Protein 6YWD (pdb70)

CATH classification: 2.60.40.10 (+1 more: 2.60.40.10)

Secondary structure (DSSP, 8-state):
--EEEEE--SEE-TT--EEEEEEEESS-SSSTTEEEEEEEE-TTS--EEEEEEETT--EEE-GGGTTTEEEEEETTTTEEEEEE-S--GGG-EEEEEEEEETTT-SEEEE---EEEEE-SSPPBPPEEEEE---TTTSBSSEEEEEEEEEEEBSS-EEEEEGGGT--TTEEEPPPEE-TTS-EEEEEEEEEEGGGTTTS--EEEEEETTTTEEEEEE------/----EEE-SEEEEETT--EEEEEE-SS--S--EEEEE-TTS--EEEEETTTEEPTT--TTEEEEEETTEEEEEESS--GGG-EEEEEEE-SSSSPEE---EEEEEE---BPPEEEEEPPPHHHHTTTEEEEEEEEEEEBSS-EEEEEEETTEEE-SSEEEEEPPPPTTT--EEEEEEEEEEHHHHHT---EEEEEEETTSSS-EEEEE-SS--/-HHHHHHHHHHHHHHHHTSSS-HHHHHHHHHHHHHHHHTTT---STHHHHHHHHHGGGGTT-HHHHHHHHHHHH-

B-factor: mean 75.88, std 20.74, range [29.74, 166.92]

Radius of gyration: 27.4 Å; Cα contacts (8 Å, |Δi|>4): 1256; chains: 3; bounding box: 74×64×72 Å

Sequence (511 aa):
QVTLRESGPALVKPTQTLTLTCTFSGFSLSTAGMSVGWIRQPPGKALEWLADIWWDDKKHYNPSLKDRLTISKDTSKNQVVLKVTNMDPADTATYYCARDMIFNFYFDVWGQGTTVTVSSASTKGPSVFPLAPSSKSTSGGTAALGCLVKDYFPEPVTVSWNSGALTSGVHTFPAVLQSSGLYSLSSVVTVPSSSLGTQTYICNVNHKPSNTKVDKKVEPKSCDIQMTQSPSTLSASVGDRVTITCSASSRVGYMHWYQQKPGKAPKLLIYDTSKLASGVPSRFSGSGSGTEFTLTISSLQPDDFATYYCFQGSGYPFTFGGGTKVEIKRTVAAPSVFIFPPSDEQLKSGTASVVCLLNNFYPREAKVQWKVDNALQSGNSQESVTEQDSKDSTYSLSSTLTLSKADYEKHKVYACEVTHQGLSSPVTKSFNRGECVERELRNWLSEVLSKINDAPVTNDIKKAISNQVLKVAEQVWNSKEELQERVRKEVCSVCSNVPACWAICGGLLEV

Solvent-accessible surface area: 23070 Å² total; per-residue (Å²): 194,32,62,7,120,10,30,40,50,23,42,6,114,55,105,88,68,0,53,0,27,0,46,4,61,52,24,29,0,69,69,22,0,26,0,0,0,0,0,15,29,13,107,90,135,32,11,41,1,1,0,0,0,1,25,45,68,68,89,48,74,12,74,82,11,148,124,50,9,80,6,54,48,60,39,112,132,47,49,0,33,0,89,1,51,91,1,72,86,74,9,27,1,35,0,11,0,0,21,0,35,0,22,21,4,13,0,39,46,25,1,119,14,24,33,0,12,9,30,85,54,96,54,97,29,13,52,11,18,22,5,14,2,8,49,153,7,0,44,71,67,69,0,0,0,0,0,3,0,13,41,0,19,0,52,32,17,61,24,45,2,37,93,36,83,32,102,82,33,41,29,56,2,70,28,36,104,27,117,78,39,35,45,10,15,3,0,0,0,39,11,67,46,96,20,33,72,112,95,80,12,47,0,15,0,53,0,114,28,33,137,31,128,38,66,40,94,3,90,58,60,109,103,113,26,111,14,99,12,58,53,81,79,29,65,12,42,77,36,56,169,9,57,0,44,0,46,13,70,41,182,2,20,70,0,2,0,0,17,14,31,55,89,117,30,5,95,14,1,0,60,22,21,74,110,63,12,116,74,12,52,105,52,6,53,6,61,33,86,27,59,113,1,28,0,17,0,48,41,0,54,32,74,2,13,3,33,0,14,0,0,0,1,9,13,62,13,1,24,19,2,55,13,0,69,0,36,1,94,73,99,85,22,48,12,53,11,17,0,0,28,5,8,91,67,2,28,181,78,32,56,1,2,1,0,0,0,0,3,55,0,31,24,105,120,22,116,20,48,6,61,6,62,133,57,109,48,104,84,37,49,63,80,13,29,9,83,3,39,49,188,51,4,2,10,0,2,3,2,22,0,43,29,45,75,59,68,8,76,142,75,116,37,0,10,0,33,0,55,14,141,28,36,125,72,72,48,79,50,48,11,56,87,64,68,69,115,93,168,97,38,137,96,91,28,50,126,9,4,37,79,0,5,88,11,117,28,63,14,20,46,20,10,23,2,0,61,23,0,52,96,10,12,94,73,100,202,154,110,172,122,92,91,143,82,181,41,82,106,68,0,0,50,60,9,75,135,73,104,59,10,66,66,52,0,15,36,10,38,150,136

Structure (mmCIF, N/CA/C/O backbone):
data_6YWD
#
_entry.id   6YWD
#
_cell.length_a   143.710
_cell.length_b   143.710
_cell.length_c   90.223
_cell.angle_alpha   90.000
_cell.angle_beta   90.000
_cell.angle_gamma   120.000
#
_symmetry.space_group_name_H-M   'P 31 2 1'
#
loop_
_entity.id
_entity.type
_entity.pdbx_description
1 polymer 'Antibody Mota, Heavy Chain'
2 polymer 'Antibody Mota, Light Chain'
3 polymer 'De novo designed protein 4H_01'
#
loop_
_atom_site.group_PDB
_atom_site.id
_atom_site.type_symbol
_atom_site.label_atom_id
_atom_site.label_alt_id
_atom_site.label_comp_id
_atom_site.label_asym_id
_atom_site.label_entity_id
_atom_site.label_seq_id
_atom_site.pdbx_PDB_ins_code
_atom_site.Cartn_x
_atom_site.Cartn_y
_atom_site.Cartn_z
_atom_site.occupancy
_atom_site.B_iso_or_equiv
_atom_site.auth_seq_id
_atom_site.auth_comp_id
_atom_site.auth_asym_id
_atom_site.auth_atom_id
_atom_site.pdbx_PDB_model_num
ATOM 1 N N . GLN A 1 9 ? 35.17076 -29.18954 -3.14397 1.000 90.19442 9 GLN A N 1
ATOM 2 C CA . GLN A 1 9 ? 36.50448 -29.61396 -2.73085 1.000 109.78521 9 GLN A CA 1
ATOM 3 C C . GLN A 1 9 ? 36.43284 -30.65318 -1.61478 1.000 95.46373 9 GLN A C 1
ATOM 4 O O . GLN A 1 9 ? 35.84408 -30.40735 -0.56336 1.000 102.93223 9 GLN A O 1
ATOM 10 N N . VAL A 1 10 ? 37.03518 -31.81505 -1.85444 1.000 73.83464 10 VAL A N 1
ATOM 11 C CA . VAL A 1 10 ? 37.03730 -32.90214 -0.88232 1.000 79.34088 10 VAL A CA 1
ATOM 12 C C . VAL A 1 10 ? 38.02360 -32.57948 0.23193 1.000 94.67425 10 VAL A C 1
ATOM 13 O O . VAL A 1 10 ? 39.13478 -32.09692 -0.01965 1.000 78.15610 10 VAL A O 1
ATOM 17 N N . THR A 1 11 ? 37.61966 -32.84374 1.47415 1.000 96.85221 11 THR A N 1
ATOM 18 C CA . THR A 1 11 ? 38.45294 -32.50389 2.62303 1.000 79.93128 11 THR A CA 1
ATOM 19 C C . THR A 1 11 ? 38.07098 -33.38168 3.80263 1.000 76.52149 11 THR A C 1
ATOM 20 O O . THR A 1 11 ? 36.90522 -33.40613 4.20411 1.000 73.50047 11 THR A O 1
ATOM 24 N N . LEU A 1 12 ? 39.05097 -34.08045 4.36495 1.000 74.67733 12 LEU A N 1
ATOM 25 C CA . LEU A 1 12 ? 38.84399 -34.91983 5.53399 1.000 69.66630 12 LEU A CA 1
ATOM 26 C C . LEU A 1 12 ? 39.67382 -34.39313 6.69762 1.000 82.44343 12 LEU A C 1
ATOM 27 O O . LEU A 1 12 ? 40.73664 -33.79609 6.50397 1.000 89.44154 12 LEU A O 1
ATOM 32 N N . ARG A 1 13 ? 39.17378 -34.61053 7.91224 1.000 82.54136 13 ARG A N 1
ATOM 33 C CA . ARG A 1 13 ? 39.86199 -34.16342 9.11792 1.000 79.04532 13 ARG A CA 1
ATOM 34 C C . ARG A 1 13 ? 39.65130 -35.20319 10.20646 1.000 76.97765 13 ARG A C 1
ATOM 35 O O . ARG A 1 13 ? 38.50840 -35.55273 10.52031 1.000 74.91638 13 ARG A O 1
ATOM 43 N N . GLU A 1 14 ? 40.74703 -35.70420 10.76818 1.000 77.24194 14 GLU A N 1
ATOM 44 C CA . GLU A 1 14 ? 40.64770 -36.66851 11.84933 1.000 72.24327 14 GLU A CA 1
ATOM 45 C C . GLU A 1 14 ? 40.51170 -35.95107 13.18749 1.000 81.21527 14 GLU A C 1
ATOM 46 O O . GLU A 1 14 ? 40.93369 -34.80447 13.35884 1.000 90.08615 14 GLU A O 1
ATOM 52 N N . SER A 1 15 ? 39.90141 -36.64783 14.14075 1.000 76.55373 15 SER A N 1
ATOM 53 C CA . SER A 1 15 ? 39.76712 -36.15067 15.49834 1.000 75.09453 15 SER A CA 1
ATOM 54 C C . SER A 1 15 ? 39.81108 -37.33829 16.44477 1.000 82.13366 15 SER A C 1
ATOM 55 O O . SER A 1 15 ? 39.37840 -38.44197 16.10212 1.000 73.36259 15 SER A O 1
ATOM 58 N N . GLY A 1 16 ? 40.34808 -37.10257 17.63440 1.000 82.48931 16 GLY A N 1
ATOM 59 C CA . GLY A 1 16 ? 40.49012 -38.14316 18.61958 1.000 79.21724 16 GLY A CA 1
ATOM 60 C C . GLY A 1 16 ? 41.38945 -37.70135 19.75074 1.000 90.97729 16 GLY A C 1
ATOM 61 O O . GLY A 1 16 ? 41.87328 -36.56587 19.78110 1.000 102.39785 16 GLY A O 1
ATOM 62 N N . PRO A 1 17 ? 41.63378 -38.59290 20.70448 1.000 81.89647 17 PRO A N 1
ATOM 63 C CA . PRO A 1 17 ? 42.49198 -38.24590 21.83768 1.000 65.11435 17 PRO A CA 1
ATOM 64 C C . PRO A 1 17 ? 43.96070 -38.22279 21.45176 1.000 73.12301 17 PRO A C 1
ATOM 65 O O . PRO A 1 17 ? 44.40202 -38.90730 20.52710 1.000 78.22757 17 PRO A O 1
ATOM 69 N N . ALA A 1 18 ? 44.72094 -37.40640 22.17722 1.000 59.78177 18 ALA A N 1
ATOM 70 C CA . ALA A 1 18 ? 46.17033 -37.43134 22.04156 1.000 62.94395 18 ALA A CA 1
ATOM 71 C C . ALA A 1 18 ? 46.80621 -38.50913 22.90335 1.000 61.44099 18 ALA A C 1
ATOM 72 O O . ALA A 1 18 ? 47.92369 -38.94704 22.60565 1.000 59.17138 18 ALA A O 1
ATOM 74 N N . LEU A 1 19 ? 46.10553 -38.95787 23.94262 1.000 76.54674 19 LEU A N 1
ATOM 75 C CA . LEU A 1 19 ? 46.62587 -39.90246 24.91878 1.000 60.55087 19 LEU A CA 1
ATOM 76 C C . LEU A 1 19 ? 45.57004 -40.95285 25.22848 1.000 49.83633 19 LEU A C 1
ATOM 77 O O . LEU A 1 19 ? 44.40071 -40.62021 25.44608 1.000 66.50355 19 LEU A O 1
ATOM 82 N N . VAL A 1 20 ? 45.97642 -42.22046 25.23029 1.000 33.19000 20 VAL A N 1
ATOM 83 C CA . VAL A 1 20 ? 45.17404 -43.29518 25.80865 1.000 59.57312 20 VAL A CA 1
ATOM 84 C C . VAL A 1 20 ? 46.09516 -44.17265 26.64862 1.000 82.66369 20 VAL A C 1
ATOM 85 O O . VAL A 1 20 ? 47.20192 -44.51684 26.21718 1.000 72.82638 20 VAL A O 1
ATOM 89 N N . LYS A 1 21 ? 45.66807 -44.48259 27.87142 1.000 84.66126 21 LYS A N 1
ATOM 90 C CA . LYS A 1 21 ? 46.42871 -45.39491 28.70995 1.000 68.66994 21 LYS A CA 1
ATOM 91 C C . LYS A 1 21 ? 46.33094 -46.80782 28.13867 1.000 65.95840 21 LYS A C 1
ATOM 92 O O . LYS A 1 21 ? 45.32838 -47.15799 27.51624 1.000 67.28642 21 LYS A O 1
ATOM 98 N N . PRO A 1 22 ? 47.36593 -47.62976 28.31558 1.000 54.87082 22 PRO A N 1
ATOM 99 C CA . PRO A 1 22 ? 47.33268 -48.97931 27.73816 1.000 50.16787 22 PRO A CA 1
ATOM 100 C C . PRO A 1 22 ? 46.11010 -49.76422 28.19354 1.000 64.68522 22 PRO A C 1
ATOM 101 O O . PRO A 1 22 ? 45.63255 -49.61547 29.32008 1.000 93.99718 22 PRO A O 1
ATOM 105 N N . THR A 1 23 ? 45.59962 -50.59549 27.28406 1.000 76.49113 23 THR A N 1
ATOM 106 C CA . THR A 1 23 ? 44.38216 -51.39761 27.41451 1.000 79.83990 23 THR A CA 1
ATOM 107 C C . THR A 1 23 ? 43.10168 -50.56546 27.41270 1.000 85.02275 23 THR A C 1
ATOM 108 O O . THR A 1 23 ? 42.01493 -51.12323 27.62104 1.000 110.69223 23 THR A O 1
ATOM 112 N N . GLN A 1 24 ? 43.17875 -49.25801 27.17293 1.000 78.36834 24 GLN A N 1
ATOM 113 C CA . GLN A 1 24 ? 41.96813 -48.48573 26.94106 1.000 82.20427 24 GLN A CA 1
ATOM 114 C C . GLN A 1 24 ? 41.52616 -48.64288 25.48488 1.000 85.40342 24 GLN A C 1
ATOM 115 O O . GLN A 1 24 ? 42.14176 -49.36344 24.69427 1.000 61.45952 24 GLN A O 1
ATOM 121 N N . THR A 1 25 ? 40.44453 -47.95869 25.11742 1.000 79.43211 25 THR A N 1
ATOM 122 C CA . THR A 1 25 ? 39.86915 -48.06857 23.78398 1.000 83.35105 25 THR A CA 1
ATOM 123 C C . THR A 1 25 ? 39.92591 -46.71471 23.08901 1.000 95.57358 25 THR A C 1
ATOM 124 O O . THR A 1 25 ? 39.49206 -45.70497 23.65060 1.000 83.73752 25 THR A O 1
ATOM 128 N N . LEU A 1 26 ? 40.47035 -46.70590 21.87291 1.000 100.27261 26 LEU A N 1
ATOM 129 C CA . LEU A 1 26 ? 40.65628 -45.50474 21.06945 1.000 90.97297 26 LEU A CA 1
ATOM 130 C C . LEU A 1 26 ? 39.47828 -45.31065 20.12239 1.000 85.10795 26 LEU A C 1
ATOM 131 O O . LEU A 1 26 ? 39.10215 -46.23692 19.39141 1.000 69.96566 26 LEU A O 1
ATOM 136 N N . THR A 1 27 ? 38.91498 -44.09959 20.13060 1.000 76.35769 27 THR A N 1
ATOM 137 C CA . THR A 1 27 ? 37.77950 -43.71885 19.29143 1.000 71.38193 27 THR A CA 1
ATOM 138 C C . THR A 1 27 ? 38.21229 -42.57679 18.37726 1.000 80.30451 27 THR A C 1
ATOM 139 O O . THR A 1 27 ? 38.37974 -41.44103 18.83407 1.000 71.17435 27 THR A O 1
ATOM 143 N N . LEU A 1 28 ? 38.38230 -42.87223 17.09106 1.000 78.65079 28 LEU A N 1
ATOM 144 C CA . LEU A 1 28 ? 38.77555 -41.88537 16.09564 1.000 60.77158 28 LEU A CA 1
ATOM 145 C C . LEU A 1 28 ? 37.58589 -41.52573 15.21860 1.000 66.74304 28 LEU A C 1
ATOM 146 O O . LEU A 1 28 ? 36.83753 -42.40595 14.78327 1.000 74.18738 28 LEU A O 1
ATOM 151 N N . THR A 1 29 ? 37.43275 -40.23219 14.93934 1.000 61.39769 29 THR A N 1
ATOM 152 C CA . THR A 1 29 ? 36.32399 -39.71900 14.14500 1.000 72.74921 29 THR A CA 1
ATOM 153 C C . THR A 1 29 ? 36.87521 -38.98325 12.93131 1.000 80.02367 29 THR A C 1
ATOM 154 O O . THR A 1 29 ? 37.60343 -37.99651 13.07377 1.000 81.88569 29 THR A O 1
ATOM 158 N N . CYS A 1 30 ? 36.53669 -39.47245 11.74534 1.000 81.63183 30 CYS A N 1
ATOM 159 C CA . CYS A 1 30 ? 36.82616 -38.78257 10.49792 1.000 86.83442 30 CYS A CA 1
ATOM 160 C C . CYS A 1 30 ? 35.62131 -37.93462 10.11510 1.000 82.93491 30 CYS A C 1
ATOM 161 O O . CYS A 1 30 ? 34.50904 -38.45996 9.97147 1.000 75.65087 30 CYS A O 1
ATOM 164 N N . THR A 1 31 ? 35.84503 -36.63119 9.96081 1.000 77.59127 31 THR A N 1
ATOM 165 C CA . THR A 1 31 ? 34.82674 -35.68014 9.53713 1.000 74.99307 31 THR A CA 1
ATOM 166 C C . THR A 1 31 ? 35.19279 -35.18938 8.14369 1.000 78.03227 31 THR A C 1
ATOM 167 O O . THR A 1 31 ? 36.26876 -34.61189 7.95313 1.000 89.99238 31 THR A O 1
ATOM 171 N N . PHE A 1 32 ? 34.31420 -35.42280 7.17180 1.000 76.19550 32 PHE A N 1
ATOM 172 C CA . PHE A 1 32 ? 34.62753 -35.10575 5.78784 1.000 71.23381 32 PHE A CA 1
ATOM 173 C C . PHE A 1 32 ? 33.59245 -34.16573 5.18448 1.000 72.74644 32 PHE A C 1
ATOM 174 O O . PHE A 1 32 ? 32.44597 -34.08839 5.63862 1.000 86.25622 32 PHE A O 1
ATOM 182 N N . SER A 1 33 ? 34.03488 -33.44304 4.15732 1.000 71.41155 33 SER A N 1
ATOM 183 C CA . SER A 1 33 ? 33.20384 -32.56506 3.34907 1.000 83.12221 33 SER A CA 1
ATOM 184 C C . SER A 1 33 ? 33.64953 -32.69258 1.89756 1.000 88.03204 33 SER A C 1
ATOM 185 O O . SER A 1 33 ? 34.71655 -33.23788 1.59807 1.000 97.17837 33 SER A O 1
ATOM 188 N N . GLY A 1 34 ? 32.82276 -32.18028 0.98790 1.000 84.13212 34 GLY A N 1
ATOM 189 C CA . GLY A 1 34 ? 33.09092 -32.27452 -0.42845 1.000 89.84062 34 GLY A CA 1
ATOM 190 C C . GLY A 1 34 ? 32.49823 -33.49031 -1.10693 1.000 86.49499 34 GLY A C 1
ATOM 191 O O . GLY A 1 34 ? 32.38912 -33.50443 -2.33879 1.000 91.23541 34 GLY A O 1
ATOM 192 N N . PHE A 1 35 ? 32.12513 -34.51305 -0.34408 1.000 86.21618 35 PHE A N 1
ATOM 193 C CA . PHE A 1 35 ? 31.40425 -35.66186 -0.86990 1.000 82.37180 35 PHE A CA 1
ATOM 194 C C . PHE A 1 35 ? 30.53330 -36.21255 0.25117 1.000 86.83164 35 PHE A C 1
ATOM 195 O O . PHE A 1 35 ? 30.54871 -35.71029 1.37862 1.000 87.16073 35 PHE A O 1
ATOM 203 N N . SER A 1 36 ? 29.76770 -37.25243 -0.06128 1.000 85.09708 36 SER A N 1
ATOM 204 C CA . SER A 1 36 ? 28.90882 -37.89589 0.91954 1.000 80.51619 36 SER A CA 1
ATOM 205 C C . SER A 1 36 ? 29.09319 -39.40308 0.84840 1.000 80.64644 36 SER A C 1
ATOM 206 O O . SER A 1 36 ? 29.35351 -39.96325 -0.21928 1.000 82.01973 36 SER A O 1
ATOM 209 N N . LEU A 1 37 ? 28.95992 -40.05596 2.00008 1.000 87.15988 37 LEU A N 1
ATOM 210 C CA . LEU A 1 37 ? 29.05188 -41.50723 2.05833 1.000 91.16036 37 LEU A CA 1
ATOM 211 C C . LEU A 1 37 ? 27.74243 -42.19394 1.69468 1.000 95.16052 37 LEU A C 1
ATOM 212 O O . LEU A 1 37 ? 27.67212 -43.42597 1.74671 1.000 95.08081 37 LEU A O 1
ATOM 217 N N . SER A 1 38 ? 26.70793 -41.43444 1.33639 1.000 80.53938 38 SER A N 1
ATOM 218 C CA . SER A 1 38 ? 25.47541 -42.02131 0.82639 1.000 86.19657 38 SER A CA 1
ATOM 219 C C . SER A 1 38 ? 25.53143 -42.24194 -0.67910 1.000 93.02587 38 SER A C 1
ATOM 220 O O . SER A 1 38 ? 24.98031 -43.22892 -1.18016 1.000 99.16837 38 SER A O 1
ATOM 223 N N . THR A 1 39 ? 26.18268 -41.33631 -1.40716 1.000 87.87913 39 THR A N 1
ATOM 224 C CA . THR A 1 39 ? 26.33654 -41.50344 -2.84477 1.000 80.62325 39 THR A CA 1
ATOM 225 C C . THR A 1 39 ? 27.13566 -42.76806 -3.14455 1.000 82.04338 39 THR A C 1
ATOM 226 O O . THR A 1 39 ? 28.04465 -43.14875 -2.40046 1.000 84.34219 39 THR A O 1
ATOM 230 N N . ALA A 1 40 ? 26.77586 -43.42634 -4.24386 1.000 94.25431 40 ALA A N 1
ATOM 231 C CA . ALA A 1 40 ? 27.30473 -44.74679 -4.55236 1.000 89.75879 40 ALA A CA 1
ATOM 232 C C . ALA A 1 40 ? 28.81498 -44.70819 -4.76422 1.000 84.54098 40 ALA A C 1
ATOM 233 O O . ALA A 1 40 ? 29.41694 -43.65818 -5.00526 1.000 81.32228 40 ALA A O 1
ATOM 235 N N . GLY A 1 41 ? 29.42821 -45.88397 -4.65086 1.000 82.78262 41 GLY A N 1
ATOM 236 C CA . GLY A 1 41 ? 30.83000 -46.05706 -4.97653 1.000 77.93371 41 GLY A CA 1
ATOM 237 C C . GLY A 1 41 ? 31.80246 -45.40839 -4.01623 1.000 78.35086 41 GLY A C 1
ATOM 238 O O . GLY A 1 41 ? 33.02119 -45.51094 -4.19943 1.000 74.71079 41 GLY A O 1
ATOM 239 N N . MET A 1 42 ? 31.29118 -44.74346 -2.98813 1.000 79.59378 42 MET A N 1
ATOM 240 C CA . MET A 1 42 ? 32.15118 -44.02510 -2.06349 1.000 72.55646 42 MET A CA 1
ATOM 241 C C . MET A 1 42 ? 32.67348 -44.94954 -0.96719 1.000 81.74465 42 MET A C 1
ATOM 242 O O . MET A 1 42 ? 32.16210 -46.05141 -0.74222 1.000 83.83747 42 MET A O 1
ATOM 247 N N . SER A 1 43 ? 33.71662 -44.47989 -0.28660 1.000 82.31085 43 SER A N 1
ATOM 248 C CA . SER A 1 43 ? 34.33768 -45.22744 0.79381 1.000 68.22864 43 SER A CA 1
ATOM 249 C C . SER A 1 43 ? 35.23545 -44.28219 1.57781 1.000 76.36915 43 SER A C 1
ATOM 250 O O . SER A 1 43 ? 35.69675 -43.26166 1.06081 1.000 77.63178 43 SER A O 1
ATOM 253 N N . VAL A 1 44 ? 35.48708 -44.64778 2.83076 1.000 78.75485 44 VAL A N 1
ATOM 254 C CA . VAL A 1 44 ? 36.45795 -43.95828 3.67644 1.000 62.15538 44 VAL A CA 1
ATOM 255 C C . VAL A 1 44 ? 37.27529 -45.00606 4.41562 1.000 57.08566 44 VAL A C 1
ATOM 256 O O . VAL A 1 44 ? 36.71349 -45.93531 5.00516 1.000 59.29903 44 VAL A O 1
ATOM 260 N N . GLY A 1 45 ? 38.59730 -44.86250 4.37342 1.000 51.17511 45 GLY A N 1
ATOM 261 C CA . GLY A 1 45 ? 39.48328 -45.79362 5.03801 1.000 59.22068 45 GLY A CA 1
ATOM 262 C C . GLY A 1 45 ? 40.35795 -45.14927 6.09306 1.000 68.25280 45 GLY A C 1
ATOM 263 O O . GLY A 1 45 ? 40.57483 -43.93491 6.08732 1.000 74.00145 45 GLY A O 1
ATOM 264 N N . TRP A 1 46 ? 40.85527 -45.97113 7.01043 1.000 63.59645 46 TRP A N 1
ATOM 265 C CA . TRP A 1 46 ? 41.78890 -45.56501 8.04920 1.000 60.85316 46 TRP A CA 1
ATOM 266 C C . TRP A 1 46 ? 43.12405 -46.25502 7.82442 1.000 66.66391 46 TRP A C 1
ATOM 267 O O . TRP A 1 46 ? 43.17992 -47.49161 7.72998 1.000 66.86957 46 TRP A O 1
ATOM 278 N N . ILE A 1 47 ? 44.17847 -45.43705 7.74578 1.000 65.25279 47 ILE A N 1
ATOM 279 C CA . ILE A 1 47 ? 45.56930 -45.85137 7.59665 1.000 70.42644 47 ILE A CA 1
ATOM 280 C C . ILE A 1 47 ? 46.35649 -45.22613 8.73755 1.000 72.01221 47 ILE A C 1
ATOM 281 O O . ILE A 1 47 ? 46.26357 -44.01726 8.96189 1.000 69.01146 47 ILE A O 1
ATOM 286 N N . ARG A 1 48 ? 47.14818 -46.02178 9.44201 1.000 68.58013 48 ARG A N 1
ATOM 287 C CA . ARG A 1 48 ? 47.96132 -45.45573 10.50510 1.000 65.03406 48 ARG A CA 1
ATOM 288 C C . ARG A 1 48 ? 49.43988 -45.59971 10.16709 1.000 67.49302 48 ARG A C 1
ATOM 289 O O . ARG A 1 48 ? 49.83506 -46.37228 9.28941 1.000 66.64130 48 ARG A O 1
ATOM 297 N N . GLN A 1 49 ? 50.25876 -44.83936 10.88104 1.000 50.17460 49 GLN A N 1
ATOM 298 C CA . GLN A 1 49 ? 51.69581 -44.90633 10.67581 1.000 59.60421 49 GLN A CA 1
ATOM 299 C C . GLN A 1 49 ? 52.40686 -44.81036 12.02159 1.000 64.75216 49 GLN A C 1
ATOM 300 O O . GLN A 1 49 ? 52.29405 -43.79053 12.71801 1.000 66.23196 49 GLN A O 1
ATOM 306 N N . PRO A 1 50 ? 53.10515 -45.87554 12.43017 1.000 60.94010 50 PRO A N 1
ATOM 307 C CA . PRO A 1 50 ? 53.91726 -45.78678 13.64412 1.000 53.25697 50 PRO A CA 1
ATOM 308 C C . PRO A 1 50 ? 55.16421 -44.95958 13.37440 1.000 65.29131 50 PRO A C 1
ATOM 309 O O . PRO A 1 50 ? 55.64066 -44.86938 12.23988 1.000 72.36519 50 PRO A O 1
ATOM 313 N N . PRO A 1 51 ? 55.73083 -44.33744 14.41855 1.000 73.29681 51 PRO A N 1
ATOM 314 C CA . PRO A 1 51 ? 56.89550 -43.46658 14.20738 1.000 72.92678 51 PRO A CA 1
ATOM 315 C C . PRO A 1 51 ? 58.06902 -44.23487 13.61856 1.000 69.40225 51 PRO A C 1
ATOM 316 O O . PRO A 1 51 ? 58.45556 -45.29341 14.11869 1.000 64.34214 51 PRO A O 1
ATOM 320 N N . GLY A 1 52 ? 58.63285 -43.69085 12.54352 1.000 70.35496 52 GLY A N 1
ATOM 321 C CA . GLY A 1 52 ? 59.74201 -44.34866 11.88190 1.000 68.86603 52 GLY A CA 1
ATOM 322 C C . GLY A 1 52 ? 59.39284 -45.66942 11.23853 1.000 62.69654 52 GLY A C 1
ATOM 323 O O . GLY A 1 52 ? 60.28951 -46.46337 10.94667 1.000 69.25730 52 GLY A O 1
ATOM 324 N N . LYS A 1 53 ? 58.11083 -45.93351 11.01361 1.000 68.60147 53 LYS A N 1
ATOM 325 C CA . LYS A 1 53 ? 57.65615 -47.14175 10.34534 1.000 72.27548 53 LYS A CA 1
ATOM 326 C C . LYS A 1 53 ? 56.88480 -46.77340 9.08407 1.000 66.64671 53 LYS A C 1
ATOM 327 O O . LYS A 1 53 ? 56.51181 -45.61700 8.86517 1.000 54.94166 53 LYS A O 1
ATOM 333 N N . ALA A 1 54 ? 56.64538 -47.78234 8.25037 1.000 58.91619 54 ALA A N 1
ATOM 334 C CA . ALA A 1 54 ? 55.92023 -47.58026 7.00692 1.000 64.26353 54 ALA A CA 1
ATOM 335 C C . ALA A 1 54 ? 54.44939 -47.28901 7.29541 1.000 63.27378 54 ALA A C 1
ATOM 336 O O . ALA A 1 54 ? 54.00023 -47.25702 8.44489 1.000 66.28107 54 ALA A O 1
ATOM 338 N N . LEU A 1 55 ? 53.68947 -47.06154 6.23037 1.000 56.17011 55 LEU A N 1
ATOM 339 C CA . LEU A 1 55 ? 52.25351 -46.92209 6.38302 1.000 59.19366 55 LEU A CA 1
ATOM 340 C C . LEU A 1 55 ? 51.61892 -48.29070 6.60861 1.000 62.48796 55 LEU A C 1
ATOM 341 O O . LEU A 1 55 ? 52.20651 -49.33652 6.31759 1.000 59.05448 55 LEU A O 1
ATOM 346 N N . GLU A 1 56 ? 50.40315 -48.27362 7.14551 1.000 59.98154 56 GLU A N 1
ATOM 347 C CA . GLU A 1 56 ? 49.68055 -49.50247 7.44733 1.000 51.61011 56 GLU A CA 1
ATOM 348 C C . GLU A 1 56 ? 48.19271 -49.22523 7.33319 1.000 60.00557 56 GLU A C 1
ATOM 349 O O . GLU A 1 56 ? 47.66828 -48.36794 8.05077 1.000 69.94924 56 GLU A O 1
ATOM 355 N N . TRP A 1 57 ? 47.51582 -49.94495 6.44376 1.000 65.36459 57 TRP A N 1
ATOM 356 C CA . TRP A 1 57 ? 46.07905 -49.78248 6.29976 1.000 64.39285 57 TRP A CA 1
ATOM 357 C C . TRP A 1 57 ? 45.36569 -50.52332 7.42207 1.000 72.64318 57 TRP A C 1
ATOM 358 O O . TRP A 1 57 ? 45.70510 -51.66492 7.74505 1.000 77.66067 57 TRP A O 1
ATOM 369 N N . LEU A 1 58 ? 44.37902 -49.86237 8.02491 1.000 72.16632 58 LEU A N 1
ATOM 370 C CA . LEU A 1 58 ? 43.61259 -50.44082 9.12044 1.000 73.60896 58 LEU A CA 1
ATOM 371 C C . LEU A 1 58 ? 42.22878 -50.89236 8.67619 1.000 66.58363 58 LEU A C 1
ATOM 372 O O . LEU A 1 58 ? 41.88694 -52.07115 8.81437 1.000 54.90151 58 LEU A O 1
ATOM 377 N N . ALA A 1 59 ? 41.41761 -49.98327 8.13887 1.000 66.37331 59 ALA A N 1
ATOM 378 C CA . ALA A 1 59 ? 40.02302 -50.32866 7.88123 1.000 67.96115 59 ALA A CA 1
ATOM 379 C C . ALA A 1 59 ? 39.49539 -49.54126 6.69258 1.000 70.51024 59 ALA A C 1
ATOM 380 O O . ALA A 1 59 ? 40.12650 -48.59657 6.22222 1.000 73.99017 59 ALA A O 1
ATOM 382 N N . ASP A 1 60 ? 38.32383 -49.95056 6.20436 1.000 65.26577 60 ASP A N 1
ATOM 383 C CA . ASP A 1 60 ? 37.56405 -49.10811 5.28744 1.000 68.51021 60 ASP A CA 1
ATOM 384 C C . ASP A 1 60 ? 36.08386 -49.47594 5.29795 1.000 72.81540 60 ASP A C 1
ATOM 385 O O . ASP A 1 60 ? 35.69757 -50.63193 5.53047 1.000 69.37172 60 ASP A O 1
ATOM 390 N N . ILE A 1 61 ? 35.27492 -48.44122 5.02735 1.000 60.67242 61 ILE A N 1
ATOM 391 C CA . ILE A 1 61 ? 33.81732 -48.43781 5.02634 1.000 67.90897 61 ILE A CA 1
ATOM 392 C C . ILE A 1 61 ? 33.34191 -47.98798 3.64666 1.000 88.20861 61 ILE A C 1
ATOM 393 O O . ILE A 1 61 ? 33.98247 -47.15714 2.99235 1.000 98.05620 61 ILE A O 1
ATOM 398 N N . TRP A 1 62 ? 32.21224 -48.54057 3.20087 1.000 87.71392 62 TRP A N 1
ATOM 399 C CA . TRP A 1 62 ? 31.64619 -48.20932 1.89936 1.000 84.08158 62 TRP A CA 1
ATOM 400 C C . TRP A 1 62 ? 30.21325 -47.71796 2.05156 1.000 82.73818 62 TRP A C 1
ATOM 401 O O . TRP A 1 62 ? 29.58274 -47.88253 3.09992 1.000 101.50375 62 TRP A O 1
ATOM 412 N N . TRP A 1 63 ? 29.70619 -47.10701 0.97534 1.000 78.28500 63 TRP A N 1
ATOM 413 C CA . TRP A 1 63 ? 28.36875 -46.52254 1.00293 1.000 73.73605 63 TRP A CA 1
ATOM 414 C C . TRP A 1 63 ? 27.29572 -47.56542 1.28463 1.000 81.04942 63 TRP A C 1
ATOM 415 O O . TRP A 1 63 ? 26.26335 -47.24530 1.88540 1.000 84.86377 63 TRP A O 1
ATOM 426 N N . ASP A 1 64 ? 27.51940 -48.81212 0.87190 1.000 80.52142 64 ASP A N 1
ATOM 427 C CA . ASP A 1 64 ? 26.61089 -49.90807 1.17320 1.000 87.65751 64 ASP A CA 1
ATOM 428 C C . ASP A 1 64 ? 26.94087 -50.60099 2.49426 1.000 84.63261 64 ASP A C 1
ATOM 429 O O . ASP A 1 64 ? 26.56412 -51.76355 2.68628 1.000 83.03054 64 ASP A O 1
ATOM 434 N N . ASP A 1 65 ? 27.64320 -49.91157 3.39511 1.000 91.54544 65 ASP A N 1
ATOM 435 C CA . ASP A 1 65 ? 27.95802 -50.38288 4.74418 1.000 90.02574 65 ASP A CA 1
ATOM 436 C C . ASP A 1 65 ? 28.80913 -51.65167 4.74138 1.000 93.60408 65 ASP A C 1
ATOM 437 O O . ASP A 1 65 ? 28.88605 -52.35251 5.75674 1.000 95.74186 65 ASP A O 1
ATOM 442 N N . LYS A 1 66 ? 29.45781 -51.96515 3.62191 1.000 85.28455 66 LYS A N 1
ATOM 443 C CA . LYS A 1 66 ? 30.45028 -53.02852 3.62784 1.000 75.15016 66 LYS A CA 1
ATOM 444 C C . LYS A 1 66 ? 31.70282 -52.56152 4.36386 1.000 85.01554 66 LYS A C 1
ATOM 445 O O . LYS A 1 66 ? 32.05662 -51.37977 4.34014 1.000 94.11874 66 LYS A O 1
ATOM 451 N N . LYS A 1 67 ? 32.37651 -53.50353 5.02695 1.000 76.99605 67 LYS A N 1
ATOM 452 C CA . LYS A 1 67 ? 33.48370 -53.18737 5.92235 1.000 72.88398 67 LYS A CA 1
ATOM 453 C C . LYS A 1 67 ? 34.63848 -54.15938 5.72039 1.000 65.78999 67 LYS A C 1
ATOM 454 O O . LYS A 1 67 ? 34.42466 -55.36787 5.59158 1.000 71.03941 67 LYS A O 1
ATOM 460 N N . HIS A 1 68 ? 35.86259 -53.63111 5.68839 1.000 59.75632 68 HIS A N 1
ATOM 461 C CA . HIS A 1 68 ? 37.05087 -54.47692 5.70805 1.000 61.29330 68 HIS A CA 1
ATOM 462 C C . HIS A 1 68 ? 38.04885 -53.95414 6.72703 1.000 65.05569 68 HIS A C 1
ATOM 463 O O . HIS A 1 68 ? 38.15428 -52.74681 6.95001 1.000 73.71049 68 HIS A O 1
ATOM 470 N N . TYR A 1 69 ? 38.77663 -54.88679 7.34309 1.000 61.63301 69 TYR A N 1
ATOM 471 C CA . TYR A 1 69 ? 39.78499 -54.59069 8.34841 1.000 57.31142 69 TYR A CA 1
ATOM 472 C C . TYR A 1 69 ? 41.07488 -55.31994 8.01570 1.000 68.21106 69 TYR A C 1
ATOM 473 O O . TYR A 1 69 ? 41.05950 -56.38640 7.39521 1.000 71.46531 69 TYR A O 1
ATOM 482 N N . ASN A 1 70 ? 42.18980 -54.73643 8.43755 1.000 67.61754 70 ASN A N 1
ATOM 483 C CA . ASN A 1 70 ? 43.46169 -55.43061 8.34734 1.000 66.62074 70 ASN A CA 1
ATOM 484 C C . ASN A 1 70 ? 43.41953 -56.62419 9.28822 1.000 87.13283 70 ASN A C 1
ATOM 485 O O . ASN A 1 70 ? 43.07054 -56.46517 10.46543 1.000 90.13526 70 ASN A O 1
ATOM 490 N N . PRO A 1 71 ? 43.74245 -57.83084 8.82392 1.000 79.59886 71 PRO A N 1
ATOM 491 C CA . PRO A 1 71 ? 43.74556 -58.98782 9.72896 1.000 96.04471 71 PRO A CA 1
ATOM 492 C C . PRO A 1 71 ? 44.71518 -58.85005 10.89384 1.000 106.32115 71 PRO A C 1
ATOM 493 O O . PRO A 1 71 ? 44.47674 -59.44631 11.95064 1.000 107.45626 71 PRO A O 1
ATOM 497 N N . SER A 1 72 ? 45.78886 -58.06746 10.73670 1.000 108.81414 72 SER A N 1
ATOM 498 C CA . SER A 1 72 ? 46.79663 -57.94240 11.78767 1.000 98.40309 72 SER A CA 1
ATOM 499 C C . SER A 1 72 ? 46.18690 -57.44655 13.09159 1.000 97.03414 72 SER A C 1
ATOM 500 O O . SER A 1 72 ? 46.61024 -57.85875 14.17607 1.000 103.74115 72 SER A O 1
ATOM 503 N N . LEU A 1 73 ? 45.20187 -56.55881 13.01065 1.000 88.58299 73 LEU A N 1
ATOM 504 C CA . LEU A 1 73 ? 44.43731 -56.13597 14.18366 1.000 95.70173 73 LEU A CA 1
ATOM 505 C C . LEU A 1 73 ? 43.11478 -56.89766 14.26039 1.000 115.16659 73 LEU A C 1
ATOM 506 O O . LEU A 1 73 ? 42.03131 -56.31604 14.28793 1.000 117.68416 73 LEU A O 1
ATOM 511 N N . LYS A 1 74 ? 43.22013 -58.22467 14.29117 1.000 116.82965 74 LYS A N 1
ATOM 512 C CA . LYS A 1 74 ? 42.03531 -59.06753 14.39137 1.000 117.32560 74 LYS A CA 1
ATOM 513 C C . LYS A 1 74 ? 41.34206 -58.84485 15.72936 1.000 114.22042 74 LYS A C 1
ATOM 514 O O . LYS A 1 74 ? 41.99220 -58.81510 16.77781 1.000 119.65196 74 LYS A O 1
ATOM 520 N N . ASP A 1 75 ? 40.01883 -58.67502 15.68295 1.000 109.97922 75 ASP A N 1
ATOM 521 C CA . ASP A 1 75 ? 39.09133 -58.55167 16.80162 1.000 112.77566 75 ASP A CA 1
ATOM 522 C C . ASP A 1 75 ? 39.12877 -57.17175 17.45585 1.000 91.64091 75 ASP A C 1
ATOM 523 O O . ASP A 1 75 ? 38.20720 -56.84047 18.20099 1.000 84.87270 75 ASP A O 1
ATOM 528 N N . ARG A 1 76 ? 40.15096 -56.35509 17.21047 1.000 77.15766 76 ARG A N 1
ATOM 529 C CA . ARG A 1 76 ? 40.31087 -55.09086 17.91334 1.000 76.05046 76 ARG A CA 1
ATOM 530 C C . ARG A 1 76 ? 39.73456 -53.90532 17.15503 1.000 82.60468 76 ARG A C 1
ATOM 531 O O . ARG A 1 76 ? 39.61771 -52.82112 17.73372 1.000 74.84358 76 ARG A O 1
ATOM 539 N N . LEU A 1 77 ? 39.36062 -54.08274 15.89220 1.000 86.88266 77 LEU A N 1
ATOM 540 C CA . LEU A 1 77 ? 38.87249 -52.99554 15.05975 1.000 78.28820 77 LEU A CA 1
ATOM 541 C C . LEU A 1 77 ? 37.36314 -53.09099 14.88319 1.000 75.21640 77 LEU A C 1
ATOM 542 O O . LEU A 1 77 ? 36.82264 -54.17234 14.63228 1.000 79.78908 77 LEU A O 1
ATOM 547 N N . THR A 1 78 ? 36.68685 -51.95034 15.01978 1.000 73.26010 78 THR A N 1
ATOM 548 C CA . THR A 1 78 ? 35.27186 -51.83936 14.65213 1.000 67.54463 78 THR A CA 1
ATOM 549 C C . THR A 1 78 ? 35.05236 -50.47719 14.01594 1.000 81.92059 78 THR A C 1
ATOM 550 O O . THR A 1 78 ? 35.17788 -49.45376 14.69535 1.000 76.87617 78 THR A O 1
ATOM 554 N N . ILE A 1 79 ? 34.71961 -50.45750 12.72642 1.000 82.79203 79 ILE A N 1
ATOM 555 C CA . ILE A 1 79 ? 34.46711 -49.21840 12.00151 1.000 73.46523 79 ILE A CA 1
ATOM 556 C C . ILE A 1 79 ? 32.96477 -49.03882 11.82448 1.000 72.79270 79 ILE A C 1
ATOM 557 O O . ILE A 1 79 ? 32.21482 -50.01300 11.67204 1.000 59.53056 79 ILE A O 1
ATOM 562 N N . SER A 1 80 ? 32.51792 -47.78626 11.87863 1.000 58.70962 80 SER A N 1
ATOM 563 C CA . SER A 1 80 ? 31.10842 -47.45525 11.75152 1.000 56.18000 80 SER A CA 1
ATOM 564 C C . SER A 1 80 ? 30.97094 -46.16363 10.96232 1.000 75.32335 80 SER A C 1
ATOM 565 O O . SER A 1 80 ? 31.86111 -45.31255 10.98347 1.000 74.75245 80 SER A O 1
ATOM 568 N N . LYS A 1 81 ? 29.84495 -46.01918 10.26771 1.000 80.86108 81 LYS A N 1
ATOM 569 C CA . LYS A 1 81 ? 29.60883 -44.86172 9.41666 1.000 82.63159 81 LYS A CA 1
ATOM 570 C C . LYS A 1 81 ? 28.29693 -44.19238 9.79776 1.000 81.86787 81 LYS A C 1
ATOM 571 O O . LYS A 1 81 ? 27.29611 -44.86821 10.05400 1.000 88.09794 81 LYS A O 1
ATOM 577 N N . ASP A 1 82 ? 28.31003 -42.86088 9.85316 1.000 74.11850 82 ASP A N 1
ATOM 578 C CA . ASP A 1 82 ? 27.11033 -42.05951 10.07811 1.000 83.00885 82 ASP A CA 1
ATOM 579 C C . ASP A 1 82 ? 27.05483 -41.05280 8.93261 1.000 93.89866 82 ASP A C 1
ATOM 580 O O . ASP A 1 82 ? 27.74603 -40.02450 8.95823 1.000 87.15588 82 ASP A O 1
ATOM 585 N N . THR A 1 83 ? 26.24413 -41.37394 7.92024 1.000 102.02338 83 THR A N 1
ATOM 586 C CA . THR A 1 83 ? 26.11400 -40.50210 6.76003 1.000 95.31425 83 THR A CA 1
ATOM 587 C C . THR A 1 83 ? 25.42639 -39.19183 7.12232 1.000 95.95812 83 THR A C 1
ATOM 588 O O . THR A 1 83 ? 25.69584 -38.15797 6.49860 1.000 93.21689 83 THR A O 1
ATOM 592 N N . SER A 1 84 ? 24.55654 -39.20963 8.13326 1.000 99.72652 84 SER A N 1
ATOM 593 C CA . SER A 1 84 ? 23.84739 -37.99887 8.53245 1.000 97.20979 84 SER A CA 1
ATOM 594 C C . SER A 1 84 ? 24.82293 -36.90916 8.96203 1.000 93.82656 84 SER A C 1
ATOM 595 O O . SER A 1 84 ? 24.70830 -35.75255 8.53965 1.000 89.42335 84 SER A O 1
ATOM 598 N N . LYS A 1 85 ? 25.80317 -37.26773 9.78803 1.000 92.45035 85 LYS A N 1
ATOM 599 C CA . LYS A 1 85 ? 26.77509 -36.32235 10.32092 1.000 101.03423 85 LYS A CA 1
ATOM 600 C C . LYS A 1 85 ? 28.04246 -36.23074 9.48071 1.000 96.73727 85 LYS A C 1
ATOM 601 O O . LYS A 1 85 ? 28.94524 -35.46338 9.83469 1.000 94.67692 85 LYS A O 1
ATOM 607 N N . ASN A 1 86 ? 28.11991 -36.98112 8.37886 1.000 90.05208 86 ASN A N 1
ATOM 608 C CA . ASN A 1 86 ? 29.30364 -37.02638 7.51858 1.000 85.63227 86 ASN A CA 1
ATOM 609 C C . ASN A 1 86 ? 30.53045 -37.49771 8.29714 1.000 80.83940 86 ASN A C 1
ATOM 610 O O . ASN A 1 86 ? 31.61839 -36.92590 8.18461 1.000 74.28147 86 ASN A O 1
ATOM 615 N N . GLN A 1 87 ? 30.35986 -38.55132 9.09895 1.000 79.45734 87 GLN A N 1
ATOM 616 C CA . GLN A 1 87 ? 31.45911 -38.99919 9.94344 1.000 68.09297 87 GLN A CA 1
ATOM 617 C C . GLN A 1 87 ? 31.63783 -40.50662 9.86431 1.000 66.83151 87 GLN A C 1
ATOM 618 O O . GLN A 1 87 ? 30.68918 -41.26166 9.64275 1.000 69.33119 87 GLN A O 1
ATOM 624 N N . VAL A 1 88 ? 32.88512 -40.92463 10.02617 1.000 62.18353 88 VAL A N 1
ATOM 625 C CA . VAL A 1 88 ? 33.23891 -42.32381 10.21578 1.000 62.07818 88 VAL A CA 1
ATOM 626 C C . VAL A 1 88 ? 33.93072 -42.42618 11.56529 1.000 76.57999 88 VAL A C 1
ATOM 627 O O . VAL A 1 88 ? 34.59208 -41.48490 12.00411 1.000 81.72421 88 VAL A O 1
ATOM 631 N N . VAL A 1 89 ? 33.75329 -43.55282 12.24581 1.000 72.70614 89 VAL A N 1
ATOM 632 C CA . VAL A 1 89 ? 34.38621 -43.76594 13.54073 1.000 67.32978 89 VAL A CA 1
ATOM 633 C C . VAL A 1 89 ? 35.08582 -45.11386 13.52169 1.000 71.72867 89 VAL A C 1
ATOM 634 O O . VAL A 1 89 ? 34.44062 -46.15189 13.33590 1.000 78.29024 89 VAL A O 1
ATOM 638 N N . LEU A 1 90 ? 36.39911 -45.09400 13.70887 1.000 69.49085 90 LEU A N 1
ATOM 639 C CA . LEU A 1 90 ? 37.14584 -46.30397 14.00377 1.000 66.60062 90 LEU A CA 1
ATOM 640 C C . LEU A 1 90 ? 37.27228 -46.44441 15.51119 1.000 79.12801 90 LEU A C 1
ATOM 641 O O . LEU A 1 90 ? 37.55797 -45.47368 16.21358 1.000 78.38077 90 LEU A O 1
ATOM 646 N N . LYS A 1 91 ? 37.04354 -47.64882 16.01689 1.000 75.35494 91 LYS A N 1
ATOM 647 C CA . LYS A 1 91 ? 37.29345 -47.92680 17.42398 1.000 74.85901 91 LYS A CA 1
ATOM 648 C C . LYS A 1 91 ? 38.25558 -49.09906 17.50322 1.000 76.40412 91 LYS A C 1
ATOM 649 O O . LYS A 1 91 ? 37.92628 -50.21503 17.08003 1.000 73.32632 91 LYS A O 1
ATOM 655 N N . VAL A 1 92 ? 39.45078 -48.82452 18.01848 1.000 82.92922 92 VAL A N 1
ATOM 656 C CA . VAL A 1 92 ? 40.46911 -49.84183 18.23612 1.000 78.93724 92 VAL A CA 1
ATOM 657 C C . VAL A 1 92 ? 40.51016 -50.13038 19.72631 1.000 99.53824 92 VAL A C 1
ATOM 658 O O . VAL A 1 92 ? 40.52072 -49.20439 20.54326 1.000 98.16122 92 VAL A O 1
ATOM 662 N N . THR A 1 93 ? 40.51663 -51.40536 20.08846 1.000 100.46095 93 THR A N 1
ATOM 663 C CA . THR A 1 93 ? 40.46215 -51.78899 21.48899 1.000 94.13314 93 THR A CA 1
ATOM 664 C C . THR A 1 93 ? 41.79501 -52.37175 21.93127 1.000 106.01161 93 THR A C 1
ATOM 665 O O . THR A 1 93 ? 42.64233 -52.74479 21.11480 1.000 89.58623 93 THR A O 1
ATOM 669 N N . ASN A 1 94 ? 41.95425 -52.44706 23.25073 1.000 104.18738 94 ASN A N 1
ATOM 670 C CA . ASN A 1 94 ? 43.14703 -52.99646 23.88751 1.000 85.66265 94 ASN A CA 1
ATOM 671 C C . ASN A 1 94 ? 44.40737 -52.31486 23.36152 1.000 77.95851 94 ASN A C 1
ATOM 672 O O . ASN A 1 94 ? 45.29250 -52.94385 22.77977 1.000 80.51923 94 ASN A O 1
ATOM 677 N N . MET A 1 95 ? 44.47268 -51.00284 23.58346 1.000 66.07198 95 MET A N 1
ATOM 678 C CA . MET A 1 95 ? 45.57280 -50.20050 23.06589 1.000 79.36809 95 MET A CA 1
ATOM 679 C C . MET A 1 95 ? 46.88307 -50.57267 23.74587 1.000 72.36260 95 MET A C 1
ATOM 680 O O . MET A 1 95 ? 47.02203 -50.45870 24.96973 1.000 81.29890 95 MET A O 1
ATOM 685 N N . ASP A 1 96 ? 47.84198 -51.01083 22.93111 1.000 77.07485 96 ASP A N 1
ATOM 686 C CA . ASP A 1 96 ? 49.21242 -51.37374 23.26191 1.000 77.77140 96 ASP A CA 1
ATOM 687 C C . ASP A 1 96 ? 50.09722 -50.14235 23.12343 1.000 84.90124 96 ASP A C 1
ATOM 688 O O . ASP A 1 96 ? 49.70687 -49.16880 22.47376 1.000 89.66009 96 ASP A O 1
ATOM 693 N N . PRO A 1 97 ? 51.30675 -50.13727 23.69434 1.000 80.19900 97 PRO A N 1
ATOM 694 C CA . PRO A 1 97 ? 52.21243 -49.01151 23.44591 1.000 80.25902 97 PRO A CA 1
ATOM 695 C C . PRO A 1 97 ? 52.85292 -49.02610 22.06175 1.000 80.53564 97 PRO A C 1
ATOM 696 O O . PRO A 1 97 ? 53.39244 -47.99338 21.64412 1.000 75.39514 97 PRO A O 1
ATOM 700 N N . ALA A 1 98 ? 52.82018 -50.15262 21.34013 1.000 75.33923 98 ALA A N 1
ATOM 701 C CA . ALA A 1 98 ? 53.31545 -50.22316 19.96749 1.000 72.93524 98 ALA A CA 1
ATOM 702 C C . ALA A 1 98 ? 52.31786 -49.68293 18.94752 1.000 66.59238 98 ALA A C 1
ATOM 703 O O . ALA A 1 98 ? 52.69061 -49.49936 17.78581 1.000 71.45847 98 ALA A O 1
ATOM 705 N N . ASP A 1 99 ? 51.07024 -49.42266 19.35037 1.000 55.32734 99 ASP A N 1
ATOM 706 C CA . ASP A 1 99 ? 50.05736 -48.83535 18.48219 1.000 63.93388 99 ASP A CA 1
ATOM 707 C C . ASP A 1 99 ? 50.04384 -47.31398 18.57005 1.000 62.26873 99 ASP A C 1
ATOM 708 O O . ASP A 1 99 ? 49.09401 -46.67493 18.10175 1.000 58.14273 99 ASP A O 1
ATOM 713 N N . THR A 1 100 ? 51.07634 -46.74036 19.18257 1.000 62.89035 100 THR A N 1
ATOM 714 C CA . THR A 1 100 ? 51.31787 -45.30530 19.15989 1.000 50.57480 100 THR A CA 1
ATOM 715 C C . THR A 1 100 ? 51.66275 -44.86194 17.75059 1.000 63.99391 100 THR A C 1
ATOM 716 O O . THR A 1 100 ? 52.63664 -45.35462 17.16616 1.000 71.10117 100 THR A O 1
ATOM 720 N N . ALA A 1 101 ? 50.88418 -43.92063 17.21125 1.000 62.60811 101 ALA A N 1
ATOM 721 C CA . ALA A 1 101 ? 51.02383 -43.63721 15.78937 1.000 53.95358 101 ALA A CA 1
ATOM 722 C C . ALA A 1 101 ? 50.24910 -42.37982 15.40407 1.000 53.96526 101 ALA A C 1
ATOM 723 O O . ALA A 1 101 ? 49.46942 -41.83348 16.19105 1.000 55.43695 101 ALA A O 1
ATOM 725 N N . THR A 1 102 ? 50.47181 -41.93895 14.16895 1.000 57.60397 102 THR A N 1
ATOM 726 C CA . THR A 1 102 ? 49.62186 -40.93243 13.54050 1.000 60.82611 102 THR A CA 1
ATOM 727 C C . THR A 1 102 ? 48.58862 -41.63841 12.66957 1.000 64.82001 102 THR A C 1
ATOM 728 O O . THR A 1 102 ? 48.94525 -42.45440 11.81368 1.000 60.37475 102 THR A O 1
ATOM 732 N N . TYR A 1 103 ? 47.31650 -41.30981 12.88083 1.000 60.02944 103 TYR A N 1
ATOM 733 C CA . TYR A 1 103 ? 46.19311 -41.98844 12.24910 1.000 58.60594 103 TYR A CA 1
ATOM 734 C C . TYR A 1 103 ? 45.55509 -41.05443 11.22796 1.000 63.48498 103 TYR A C 1
ATOM 735 O O . TYR A 1 103 ? 45.16992 -39.92671 11.56425 1.000 68.66859 103 TYR A O 1
ATOM 744 N N . TYR A 1 104 ? 45.45628 -41.52561 9.98568 1.000 69.09332 104 TYR A N 1
ATOM 745 C CA . TYR A 1 104 ? 44.88781 -40.79847 8.86289 1.000 63.93265 104 TYR A CA 1
ATOM 746 C C . TYR A 1 104 ? 43.58834 -41.46829 8.44062 1.000 67.30802 104 TYR A C 1
ATOM 747 O O . TYR A 1 104 ? 43.48387 -42.70056 8.44992 1.000 59.44213 104 TYR A O 1
ATOM 756 N N . CYS A 1 105 ? 42.60246 -40.65867 8.07313 1.000 58.49847 105 CYS A N 1
ATOM 757 C CA . CYS A 1 105 ? 41.44636 -41.13217 7.33100 1.000 56.82320 105 CYS A CA 1
ATOM 758 C C . CYS A 1 105 ? 41.50778 -40.54205 5.92924 1.000 75.08644 105 CYS A C 1
ATOM 759 O O . CYS A 1 105 ? 41.85149 -39.36885 5.75135 1.000 73.06652 105 CYS A O 1
ATOM 762 N N . ALA A 1 106 ? 41.20452 -41.36574 4.93420 1.000 68.99546 106 ALA A N 1
ATOM 763 C CA . ALA A 1 106 ? 41.31352 -40.94956 3.54854 1.000 56.02625 106 ALA A CA 1
ATOM 764 C C . ALA A 1 106 ? 40.08805 -41.42605 2.78800 1.000 61.34399 106 ALA A C 1
ATOM 765 O O . ALA A 1 106 ? 39.39599 -42.35671 3.20468 1.000 63.42866 106 ALA A O 1
ATOM 767 N N . ARG A 1 107 ? 39.82302 -40.77097 1.66388 1.000 72.33064 107 ARG A N 1
ATOM 768 C CA . ARG A 1 107 ? 38.68073 -41.11918 0.83417 1.000 68.63259 107 ARG A CA 1
ATOM 769 C C . ARG A 1 107 ? 39.07435 -42.19336 -0.17178 1.000 70.65093 107 ARG A C 1
ATOM 770 O O . ARG A 1 107 ? 40.22255 -42.26851 -0.61454 1.000 76.24840 107 ARG A O 1
ATOM 778 N N . ASP A 1 108 ? 38.10144 -43.02623 -0.53169 1.000 70.15538 108 ASP A N 1
ATOM 779 C CA . ASP A 1 108 ? 38.29597 -44.11460 -1.47408 1.000 64.59954 108 ASP A CA 1
ATOM 780 C C . ASP A 1 108 ? 37.06115 -44.20921 -2.35629 1.000 75.04302 108 ASP A C 1
ATOM 781 O O . ASP A 1 108 ? 35.97116 -43.77249 -1.97800 1.000 81.30400 108 ASP A O 1
ATOM 786 N N . MET A 1 109 ? 37.23758 -44.78505 -3.54335 1.000 76.27379 109 MET A N 1
ATOM 787 C CA . MET A 1 109 ? 36.12375 -45.00740 -4.45288 1.000 63.47504 109 MET A CA 1
ATOM 788 C C . MET A 1 109 ? 36.22896 -46.40556 -5.04160 1.000 65.87225 109 MET A C 1
ATOM 789 O O . MET A 1 109 ? 37.31674 -46.98263 -5.11367 1.000 76.56318 109 MET A O 1
ATOM 794 N N . ILE A 1 110 ? 35.08141 -46.95235 -5.45406 1.000 71.07054 110 ILE A N 1
ATOM 795 C CA . ILE A 1 110 ? 35.08821 -48.25154 -6.11817 1.000 75.17080 110 ILE A CA 1
ATOM 796 C C . ILE A 1 110 ? 35.70519 -48.14798 -7.50660 1.000 77.40653 110 ILE A C 1
ATOM 797 O O . ILE A 1 110 ? 36.20959 -49.14592 -8.03650 1.000 74.58381 110 ILE A O 1
ATOM 802 N N . PHE A 1 111 ? 35.69129 -46.95512 -8.10923 1.000 74.93986 111 PHE A N 1
ATOM 803 C CA . PHE A 1 111 ? 36.37936 -46.76850 -9.38108 1.000 71.20308 111 PHE A CA 1
ATOM 804 C C . PHE A 1 111 ? 37.88880 -46.73580 -9.19920 1.000 76.62066 111 PHE A C 1
ATOM 805 O O . PHE A 1 111 ? 38.62843 -47.15020 -10.09792 1.000 76.91316 111 PHE A O 1
ATOM 813 N N . ASN A 1 112 ? 38.36175 -46.23155 -8.06086 1.000 74.50340 112 ASN A N 1
ATOM 814 C CA . ASN A 1 112 ? 39.79043 -46.05992 -7.83095 1.000 60.89426 112 ASN A CA 1
ATOM 815 C C . ASN A 1 112 ? 40.41204 -47.26024 -7.12896 1.000 65.87622 112 ASN A C 1
ATOM 816 O O . ASN A 1 112 ? 41.39609 -47.82590 -7.61436 1.000 70.04465 112 ASN A O 1
ATOM 821 N N . PHE A 1 113 ? 39.83708 -47.65536 -5.99472 1.000 72.22530 113 PHE A N 1
ATOM 822 C CA . PHE A 1 113 ? 40.44551 -48.61378 -5.06848 1.000 78.01268 113 PHE A CA 1
ATOM 823 C C . PHE A 1 113 ? 41.83663 -48.14920 -4.64589 1.000 76.00793 113 PHE A C 1
ATOM 824 O O . PHE A 1 113 ? 42.78505 -48.93283 -4.56842 1.000 66.54306 113 PHE A O 1
ATOM 832 N N . TYR A 1 114 ? 41.94755 -46.84904 -4.38897 1.000 64.95559 114 TYR A N 1
ATOM 833 C CA . TYR A 1 114 ? 43.11244 -46.23740 -3.77174 1.000 53.49083 114 TYR A CA 1
ATOM 834 C C . TYR A 1 114 ? 42.62904 -44.97811 -3.07359 1.000 57.52111 114 TYR A C 1
ATOM 835 O O . TYR A 1 114 ? 41.55052 -44.46095 -3.37501 1.000 57.86028 114 TYR A O 1
ATOM 844 N N . PHE A 1 115 ? 43.43179 -44.48655 -2.13745 1.000 63.06317 115 PHE A N 1
ATOM 845 C CA . PHE A 1 115 ? 43.07655 -43.29647 -1.37484 1.000 65.58228 115 PHE A CA 1
ATOM 846 C C . PHE A 1 115 ? 43.66877 -42.06594 -2.05248 1.000 63.25200 115 PHE A C 1
ATOM 847 O O . PHE A 1 115 ? 44.89236 -41.95109 -2.18361 1.000 56.98821 115 PHE A O 1
ATOM 855 N N . ASP A 1 116 ? 42.80017 -41.15147 -2.48770 1.000 56.15868 116 ASP A N 1
ATOM 856 C CA . ASP A 1 116 ? 43.25380 -39.96120 -3.19668 1.000 57.57827 116 ASP A CA 1
ATOM 857 C C . ASP A 1 116 ? 43.41906 -38.76288 -2.26750 1.000 50.01707 116 ASP A C 1
ATOM 858 O O . ASP A 1 116 ? 44.49035 -38.15057 -2.22978 1.000 46.03227 116 ASP A O 1
ATOM 863 N N . VAL A 1 117 ? 42.37742 -38.41525 -1.51827 1.000 44.22020 117 VAL A N 1
ATOM 864 C CA . VAL A 1 117 ? 42.39226 -37.25836 -0.63042 1.000 62.04599 117 VAL A CA 1
ATOM 865 C C . VAL A 1 117 ? 42.48316 -37.76022 0.80407 1.000 66.56058 117 VAL A C 1
ATOM 866 O O . VAL A 1 117 ? 41.60665 -38.50020 1.26943 1.000 69.02495 117 VAL A O 1
ATOM 870 N N . TRP A 1 118 ? 43.53839 -37.35710 1.50291 1.000 53.49764 118 TRP A N 1
ATOM 871 C CA . TRP A 1 118 ? 43.77277 -37.76065 2.87918 1.000 63.73548 118 TRP A CA 1
ATOM 872 C C . TRP A 1 118 ? 43.43853 -36.62073 3.82931 1.000 67.91174 118 TRP A C 1
ATOM 873 O O . TRP A 1 118 ? 43.49359 -35.44485 3.46279 1.000 73.03413 118 TRP A O 1
ATOM 884 N N . GLY A 1 119 ? 43.09521 -36.97956 5.06003 1.000 64.69999 119 GLY A N 1
ATOM 885 C CA . GLY A 1 119 ? 43.04221 -35.99751 6.11858 1.000 81.43091 119 GLY A CA 1
ATOM 886 C C . GLY A 1 119 ? 44.43667 -35.54014 6.49544 1.000 79.83841 119 GLY A C 1
ATOM 887 O O . GLY A 1 119 ? 45.44677 -36.02748 5.98597 1.000 78.35994 119 GLY A O 1
ATOM 888 N N . GLN A 1 120 ? 44.49964 -34.57435 7.41109 1.000 74.60520 120 GLN A N 1
ATOM 889 C CA . GLN A 1 120 ? 45.80621 -34.10680 7.85198 1.000 71.13861 120 GLN A CA 1
ATOM 890 C C . GLN A 1 120 ? 46.46687 -35.07137 8.82771 1.000 62.56911 120 GLN A C 1
ATOM 891 O O . GLN A 1 120 ? 47.69592 -35.06083 8.95013 1.000 61.08446 120 GLN A O 1
ATOM 897 N N . GLY A 1 121 ? 45.69302 -35.90568 9.50209 1.000 77.06573 121 GLY A N 1
ATOM 898 C CA . GLY A 1 121 ? 46.23589 -36.88185 10.42413 1.000 63.96134 121 GLY A CA 1
ATOM 899 C C . GLY A 1 121 ? 46.17234 -36.40975 11.86323 1.000 59.11208 121 GLY A C 1
ATOM 900 O O . GLY A 1 121 ? 46.29648 -35.21684 12.16580 1.000 61.45782 121 GLY A O 1
ATOM 901 N N . THR A 1 122 ? 45.97292 -37.36120 12.77298 1.000 73.31413 122 THR A N 1
ATOM 902 C CA . THR A 1 122 ? 45.95059 -37.07088 14.20129 1.000 61.79414 122 THR A CA 1
ATOM 903 C C . THR A 1 122 ? 46.86837 -38.03820 14.93617 1.000 62.37725 122 THR A C 1
ATOM 904 O O . THR A 1 122 ? 46.79353 -39.25104 14.73101 1.000 47.96317 122 THR A O 1
ATOM 908 N N . THR A 1 123 ? 47.75548 -37.50213 15.76631 1.000 66.59466 123 THR A N 1
ATOM 909 C CA . THR A 1 123 ? 48.73083 -38.32115 16.47292 1.000 63.03168 123 THR A CA 1
ATOM 910 C C . THR A 1 123 ? 48.17900 -38.74014 17.82801 1.000 72.33387 123 THR A C 1
ATOM 911 O O . THR A 1 123 ? 47.73558 -37.89359 18.61306 1.000 71.13247 123 THR A O 1
ATOM 915 N N . VAL A 1 124 ? 48.19130 -40.04482 18.09448 1.000 63.87981 124 VAL A N 1
ATOM 916 C CA . VAL A 1 124 ? 47.77008 -40.58615 19.37870 1.000 70.06530 124 VAL A CA 1
ATOM 917 C C . VAL A 1 124 ? 48.94931 -41.32524 19.99423 1.000 70.10726 124 VAL A C 1
ATOM 918 O O . VAL A 1 124 ? 49.67799 -42.05731 19.30054 1.000 67.01724 124 VAL A O 1
ATOM 922 N N . THR A 1 125 ? 49.15292 -41.09683 21.28619 1.000 71.91284 125 THR A N 1
ATOM 923 C CA . THR A 1 125 ? 50.24910 -41.66173 22.05346 1.000 61.48249 125 THR A CA 1
ATOM 924 C C . THR A 1 125 ? 49.68026 -42.50633 23.17970 1.000 56.43294 125 THR A C 1
ATOM 925 O O . THR A 1 125 ? 48.83385 -42.03402 23.94306 1.000 65.31342 125 THR A O 1
ATOM 929 N N . VAL A 1 126 ? 50.14318 -43.74514 23.28491 1.000 57.12170 126 VAL A N 1
ATOM 930 C CA . VAL A 1 126 ? 49.67594 -44.67539 24.30476 1.000 67.55001 126 VAL A CA 1
ATOM 931 C C . VAL A 1 126 ? 50.69873 -44.65817 25.43599 1.000 64.51762 126 VAL A C 1
ATOM 932 O O . VAL A 1 126 ? 51.83488 -45.11173 25.25956 1.000 53.30760 126 VAL A O 1
ATOM 936 N N . SER A 1 127 ? 50.30943 -44.12955 26.59725 1.000 57.40477 127 SER A N 1
ATOM 937 C CA . SER A 1 127 ? 51.23158 -44.00123 27.71930 1.000 51.17409 127 SER A CA 1
ATOM 938 C C . SER A 1 127 ? 50.44983 -43.84899 29.01494 1.000 57.36948 127 SER A C 1
ATOM 939 O O . SER A 1 127 ? 49.27207 -43.47998 29.01664 1.000 47.30201 127 SER A O 1
ATOM 942 N N . SER A 1 128 ? 51.13753 -44.14169 30.12346 1.000 89.04653 128 SER A N 1
ATOM 943 C CA . SER A 1 128 ? 50.56198 -43.94028 31.45007 1.000 64.67301 128 SER A CA 1
ATOM 944 C C . SER A 1 128 ? 50.55908 -42.46771 31.83889 1.000 53.33453 128 SER A C 1
ATOM 945 O O . SER A 1 128 ? 49.66775 -42.01872 32.56936 1.000 69.71654 128 SER A O 1
ATOM 948 N N . ALA A 1 129 ? 51.53100 -41.70467 31.34439 1.000 62.52865 129 ALA A N 1
ATOM 949 C CA . ALA A 1 129 ? 51.83138 -40.39217 31.88960 1.000 54.87404 129 ALA A CA 1
ATOM 950 C C . ALA A 1 129 ? 50.73852 -39.37952 31.56198 1.000 46.18362 129 ALA A C 1
ATOM 951 O O . ALA A 1 129 ? 49.95432 -39.54059 30.62276 1.000 55.17812 129 ALA A O 1
ATOM 953 N N . SER A 1 130 ? 50.70434 -38.31729 32.36100 1.000 58.07965 130 SER A N 1
ATOM 954 C CA . SER A 1 130 ? 49.78461 -37.21570 32.13880 1.000 67.49204 130 SER A CA 1
ATOM 955 C C . SER A 1 130 ? 50.31821 -36.28857 31.05821 1.000 66.29513 130 SER A C 1
ATOM 956 O O . SER A 1 130 ? 51.52349 -36.22399 30.80016 1.000 60.22645 130 SER A O 1
ATOM 959 N N . THR A 1 131 ? 49.39985 -35.56427 30.42742 1.000 69.21668 131 THR A N 1
ATOM 960 C CA . THR A 1 131 ? 49.78856 -34.53563 29.47785 1.000 49.51594 131 THR A CA 1
ATOM 961 C C . THR A 1 131 ? 50.60839 -33.46616 30.19142 1.000 52.08107 131 THR A C 1
ATOM 962 O O . THR A 1 131 ? 50.45928 -33.24011 31.39551 1.000 83.65555 131 THR A O 1
ATOM 966 N N . LYS A 1 132 ? 51.50400 -32.82195 29.44825 1.000 50.77688 132 LYS A N 1
ATOM 967 C CA . LYS A 1 132 ? 52.24628 -31.68307 29.97060 1.000 56.87666 132 LYS A CA 1
ATOM 968 C C . LYS A 1 132 ? 52.40950 -30.63801 28.88096 1.000 58.46370 132 LYS A C 1
ATOM 969 O O . LYS A 1 132 ? 52.92946 -30.93533 27.80132 1.000 59.31076 132 LYS A O 1
ATOM 975 N N . GLY A 1 133 ? 51.96139 -29.42019 29.17077 1.000 64.59498 133 GLY A N 1
ATOM 976 C CA . GLY A 1 133 ? 52.17642 -28.29897 28.29222 1.000 45.58079 133 GLY A CA 1
ATOM 977 C C . GLY A 1 133 ? 53.62815 -27.87528 28.29003 1.000 56.05694 133 GLY A C 1
ATOM 978 O O . GLY A 1 133 ? 54.36216 -28.07643 29.26321 1.000 62.27344 133 GLY A O 1
ATOM 979 N N . PRO A 1 134 ? 54.07402 -27.28023 27.19100 1.000 66.33511 134 PRO A N 1
ATOM 980 C CA . PRO A 1 134 ? 55.48040 -26.90061 27.07069 1.000 59.01539 134 PRO A CA 1
ATOM 981 C C . PRO A 1 134 ? 55.74613 -25.49622 27.59051 1.000 52.83406 134 PRO A C 1
ATOM 982 O O . PRO A 1 134 ? 54.85314 -24.65206 27.68580 1.000 57.09286 134 PRO A O 1
ATOM 986 N N . SER A 1 135 ? 57.00896 -25.26203 27.92788 1.000 62.28618 135 SER A N 1
ATOM 987 C CA . SER A 1 135 ? 57.48385 -23.90984 28.17816 1.000 66.42182 135 SER A CA 1
ATOM 988 C C . SER A 1 135 ? 58.09968 -23.38027 26.89259 1.000 65.87957 135 SER A C 1
ATOM 989 O O . SER A 1 135 ? 58.89262 -24.07384 26.25293 1.000 73.62820 135 SER A O 1
ATOM 992 N N . VAL A 1 136 ? 57.72633 -22.16810 26.49880 1.000 64.22312 136 VAL A N 1
ATOM 993 C CA . VAL A 1 136 ? 58.28600 -21.54403 25.30657 1.000 64.00166 136 VAL A CA 1
ATOM 994 C C . VAL A 1 136 ? 59.16275 -20.37830 25.74200 1.000 60.61295 136 VAL A C 1
ATOM 995 O O . VAL A 1 136 ? 58.77783 -19.58020 26.60648 1.000 65.27599 136 VAL A O 1
ATOM 999 N N . PHE A 1 137 ? 60.36193 -20.31473 25.17473 1.000 59.94138 137 PHE A N 1
ATOM 1000 C CA . PHE A 1 137 ? 61.37150 -19.35985 25.58439 1.000 67.29817 137 PHE A CA 1
ATOM 1001 C C . PHE A 1 137 ? 61.94993 -18.67251 24.35682 1.000 72.79833 137 PHE A C 1
ATOM 1002 O O . PHE A 1 137 ? 62.14381 -19.31446 23.31991 1.000 67.86996 137 PHE A O 1
ATOM 1010 N N . PRO A 1 138 ? 62.23427 -17.37619 24.43838 1.000 73.25107 138 PRO A N 1
ATOM 1011 C CA . PRO A 1 138 ? 62.80439 -16.68233 23.27914 1.000 69.65765 138 PRO A CA 1
ATOM 1012 C C . PRO A 1 138 ? 64.26247 -17.06294 23.07131 1.000 70.56426 138 PRO A C 1
ATOM 1013 O O . PRO A 1 138 ? 65.05670 -17.08605 24.01510 1.000 61.98188 138 PRO A O 1
ATOM 1017 N N . LEU A 1 139 ? 64.60664 -17.38074 21.82272 1.000 77.06463 139 LEU A N 1
ATOM 1018 C CA . LEU A 1 139 ? 65.99278 -17.49760 21.38500 1.000 74.73836 139 LEU A CA 1
ATOM 1019 C C . LEU A 1 139 ? 66.31611 -16.16345 20.71933 1.000 72.80369 139 LEU A C 1
ATOM 1020 O O . LEU A 1 139 ? 66.18634 -15.99373 19.50319 1.000 63.43583 139 LEU A O 1
ATOM 1025 N N . ALA A 1 140 ? 66.68413 -15.19750 21.55383 1.000 74.28204 140 ALA A N 1
ATOM 1026 C CA . ALA A 1 140 ? 66.80284 -13.81603 21.11847 1.000 68.43709 140 ALA A CA 1
ATOM 1027 C C . ALA A 1 140 ? 67.91342 -13.67039 20.08684 1.000 69.15810 140 ALA A C 1
ATOM 1028 O O . ALA A 1 140 ? 68.95894 -14.31924 20.20301 1.000 59.99189 140 ALA A O 1
ATOM 1030 N N . PRO A 1 141 ? 67.72035 -12.83142 19.05786 1.000 73.22319 141 PRO A N 1
ATOM 1031 C CA . PRO A 1 141 ? 68.82467 -12.53037 18.14178 1.000 61.96600 141 PRO A CA 1
ATOM 1032 C C . PRO A 1 141 ? 69.99598 -11.95823 18.91059 1.000 57.64450 141 PRO A C 1
ATOM 1033 O O . PRO A 1 141 ? 70.06187 -10.74781 19.14456 1.000 51.28000 141 PRO A O 1
ATOM 1037 N N . SER A 1 142 ? 70.90054 -12.83936 19.32793 1.000 82.00313 142 SER A N 1
ATOM 1038 C CA . SER A 1 142 ? 72.02746 -12.43681 20.15345 1.000 89.79339 142 SER A CA 1
ATOM 1039 C C . SER A 1 142 ? 72.80647 -11.32741 19.46585 1.000 74.64762 142 SER A C 1
ATOM 1040 O O . SER A 1 142 ? 73.06198 -11.39316 18.26105 1.000 55.50000 142 SER A O 1
ATOM 1043 N N . SER A 1 143 ? 73.14815 -10.29243 20.23918 1.000 88.29287 143 SER A N 1
ATOM 1044 C CA . SER A 1 143 ? 73.82938 -9.12961 19.68649 1.000 101.65402 143 SER A CA 1
ATOM 1045 C C . SER A 1 143 ? 74.95739 -9.55524 18.75860 1.000 97.74074 143 SER A C 1
ATOM 1046 O O . SER A 1 143 ? 74.86731 -9.39328 17.54034 1.000 97.50412 143 SER A O 1
ATOM 1049 N N . LYS A 1 144 ? 75.99636 -10.17592 19.30025 1.000 92.93780 144 LYS A N 1
ATOM 1050 C CA . LYS A 1 144 ? 77.11279 -10.54398 18.44648 1.000 87.59468 144 LYS A CA 1
ATOM 1051 C C . LYS A 1 144 ? 77.09106 -12.00315 18.02322 1.000 88.05069 144 LYS A C 1
ATOM 1052 O O . LYS A 1 144 ? 77.92177 -12.40531 17.20605 1.000 110.65612 144 LYS A O 1
ATOM 1058 N N . SER A 1 145 ? 76.16228 -12.80229 18.53344 1.000 76.58098 145 SER A N 1
ATOM 1059 C CA . SER A 1 145 ? 76.31340 -14.24716 18.46989 1.000 84.32922 145 SER A CA 1
ATOM 1060 C C . SER A 1 145 ? 75.44077 -14.93005 17.42705 1.000 73.87096 145 SER A C 1
ATOM 1061 O O . SER A 1 145 ? 75.57107 -16.14547 17.24955 1.000 73.19214 145 SER A O 1
ATOM 1064 N N . THR A 1 146 ? 74.55766 -14.20763 16.74395 1.000 70.25323 146 THR A N 1
ATOM 1065 C CA . THR A 1 146 ? 73.80399 -14.79040 15.63475 1.000 81.63851 146 THR A CA 1
ATOM 1066 C C . THR A 1 146 ? 73.69768 -13.79408 14.48664 1.000 84.44801 146 THR A C 1
ATOM 1067 O O . THR A 1 146 ? 72.60767 -13.51389 13.98774 1.000 67.12742 146 THR A O 1
ATOM 1071 N N . SER A 1 147 ? 74.82881 -13.24969 14.03768 1.000 69.98329 147 SER A N 1
ATOM 1072 C CA . SER A 1 147 ? 74.81144 -12.25102 12.97692 1.000 64.65968 147 SER A CA 1
ATOM 1073 C C . SER A 1 147 ? 76.02848 -12.39175 12.07611 1.000 96.98195 147 SER A C 1
ATOM 1074 O O . SER A 1 147 ? 77.15072 -12.56657 12.55843 1.000 97.15690 147 SER A O 1
ATOM 1077 N N . GLY A 1 148 ? 75.78658 -12.31247 10.76461 1.000 89.73937 148 GLY A N 1
ATOM 1078 C CA . GLY A 1 148 ? 76.82172 -12.19317 9.75303 1.000 64.55416 148 GLY A CA 1
ATOM 1079 C C . GLY A 1 148 ? 76.50539 -11.04709 8.80964 1.000 75.36386 148 GLY A C 1
ATOM 1080 O O . GLY A 1 148 ? 76.93733 -9.91227 9.03297 1.000 89.54481 148 GLY A O 1
ATOM 1081 N N . GLY A 1 149 ? 75.75683 -11.33659 7.74690 1.000 61.51893 149 GLY A N 1
ATOM 1082 C CA . GLY A 1 149 ? 75.10125 -10.31662 6.94895 1.000 40.13000 149 GLY A CA 1
ATOM 1083 C C . GLY A 1 149 ? 73.60644 -10.45658 7.14774 1.000 72.38656 149 GLY A C 1
ATOM 1084 O O . GLY A 1 149 ? 72.80978 -9.60359 6.74317 1.000 51.45037 149 GLY A O 1
ATOM 1085 N N . THR A 1 150 ? 73.23244 -11.56777 7.77898 1.000 95.66431 150 THR A N 1
ATOM 1086 C CA . THR A 1 150 ? 71.88052 -11.86063 8.22834 1.000 78.73277 150 THR A CA 1
ATOM 1087 C C . THR A 1 150 ? 71.94723 -12.30458 9.68575 1.000 72.98764 150 THR A C 1
ATOM 1088 O O . THR A 1 150 ? 73.02834 -12.54045 10.23360 1.000 59.31928 150 THR A O 1
ATOM 1092 N N . ALA A 1 151 ? 70.78113 -12.41219 10.32455 1.000 76.33206 151 ALA A N 1
ATOM 1093 C CA . ALA A 1 151 ? 70.71144 -12.74752 11.74110 1.000 60.51058 151 ALA A CA 1
ATOM 1094 C C . ALA A 1 151 ? 69.63085 -13.79198 11.98436 1.000 64.16069 151 ALA A C 1
ATOM 1095 O O . ALA A 1 151 ? 68.57705 -13.76472 11.34131 1.000 65.35892 151 ALA A O 1
ATOM 1097 N N . ALA A 1 152 ? 69.88731 -14.69950 12.92627 1.000 54.08008 152 ALA A N 1
ATOM 1098 C CA . ALA A 1 152 ? 68.95547 -15.76680 13.26372 1.000 58.44740 152 ALA A CA 1
ATOM 1099 C C . ALA A 1 152 ? 68.30013 -15.51336 14.61759 1.000 66.24833 152 ALA A C 1
ATOM 1100 O O . ALA A 1 152 ? 68.88509 -14.88916 15.50788 1.000 62.49780 152 ALA A O 1
ATOM 1102 N N . LEU A 1 153 ? 67.07112 -16.00796 14.75825 1.000 58.39053 153 LEU A N 1
ATOM 1103 C CA . LEU A 1 153 ? 66.31928 -15.88884 16.00186 1.000 58.93530 153 LEU A CA 1
ATOM 1104 C C . LEU A 1 153 ? 65.46898 -17.14126 16.14009 1.000 61.33201 153 LEU A C 1
ATOM 1105 O O . LEU A 1 153 ? 65.43799 -17.97714 15.23864 1.000 62.49192 153 LEU A O 1
ATOM 1110 N N . GLY A 1 154 ? 64.78527 -17.29022 17.26979 1.000 64.63236 154 GLY A N 1
ATOM 1111 C CA . GLY A 1 154 ? 63.94354 -18.46700 17.37571 1.000 59.48567 154 GLY A CA 1
ATOM 1112 C C . GLY A 1 154 ? 63.16038 -18.57031 18.66708 1.000 62.86593 154 GLY A C 1
ATOM 1113 O O . GLY A 1 154 ? 63.05792 -17.62191 19.44502 1.000 59.52334 154 GLY A O 1
ATOM 1114 N N . CYS A 1 155 ? 62.60480 -19.76440 18.87007 1.000 68.41071 155 CYS A N 1
ATOM 1115 C CA . CYS A 1 155 ? 61.81539 -20.11344 20.04167 1.000 54.49102 155 CYS A CA 1
ATOM 1116 C C . CYS A 1 155 ? 62.19456 -21.51883 20.48235 1.000 58.81556 155 CYS A C 1
ATOM 1117 O O . CYS A 1 155 ? 62.38600 -22.40294 19.64624 1.000 56.33970 155 CYS A O 1
ATOM 1120 N N . LEU A 1 156 ? 62.29320 -21.73280 21.79000 1.000 62.54175 156 LEU A N 1
ATOM 1121 C CA . LEU A 1 156 ? 62.58187 -23.05010 22.34401 1.000 55.85772 156 LEU A CA 1
ATOM 1122 C C . LEU A 1 156 ? 61.35409 -23.55373 23.08843 1.000 52.91569 156 LEU A C 1
ATOM 1123 O O . LEU A 1 156 ? 60.90540 -22.92095 24.04947 1.000 60.49141 156 LEU A O 1
ATOM 1128 N N . VAL A 1 157 ? 60.81573 -24.68259 22.64071 1.000 46.35496 157 VAL A N 1
ATOM 1129 C CA . VAL A 1 157 ? 59.63667 -25.30914 23.21637 1.000 48.10154 157 VAL A CA 1
ATOM 1130 C C . VAL A 1 157 ? 60.12431 -26.54124 23.96721 1.000 63.65482 157 VAL A C 1
ATOM 1131 O O . VAL A 1 157 ? 60.56167 -27.52229 23.35361 1.000 65.96365 157 VAL A O 1
ATOM 1135 N N . LYS A 1 158 ? 60.04615 -26.49578 25.29341 1.000 73.06656 158 LYS A N 1
ATOM 1136 C CA . LYS A 1 158 ? 60.70921 -27.45069 26.16775 1.000 59.66826 158 LYS A CA 1
ATOM 1137 C C . LYS A 1 158 ? 59.70704 -28.22052 27.01518 1.000 57.92372 158 LYS A C 1
ATOM 1138 O O . LYS A 1 158 ? 58.69379 -27.66172 27.45801 1.000 54.42276 158 LYS A O 1
ATOM 1144 N N . ASP A 1 159 ? 60.01333 -29.50638 27.23866 1.000 66.47704 159 ASP A N 1
ATOM 1145 C CA . ASP A 1 159 ? 59.42679 -30.30077 28.31451 1.000 59.75713 159 ASP A CA 1
ATOM 1146 C C . ASP A 1 159 ? 57.90831 -30.41331 28.16996 1.000 60.20206 159 ASP A C 1
ATOM 1147 O O . ASP A 1 159 ? 57.13570 -29.94851 29.01039 1.000 69.53847 159 ASP A O 1
ATOM 1152 N N . TYR A 1 160 ? 57.49189 -31.05866 27.08221 1.000 50.95106 160 TYR A N 1
ATOM 1153 C CA . TYR A 1 160 ? 56.08557 -31.33522 26.84269 1.000 49.06548 160 TYR A CA 1
ATOM 1154 C C . TYR A 1 160 ? 55.89340 -32.81444 26.54492 1.000 42.96249 160 TYR A C 1
ATOM 1155 O O . TYR A 1 160 ? 56.84267 -33.54470 26.25013 1.000 46.78767 160 TYR A O 1
ATOM 1164 N N . PHE A 1 161 ? 54.64267 -33.24167 26.62982 1.000 37.77145 161 PHE A N 1
ATOM 1165 C CA . PHE A 1 161 ? 54.22585 -34.60900 26.35900 1.000 41.61169 161 PHE A CA 1
ATOM 1166 C C . PHE A 1 161 ? 52.70891 -34.63794 26.28266 1.000 53.66891 161 PHE A C 1
ATOM 1167 O O . PHE A 1 161 ? 52.03907 -34.02500 27.12216 1.000 64.78777 161 PHE A O 1
ATOM 1175 N N . PRO A 1 162 ? 52.12408 -35.33139 25.29429 1.000 54.46824 162 PRO A N 1
ATOM 1176 C CA . PRO A 1 162 ? 52.82849 -36.05521 24.23502 1.000 52.81125 162 PRO A CA 1
ATOM 1177 C C . PRO A 1 162 ? 53.04785 -35.20814 22.97898 1.000 59.29095 162 PRO A C 1
ATOM 1178 O O . PRO A 1 162 ? 52.69334 -34.03196 22.95904 1.000 63.31558 162 PRO A O 1
ATOM 1182 N N . GLU A 1 163 ? 53.65500 -35.81158 21.95968 1.000 70.03402 163 GLU A N 1
ATOM 1183 C CA . GLU A 1 163 ? 53.68359 -35.21363 20.63755 1.000 62.01604 163 GLU A CA 1
ATOM 1184 C C . GLU A 1 163 ? 52.24086 -34.98848 20.18053 1.000 65.61263 163 GLU A C 1
ATOM 1185 O O . GLU A 1 163 ? 51.34145 -35.74173 20.57126 1.000 58.37570 163 GLU A O 1
ATOM 1191 N N . PRO A 1 164 ? 51.97239 -33.96619 19.35123 1.000 67.83465 164 PRO A N 1
ATOM 1192 C CA . PRO A 1 164 ? 52.79684 -32.96320 18.66898 1.000 60.38635 164 PRO A CA 1
ATOM 1193 C C . PRO A 1 164 ? 52.58705 -31.50046 19.10064 1.000 61.35545 164 PRO A C 1
ATOM 1194 O O . PRO A 1 164 ? 51.53295 -31.20114 19.65870 1.000 73.04968 164 PRO A O 1
ATOM 1198 N N . VAL A 1 165 ? 53.55649 -30.62567 18.81413 1.000 61.59177 165 VAL A N 1
ATOM 1199 C CA . VAL A 1 165 ? 53.34761 -29.18384 18.82155 1.000 79.76660 165 VAL A CA 1
ATOM 1200 C C . VAL A 1 165 ? 53.49179 -28.69269 17.38782 1.000 76.13006 165 VAL A C 1
ATOM 1201 O O . VAL A 1 165 ? 54.24465 -29.26244 16.58792 1.000 62.74876 165 VAL A O 1
ATOM 1205 N N . THR A 1 166 ? 52.75567 -27.63079 17.07603 1.000 77.32229 166 THR A N 1
ATOM 1206 C CA . THR A 1 166 ? 52.81946 -26.91527 15.81269 1.000 61.31614 166 THR A CA 1
ATOM 1207 C C . THR A 1 166 ? 53.32650 -25.50844 16.07593 1.000 64.98051 166 THR A C 1
ATOM 1208 O O . THR A 1 166 ? 52.81973 -24.81873 16.96819 1.000 64.09992 166 THR A O 1
ATOM 1212 N N . VAL A 1 167 ? 54.32071 -25.08829 15.30573 1.000 73.13206 167 VAL A N 1
ATOM 1213 C CA . VAL A 1 167 ? 54.95303 -23.79221 15.47923 1.000 68.76201 167 VAL A CA 1
ATOM 1214 C C . VAL A 1 167 ? 54.86151 -23.02795 14.16945 1.000 72.17337 167 VAL A C 1
ATOM 1215 O O . VAL A 1 167 ? 55.34728 -23.50071 13.13465 1.000 73.49095 167 VAL A O 1
ATOM 1219 N N . SER A 1 168 ? 54.22206 -21.86217 14.21387 1.000 73.22589 168 SER A N 1
ATOM 1220 C CA . SER A 1 168 ? 54.17532 -20.92937 13.09594 1.000 64.89003 168 SER A CA 1
ATOM 1221 C C . SER A 1 168 ? 54.85616 -19.62446 13.49625 1.000 74.43051 168 SER A C 1
ATOM 1222 O O . SER A 1 168 ? 55.21046 -19.41086 14.65812 1.000 86.37018 168 SER A O 1
ATOM 1225 N N . TRP A 1 169 ? 55.04185 -18.73941 12.52067 1.000 81.65295 169 TRP A N 1
ATOM 1226 C CA . TRP A 1 169 ? 55.69939 -17.46223 12.76399 1.000 84.98349 169 TRP A CA 1
ATOM 1227 C C . TRP A 1 169 ? 54.84917 -16.32733 12.21557 1.000 89.08829 169 TRP A C 1
ATOM 1228 O O . TRP A 1 169 ? 54.46760 -16.34310 11.04011 1.000 80.23811 169 TRP A O 1
ATOM 1239 N N . ASN A 1 170 ? 54.55860 -15.34856 13.07658 1.000 95.53601 170 ASN A N 1
ATOM 1240 C CA . ASN A 1 170 ? 53.68569 -14.22304 12.74152 1.000 83.85437 170 ASN A CA 1
ATOM 1241 C C . ASN A 1 170 ? 52.35153 -14.71406 12.18575 1.000 82.79155 170 ASN A C 1
ATOM 1242 O O . ASN A 1 170 ? 51.82649 -14.17831 11.20741 1.000 84.49112 170 ASN A O 1
ATOM 1247 N N . SER A 1 171 ? 51.80277 -15.75035 12.82459 1.000 80.41780 171 SER A N 1
ATOM 1248 C CA . SER A 1 171 ? 50.55969 -16.39285 12.39303 1.000 82.02493 171 SER A CA 1
ATOM 1249 C C . SER A 1 171 ? 50.63504 -16.85499 10.93955 1.000 79.36055 171 SER A C 1
ATOM 1250 O O . SER A 1 171 ? 49.63965 -16.82725 10.21350 1.000 73.89073 171 SER A O 1
ATOM 1253 N N . GLY A 1 172 ? 51.81597 -17.28439 10.50099 1.000 74.98688 172 GLY A N 1
ATOM 1254 C CA . GLY A 1 172 ? 51.99091 -17.75558 9.14614 1.000 82.86206 172 GLY A CA 1
ATOM 1255 C C . GLY A 1 172 ? 52.48131 -16.72160 8.15598 1.000 94.39156 172 GLY A C 1
ATOM 1256 O O . GLY A 1 172 ? 52.74342 -17.07663 6.99963 1.000 80.63289 172 GLY A O 1
ATOM 1257 N N . ALA A 1 173 ? 52.61145 -15.45602 8.56403 1.000 96.88887 173 ALA A N 1
ATOM 1258 C CA . ALA A 1 173 ? 53.11083 -14.42940 7.65252 1.000 81.22516 173 ALA A CA 1
ATOM 1259 C C . ALA A 1 173 ? 54.53726 -14.73697 7.21326 1.000 92.81760 173 ALA A C 1
ATOM 1260 O O . ALA A 1 173 ? 54.84869 -14.73294 6.01662 1.000 95.50779 173 ALA A O 1
ATOM 1262 N N . LEU A 1 174 ? 55.41623 -15.01306 8.17170 1.000 86.59695 174 LEU A N 1
ATOM 1263 C CA . LEU A 1 174 ? 56.80133 -15.37411 7.88936 1.000 73.00604 174 LEU A CA 1
ATOM 1264 C C . LEU A 1 174 ? 56.88260 -16.88845 7.72414 1.000 75.81693 174 LEU A C 1
ATOM 1265 O O . LEU A 1 174 ? 56.65439 -17.63933 8.67892 1.000 90.18991 174 LEU A O 1
ATOM 1270 N N . THR A 1 175 ? 57.19794 -17.33777 6.50758 1.000 72.01106 175 THR A N 1
ATOM 1271 C CA . THR A 1 175 ? 57.33257 -18.75534 6.20665 1.000 65.78037 175 THR A CA 1
ATOM 1272 C C . THR A 1 175 ? 58.71819 -19.15263 5.72979 1.000 69.22640 175 THR A C 1
ATOM 1273 O O . THR A 1 175 ? 59.06958 -20.33273 5.83251 1.000 69.97695 175 THR A O 1
ATOM 1277 N N . SER A 1 176 ? 59.50615 -18.21530 5.21563 1.000 63.83490 176 SER A N 1
ATOM 1278 C CA . SER A 1 176 ? 60.77393 -18.51551 4.56867 1.000 79.97348 176 SER A CA 1
ATOM 1279 C C . SER A 1 176 ? 61.92744 -18.36633 5.55011 1.000 78.34192 176 SER A C 1
ATOM 1280 O O . SER A 1 176 ? 61.91900 -17.47932 6.40903 1.000 74.23480 176 SER A O 1
ATOM 1283 N N . GLY A 1 177 ? 62.92894 -19.23072 5.40483 1.000 79.21228 177 GLY A N 1
ATOM 1284 C CA . GLY A 1 177 ? 64.00753 -19.27300 6.36832 1.000 68.83447 177 GLY A CA 1
ATOM 1285 C C . GLY A 1 177 ? 63.63801 -19.90437 7.68832 1.000 72.96712 177 GLY A C 1
ATOM 1286 O O . GLY A 1 177 ? 64.45695 -19.90418 8.61209 1.000 67.23648 177 GLY A O 1
ATOM 1287 N N . VAL A 1 178 ? 62.42752 -20.44154 7.80384 1.000 80.43975 178 VAL A N 1
ATOM 1288 C CA . VAL A 1 178 ? 61.98006 -21.08827 9.03058 1.000 54.09415 178 VAL A CA 1
ATOM 1289 C C . VAL A 1 178 ? 62.49131 -22.52138 9.05002 1.000 51.65474 178 VAL A C 1
ATOM 1290 O O . VAL A 1 178 ? 62.28093 -23.28350 8.09913 1.000 67.76076 178 VAL A O 1
ATOM 1294 N N . HIS A 1 179 ? 63.17611 -22.88664 10.12962 1.000 69.43775 179 HIS A N 1
ATOM 1295 C CA . HIS A 1 179 ? 63.58312 -24.26051 10.39697 1.000 74.91135 179 HIS A CA 1
ATOM 1296 C C . HIS A 1 179 ? 63.00111 -24.65500 11.74723 1.000 65.53816 179 HIS A C 1
ATOM 1297 O O . HIS A 1 179 ? 63.48650 -24.20686 12.79197 1.000 67.59008 179 HIS A O 1
ATOM 1304 N N . THR A 1 180 ? 61.95042 -25.46910 11.72655 1.000 50.74632 180 THR A N 1
ATOM 1305 C CA . THR A 1 180 ? 61.36126 -26.01821 12.94160 1.000 62.57035 180 THR A CA 1
ATOM 1306 C C . THR A 1 180 ? 61.91596 -27.42597 13.12267 1.000 60.69511 180 THR A C 1
ATOM 1307 O O . THR A 1 180 ? 61.53045 -28.35108 12.40038 1.000 54.26384 180 THR A O 1
ATOM 1311 N N . PHE A 1 181 ? 62.82710 -27.57971 14.07906 1.000 54.10369 181 PHE A N 1
ATOM 1312 C CA . PHE A 1 181 ? 63.53009 -28.83828 14.24758 1.000 50.34116 181 PHE A CA 1
ATOM 1313 C C . PHE A 1 181 ? 62.58361 -29.92856 14.74481 1.000 58.80152 181 PHE A C 1
ATOM 1314 O O . PHE A 1 181 ? 61.59517 -29.64393 15.42677 1.000 59.72827 181 PHE A O 1
ATOM 1322 N N . PRO A 1 182 ? 62.86116 -31.18599 14.40554 1.000 51.26141 182 PRO A N 1
ATOM 1323 C CA . PRO A 1 182 ? 62.08081 -32.28789 14.97344 1.000 56.73513 182 PRO A CA 1
ATOM 1324 C C . PRO A 1 182 ? 62.28456 -32.37664 16.47619 1.000 61.40748 182 PRO A C 1
ATOM 1325 O O . PRO A 1 182 ? 63.34742 -32.04226 17.00468 1.000 60.02494 182 PRO A O 1
ATOM 1329 N N . ALA A 1 183 ? 61.24473 -32.83246 17.16513 1.000 68.52444 183 ALA A N 1
ATOM 1330 C CA . ALA A 1 183 ? 61.32037 -32.97720 18.61026 1.000 63.65006 183 ALA A CA 1
ATOM 1331 C C . ALA A 1 183 ? 62.24231 -34.13222 18.97396 1.000 56.02187 183 ALA A C 1
ATOM 1332 O O . ALA A 1 183 ? 62.14239 -35.22367 18.40559 1.000 62.14964 183 ALA A O 1
ATOM 1334 N N . VAL A 1 184 ? 63.14704 -33.88840 19.91404 1.000 57.57359 184 VAL A N 1
ATOM 1335 C CA . VAL A 1 184 ? 63.99081 -34.93436 20.46007 1.000 62.68410 184 VAL A CA 1
ATOM 1336 C C . VAL A 1 184 ? 63.41071 -35.38092 21.79341 1.000 57.29126 184 VAL A C 1
ATOM 1337 O O . VAL A 1 184 ? 62.65379 -34.66137 22.45156 1.000 49.70473 184 VAL A O 1
ATOM 1341 N N . LEU A 1 185 ? 63.76401 -36.59631 22.19304 1.000 56.69671 185 LEU A N 1
ATOM 1342 C CA . LEU A 1 185 ? 63.32632 -37.16459 23.45877 1.000 55.35623 185 LEU A CA 1
ATOM 1343 C C . LEU A 1 185 ? 64.46943 -37.05578 24.46039 1.000 60.54058 185 LEU A C 1
ATOM 1344 O O . LEU A 1 185 ? 65.52934 -37.65939 24.26330 1.000 58.41200 185 LEU A O 1
ATOM 1349 N N . GLN A 1 186 ? 64.26049 -36.27891 25.52211 1.000 54.52681 186 GLN A N 1
ATOM 1350 C CA . GLN A 1 186 ? 65.30281 -36.04395 26.50936 1.000 61.79589 186 GLN A CA 1
ATOM 1351 C C . GLN A 1 186 ? 65.32992 -37.16862 27.54288 1.000 70.39459 186 GLN A C 1
ATOM 1352 O O . GLN A 1 186 ? 64.53896 -38.11251 27.49725 1.000 67.16928 186 GLN A O 1
ATOM 1358 N N . SER A 1 187 ? 66.25703 -37.05239 28.50026 1.000 71.75317 187 SER A N 1
ATOM 1359 C CA . SER A 1 187 ? 66.31230 -37.99115 29.61531 1.000 58.85189 187 SER A CA 1
ATOM 1360 C C . SER A 1 187 ? 65.08882 -37.85694 30.50586 1.000 57.01338 187 SER A C 1
ATOM 1361 O O . SER A 1 187 ? 64.69457 -38.82595 31.16274 1.000 51.96225 187 SER A O 1
ATOM 1364 N N . SER A 1 188 ? 64.47240 -36.67139 30.52141 1.000 58.34338 188 SER A N 1
ATOM 1365 C CA . SER A 1 188 ? 63.28108 -36.42463 31.32466 1.000 50.15646 188 SER A CA 1
ATOM 1366 C C . SER A 1 188 ? 62.12986 -37.34756 30.96069 1.000 52.22787 188 SER A C 1
ATOM 1367 O O . SER A 1 188 ? 61.23830 -37.56161 31.78838 1.000 65.87240 188 SER A O 1
ATOM 1370 N N . GLY A 1 189 ? 62.12710 -37.89739 29.75294 1.000 56.25785 189 GLY A N 1
ATOM 1371 C CA . GLY A 1 189 ? 60.95264 -38.55693 29.23680 1.000 45.54241 189 GLY A CA 1
ATOM 1372 C C . GLY A 1 189 ? 59.99668 -37.62716 28.52889 1.000 48.71478 189 GLY A C 1
ATOM 1373 O O . GLY A 1 189 ? 58.90756 -38.06112 28.13628 1.000 50.68907 189 GLY A O 1
ATOM 1374 N N . LEU A 1 190 ? 60.37384 -36.36464 28.34894 1.000 56.08180 190 LEU A N 1
ATOM 1375 C CA . LEU A 1 190 ? 59.54695 -35.36663 27.69301 1.000 66.10951 190 LEU A CA 1
ATOM 1376 C C . LEU A 1 190 ? 60.24782 -34.86851 26.43704 1.000 66.54004 190 LEU A C 1
ATOM 1377 O O . LEU A 1 190 ? 61.47789 -34.91782 26.33199 1.000 59.10953 190 LEU A O 1
ATOM 1382 N N . TYR A 1 191 ? 59.45377 -34.37650 25.49212 1.000 60.73544 191 TYR A N 1
ATOM 1383 C CA . TYR A 1 191 ? 59.97593 -33.89437 24.22608 1.000 53.15553 191 TYR A CA 1
ATOM 1384 C C . TYR A 1 191 ? 60.36285 -32.41849 24.31161 1.000 58.86247 191 TYR A C 1
ATOM 1385 O O . TYR A 1 191 ? 59.99403 -31.68996 25.23981 1.000 65.76287 191 TYR A O 1
ATOM 1394 N N . SER A 1 192 ? 61.11866 -31.98052 23.30968 1.000 66.95618 192 SER A N 1
ATOM 1395 C CA . SER A 1 192 ? 61.61282 -30.61501 23.26033 1.000 61.00428 192 SER A CA 1
ATOM 1396 C C . SER A 1 192 ? 62.13409 -30.34595 21.85914 1.000 63.73285 192 SER A C 1
ATOM 1397 O O . SER A 1 192 ? 62.81853 -31.18867 21.27500 1.000 64.04500 192 SER A O 1
ATOM 1400 N N . LEU A 1 193 ? 61.78904 -29.18018 21.32282 1.000 59.74505 193 LEU A N 1
ATOM 1401 C CA . LEU A 1 193 ? 62.25565 -28.77967 20.00628 1.000 62.50426 193 LEU A CA 1
ATOM 1402 C C . LEU A 1 193 ? 62.45621 -27.27560 19.99192 1.000 60.81827 193 LEU A C 1
ATOM 1403 O O . LEU A 1 193 ? 61.81259 -26.54371 20.74251 1.000 61.32016 193 LEU A O 1
ATOM 1408 N N . SER A 1 194 ? 63.34173 -26.82043 19.12092 1.000 65.70442 194 SER A N 1
ATOM 1409 C CA . SER A 1 194 ? 63.45418 -25.40259 18.83576 1.000 58.12119 194 SER A CA 1
ATOM 1410 C C . SER A 1 194 ? 62.93553 -25.12967 17.43144 1.000 60.32767 194 SER A C 1
ATOM 1411 O O . SER A 1 194 ? 62.83601 -26.02872 16.59237 1.000 65.55571 194 SER A O 1
ATOM 1414 N N . SER A 1 195 ? 62.57296 -23.87373 17.19871 1.000 65.24189 195 SER A N 1
ATOM 1415 C CA . SER A 1 195 ? 62.14325 -23.40762 15.88578 1.000 64.69202 195 SER A CA 1
ATOM 1416 C C . SER A 1 195 ? 62.84551 -22.08165 15.64367 1.000 56.85522 195 SER A C 1
ATOM 1417 O O . SER A 1 195 ? 62.52037 -21.08043 16.28916 1.000 53.50203 195 SER A O 1
ATOM 1420 N N . VAL A 1 196 ? 63.82439 -22.08098 14.74756 1.000 59.24111 196 VAL A N 1
ATOM 1421 C CA . VAL A 1 196 ? 64.57244 -20.87821 14.43095 1.000 67.98830 196 VAL A CA 1
ATOM 1422 C C . VAL A 1 196 ? 64.11863 -20.35072 13.07829 1.000 64.16874 196 VAL A C 1
ATOM 1423 O O . VAL A 1 196 ? 63.44196 -21.03099 12.30120 1.000 71.22871 196 VAL A O 1
ATOM 1427 N N . VAL A 1 197 ? 64.48966 -19.10471 12.80713 1.000 60.43490 197 VAL A N 1
ATOM 1428 C CA . VAL A 1 197 ? 64.25099 -18.48262 11.51332 1.000 67.44838 197 VAL A CA 1
ATOM 1429 C C . VAL A 1 197 ? 65.36803 -17.48490 11.24876 1.000 62.35027 197 VAL A C 1
ATOM 1430 O O . VAL A 1 197 ? 65.79915 -16.75191 12.14767 1.000 65.41795 197 VAL A O 1
ATOM 1434 N N . THR A 1 198 ? 65.85532 -17.49440 10.01214 1.000 55.10084 198 THR A N 1
ATOM 1435 C CA . THR A 1 198 ? 66.88394 -16.57451 9.55050 1.000 55.19591 198 THR A CA 1
ATOM 1436 C C . THR A 1 198 ? 66.24119 -15.40772 8.81583 1.000 58.01049 198 THR A C 1
ATOM 1437 O O . THR A 1 198 ? 65.42326 -15.60478 7.91035 1.000 59.60402 198 THR A O 1
ATOM 1441 N N . VAL A 1 199 ? 66.61170 -14.19777 9.21759 1.000 63.95272 199 VAL A N 1
ATOM 1442 C CA . VAL A 1 199 ? 66.06094 -12.96154 8.67754 1.000 68.58521 199 VAL A CA 1
ATOM 1443 C C . VAL A 1 199 ? 67.26513 -12.08436 8.35544 1.000 76.56022 199 VAL A C 1
ATOM 1444 O O . VAL A 1 199 ? 68.39200 -12.46324 8.70150 1.000 76.23998 199 VAL A O 1
ATOM 1448 N N . PRO A 1 200 ? 67.11119 -10.93934 7.69428 1.000 71.79867 200 PRO A N 1
ATOM 1449 C CA . PRO A 1 200 ? 68.26010 -10.04175 7.54734 1.000 83.42637 200 PRO A CA 1
ATOM 1450 C C . PRO A 1 200 ? 68.46099 -9.20328 8.79760 1.000 83.61424 200 PRO A C 1
ATOM 1451 O O . PRO A 1 200 ? 67.50507 -8.81208 9.47291 1.000 76.09261 200 PRO A O 1
ATOM 1455 N N . SER A 1 201 ? 69.73339 -8.94594 9.11351 1.000 73.30201 201 SER A N 1
ATOM 1456 C CA . SER A 1 201 ? 70.05091 -8.14315 10.29023 1.000 79.05444 201 SER A CA 1
ATOM 1457 C C . SER A 1 201 ? 69.50745 -6.73052 10.15822 1.000 80.68074 201 SER A C 1
ATOM 1458 O O . SER A 1 201 ? 69.22241 -6.07541 11.16765 1.000 79.34261 201 SER A O 1
ATOM 1461 N N . SER A 1 202 ? 69.35412 -6.24896 8.92566 1.000 97.02524 202 SER A N 1
ATOM 1462 C CA . SER A 1 202 ? 68.81772 -4.91672 8.68356 1.000 95.27021 202 SER A CA 1
ATOM 1463 C C . SER A 1 202 ? 67.38564 -4.74318 9.17877 1.000 97.98495 202 SER A C 1
ATOM 1464 O O . SER A 1 202 ? 66.89497 -3.61059 9.19657 1.000 104.59572 202 SER A O 1
ATOM 1467 N N . SER A 1 203 ? 66.70614 -5.81794 9.57572 1.000 90.98169 203 SER A N 1
ATOM 1468 C CA . SER A 1 203 ? 65.29994 -5.75369 9.94859 1.000 96.69418 203 SER A CA 1
ATOM 1469 C C . SER A 1 203 ? 65.05676 -6.10335 11.40643 1.000 95.73273 203 SER A C 1
ATOM 1470 O O . SER A 1 203 ? 63.89101 -6.21417 11.81452 1.000 98.13870 203 SER A O 1
ATOM 1473 N N . LEU A 1 204 ? 66.12160 -6.28098 12.19305 1.000 90.95276 204 LEU A N 1
ATOM 1474 C CA . LEU A 1 204 ? 65.96806 -6.75857 13.56054 1.000 89.41440 204 LEU A CA 1
ATOM 1475 C C . LEU A 1 204 ? 65.11329 -5.80847 14.38989 1.000 102.77873 204 LEU A C 1
ATOM 1476 O O . LEU A 1 204 ? 64.07173 -6.20272 14.91768 1.000 103.20947 204 LEU A O 1
ATOM 1481 N N . GLY A 1 205 ? 65.53168 -4.54868 14.52061 1.000 102.51854 205 GLY A N 1
ATOM 1482 C CA . GLY A 1 205 ? 64.75685 -3.61574 15.32840 1.000 104.03060 205 GLY A CA 1
ATOM 1483 C C . GLY A 1 205 ? 63.50497 -3.11580 14.63064 1.000 109.22845 205 GLY A C 1
ATOM 1484 O O . GLY A 1 205 ? 62.48427 -2.85606 15.27644 1.000 108.45340 205 GLY A O 1
ATOM 1485 N N . THR A 1 206 ? 63.56485 -2.96854 13.30538 1.000 103.30821 206 THR A N 1
ATOM 1486 C CA . THR A 1 206 ? 62.43522 -2.41725 12.56334 1.000 98.82596 206 THR A CA 1
ATOM 1487 C C . THR A 1 206 ? 61.21517 -3.32381 12.64310 1.000 100.63857 206 THR A C 1
ATOM 1488 O O . THR A 1 206 ? 60.08772 -2.84437 12.81180 1.000 99.34040 206 THR A O 1
ATOM 1492 N N . GLN A 1 207 ? 61.41963 -4.63297 12.53571 1.000 100.24240 207 GLN A N 1
ATOM 1493 C CA . GLN A 1 207 ? 60.33197 -5.59406 12.42086 1.000 93.14764 207 GLN A CA 1
ATOM 1494 C C . GLN A 1 207 ? 60.17558 -6.37939 13.71447 1.000 103.09910 207 GLN A C 1
ATOM 1495 O O . GLN A 1 207 ? 61.16423 -6.86013 14.27941 1.000 99.38617 207 GLN A O 1
ATOM 1501 N N . THR A 1 208 ? 58.93308 -6.50780 14.17404 1.000 110.32301 208 THR A N 1
ATOM 1502 C CA . THR A 1 208 ? 58.62550 -7.34931 15.32108 1.000 113.71857 208 THR A CA 1
ATOM 1503 C C . THR A 1 208 ? 58.43092 -8.79269 14.87334 1.000 109.15592 208 THR A C 1
ATOM 1504 O O . THR A 1 208 ? 57.87434 -9.05762 13.80344 1.000 94.04649 208 THR A O 1
ATOM 1508 N N . TYR A 1 209 ? 58.90088 -9.72618 15.69841 1.000 115.55780 209 TYR A N 1
ATOM 1509 C CA . TYR A 1 209 ? 58.77379 -11.15399 15.43648 1.000 97.06560 209 TYR A CA 1
ATOM 1510 C C . TYR A 1 209 ? 58.10606 -11.82746 16.62483 1.000 95.83963 209 TYR A C 1
ATOM 1511 O O . TYR A 1 209 ? 58.55987 -11.66995 17.76316 1.000 90.34340 209 TYR A O 1
ATOM 1520 N N . ILE A 1 210 ? 57.03930 -12.58087 16.36332 1.000 85.27139 210 ILE A N 1
ATOM 1521 C CA . ILE A 1 210 ? 56.41365 -13.42966 17.36973 1.000 89.29493 210 ILE A CA 1
ATOM 1522 C C . ILE A 1 210 ? 56.30542 -14.83822 16.80747 1.000 85.03756 210 ILE A C 1
ATOM 1523 O O . ILE A 1 210 ? 56.10161 -15.02774 15.60159 1.000 73.60019 210 ILE A O 1
ATOM 1528 N N . CYS A 1 211 ? 56.46648 -15.83090 17.67529 1.000 92.95736 211 CYS A N 1
ATOM 1529 C CA . CYS A 1 211 ? 56.26942 -17.22471 17.30140 1.000 87.89894 211 CYS A CA 1
ATOM 1530 C C . CYS A 1 211 ? 55.02890 -17.76631 17.99617 1.000 77.60579 211 CYS A C 1
ATOM 1531 O O . CYS A 1 211 ? 54.79747 -17.49223 19.18263 1.000 74.79969 211 CYS A O 1
ATOM 1534 N N . ASN A 1 212 ? 54.22219 -18.50372 17.22965 1.000 81.19446 212 ASN A N 1
ATOM 1535 C CA . ASN A 1 212 ? 52.98612 -19.11487 17.70111 1.000 84.92394 212 ASN A CA 1
ATOM 1536 C C . ASN A 1 212 ? 53.25618 -20.59456 17.94620 1.000 77.91876 212 ASN A C 1
ATOM 1537 O O . ASN A 1 212 ? 53.45235 -21.36090 16.99547 1.000 70.42411 212 ASN A O 1
ATOM 1542 N N . VAL A 1 213 ? 53.27185 -20.98823 19.21553 1.000 87.63389 213 VAL A N 1
ATOM 1543 C CA . VAL A 1 213 ? 53.38630 -22.38258 19.62274 1.000 77.01911 213 VAL A CA 1
ATOM 1544 C C . VAL A 1 213 ? 51.99991 -22.87962 19.99772 1.000 67.72117 213 VAL A C 1
ATOM 1545 O O . VAL A 1 213 ? 51.24856 -22.18457 20.69365 1.000 74.98620 213 VAL A O 1
ATOM 1549 N N . ASN A 1 214 ? 51.64778 -24.07708 19.53260 1.000 71.75798 214 ASN A N 1
ATOM 1550 C CA . ASN A 1 214 ? 50.36279 -24.67653 19.87393 1.000 76.96363 214 ASN A CA 1
ATOM 1551 C C . ASN A 1 214 ? 50.57285 -26.14900 20.18950 1.000 72.11297 214 ASN A C 1
ATOM 1552 O O . ASN A 1 214 ? 51.08692 -26.89940 19.35462 1.000 80.75487 214 ASN A O 1
ATOM 1557 N N . HIS A 1 215 ? 50.17608 -26.54773 21.39568 1.000 71.88707 215 HIS A N 1
ATOM 1558 C CA . HIS A 1 215 ? 50.21741 -27.92423 21.87695 1.000 75.05772 215 HIS A CA 1
ATOM 1559 C C . HIS A 1 215 ? 48.77083 -28.36563 22.08313 1.000 74.11324 215 HIS A C 1
ATOM 1560 O O . HIS A 1 215 ? 48.16445 -28.07462 23.11683 1.000 76.50737 215 HIS A O 1
ATOM 1567 N N . LYS A 1 216 ? 48.21165 -29.05324 21.08738 1.000 73.67165 216 LYS A N 1
ATOM 1568 C CA . LYS A 1 216 ? 46.83364 -29.53069 21.18748 1.000 77.26565 216 LYS A CA 1
ATOM 1569 C C . LYS A 1 216 ? 46.60041 -30.45470 22.37953 1.000 73.30900 216 LYS A C 1
ATOM 1570 O O . LYS A 1 216 ? 45.58774 -30.28107 23.07542 1.000 80.87140 216 LYS A O 1
ATOM 1576 N N . PRO A 1 217 ? 47.46312 -31.44271 22.66478 1.000 62.85487 217 PRO A N 1
ATOM 1577 C CA . PRO A 1 217 ? 47.20656 -32.32754 23.81698 1.000 76.64784 217 PRO A CA 1
ATOM 1578 C C . PRO A 1 217 ? 46.98003 -31.60867 25.13675 1.000 76.94930 217 PRO A C 1
ATOM 1579 O O . PRO A 1 217 ? 46.05937 -31.96929 25.88000 1.000 74.13893 217 PRO A O 1
ATOM 1583 N N . SER A 1 218 ? 47.80083 -30.61737 25.46411 1.000 71.91884 218 SER A N 1
ATOM 1584 C CA . SER A 1 218 ? 47.64576 -29.88225 26.71177 1.000 56.89460 218 SER A CA 1
ATOM 1585 C C . SER A 1 218 ? 46.80428 -28.63127 26.54859 1.000 65.15062 218 SER A C 1
ATOM 1586 O O . SER A 1 218 ? 46.63065 -27.88744 27.51769 1.000 72.80130 218 SER A O 1
ATOM 1589 N N . ASN A 1 219 ? 46.28233 -28.39397 25.35009 1.000 74.80120 219 ASN A N 1
ATOM 1590 C CA . ASN A 1 219 ? 45.52253 -27.18845 25.03405 1.000 85.84186 219 ASN A CA 1
ATOM 1591 C C . ASN A 1 219 ? 46.31410 -25.94422 25.42557 1.000 80.61378 219 ASN A C 1
ATOM 1592 O O . ASN A 1 219 ? 45.80149 -25.02302 26.06400 1.000 77.67885 219 ASN A O 1
ATOM 1597 N N . THR A 1 220 ? 47.59157 -25.93744 25.05950 1.000 78.94002 220 THR A N 1
ATOM 1598 C CA . THR A 1 220 ? 48.46286 -24.79475 25.29113 1.000 63.26124 220 THR A CA 1
ATOM 1599 C C . THR A 1 220 ? 48.60025 -23.99938 24.00181 1.000 79.27667 220 THR A C 1
ATOM 1600 O O . THR A 1 220 ? 48.85224 -24.56989 22.93862 1.000 86.82215 220 THR A O 1
ATOM 1604 N N . LYS A 1 221 ? 48.42222 -22.68775 24.09354 1.000 75.97389 221 LYS A N 1
ATOM 1605 C CA . LYS A 1 221 ? 48.62947 -21.79926 22.95879 1.000 79.55915 221 LYS A CA 1
ATOM 1606 C C . LYS A 1 221 ? 49.41628 -20.60062 23.45455 1.000 88.26733 221 LYS A C 1
ATOM 1607 O O . LYS A 1 221 ? 48.95708 -19.88589 24.35130 1.000 104.83592 221 LYS A O 1
ATOM 1613 N N . VAL A 1 222 ? 50.60928 -20.39664 22.90253 1.000 86.23606 222 VAL A N 1
ATOM 1614 C CA . VAL A 1 222 ? 51.44696 -19.28079 23.31446 1.000 84.80093 222 VAL A CA 1
ATOM 1615 C C . VAL A 1 222 ? 51.89869 -18.52069 22.07807 1.000 89.80867 222 VAL A C 1
ATOM 1616 O O . VAL A 1 222 ? 52.03689 -19.08616 20.98835 1.000 88.46390 222 VAL A O 1
ATOM 1620 N N . ASP A 1 223 ? 52.11388 -17.22119 22.25079 1.000 88.00075 223 ASP A N 1
ATOM 1621 C CA . ASP A 1 223 ? 52.71714 -16.36635 21.23554 1.000 82.36315 223 ASP A CA 1
ATOM 1622 C C . ASP A 1 223 ? 53.78217 -15.54109 21.93693 1.000 82.20996 223 ASP A C 1
ATOM 1623 O O . ASP A 1 223 ? 53.45885 -14.68752 22.76962 1.000 102.98157 223 ASP A O 1
ATOM 1628 N N . LYS A 1 224 ? 55.04547 -15.79731 21.62505 1.000 74.17110 224 LYS A N 1
ATOM 1629 C CA . LYS A 1 224 ? 56.14293 -15.11235 22.29748 1.000 73.65793 224 LYS A CA 1
ATOM 1630 C C . LYS A 1 224 ? 56.86317 -14.18780 21.33007 1.000 68.37000 224 LYS A C 1
ATOM 1631 O O . LYS A 1 224 ? 57.23711 -14.60209 20.22765 1.000 85.88310 224 LYS A O 1
ATOM 1637 N N . LYS A 1 225 ? 57.04190 -12.93670 21.74830 1.000 72.17000 225 LYS A N 1
ATOM 1638 C CA . LYS A 1 225 ? 57.80961 -11.96479 20.98196 1.000 87.07375 225 LYS A CA 1
ATOM 1639 C C . LYS A 1 225 ? 59.29818 -12.19540 21.20308 1.000 89.04871 225 LYS A C 1
ATOM 1640 O O . LYS A 1 225 ? 59.79553 -12.06627 22.32740 1.000 90.63802 225 LYS A O 1
ATOM 1646 N N . VAL A 1 226 ? 60.00820 -12.52345 20.13002 1.000 87.08392 226 VAL A N 1
ATOM 1647 C CA . VAL A 1 226 ? 61.45884 -12.65760 20.16955 1.000 82.39177 226 VAL A CA 1
ATOM 1648 C C . VAL A 1 226 ? 62.05765 -11.30033 19.81696 1.000 91.54822 226 VAL A C 1
ATOM 1649 O O . VAL A 1 226 ? 61.93542 -10.83274 18.68139 1.000 82.37946 226 VAL A O 1
ATOM 1653 N N . GLU A 1 227 ? 62.69598 -10.66573 20.79222 1.000 84.65934 227 GLU A N 1
ATOM 1654 C CA . GLU A 1 227 ? 63.32691 -9.36495 20.65027 1.000 67.25000 227 GLU A CA 1
ATOM 1655 C C . GLU A 1 227 ? 64.83008 -9.49180 20.85687 1.000 66.27000 227 GLU A C 1
ATOM 1656 O O . GLU A 1 227 ? 65.29480 -10.41686 21.53223 1.000 77.22006 227 GLU A O 1
ATOM 1662 N N . PRO A 1 228 ? 65.62071 -8.58760 20.28715 1.000 68.69797 228 PRO A N 1
ATOM 1663 C CA . PRO A 1 228 ? 67.07753 -8.69737 20.40767 1.000 80.40924 228 PRO A CA 1
ATOM 1664 C C . PRO A 1 228 ? 67.57685 -8.30007 21.79004 1.000 80.37847 228 PRO A C 1
ATOM 1665 O O . PRO A 1 228 ? 66.92193 -7.57858 22.54378 1.000 98.28795 228 PRO A O 1
ATOM 1669 N N . LYS A 1 229 ? 68.76996 -8.79399 22.10925 1.000 78.47159 229 LYS A N 1
ATOM 1670 C CA . LYS A 1 229 ? 69.48532 -8.39654 23.31387 1.000 108.55490 229 LYS A CA 1
ATOM 1671 C C . LYS A 1 229 ? 70.35081 -7.17710 23.01681 1.000 116.44059 229 LYS A C 1
ATOM 1672 O O . LYS A 1 229 ? 71.12072 -7.17828 22.05174 1.000 97.68423 229 LYS A O 1
ATOM 1678 N N . SER A 1 230 ? 70.22380 -6.14145 23.84520 1.000 143.29365 230 SER A N 1
ATOM 1679 C CA . SER A 1 230 ? 71.04161 -4.93645 23.74421 1.000 137.47697 230 SER A CA 1
ATOM 1680 C C . SER A 1 230 ? 71.99783 -4.90721 24.92867 1.000 141.22226 230 SER A C 1
ATOM 1681 O O . SER A 1 230 ? 71.55944 -4.83746 26.08268 1.000 133.71190 230 SER A O 1
ATOM 1684 N N . CYS A 1 231 ? 73.29432 -4.95397 24.64397 1.000 136.54897 231 CYS A N 1
ATOM 1685 C CA . CYS A 1 231 ? 74.29418 -5.13180 25.68971 1.000 137.62062 231 CYS A CA 1
ATOM 1686 C C . CYS A 1 231 ? 74.91298 -3.80006 26.10228 1.000 103.03742 231 CYS A C 1
AT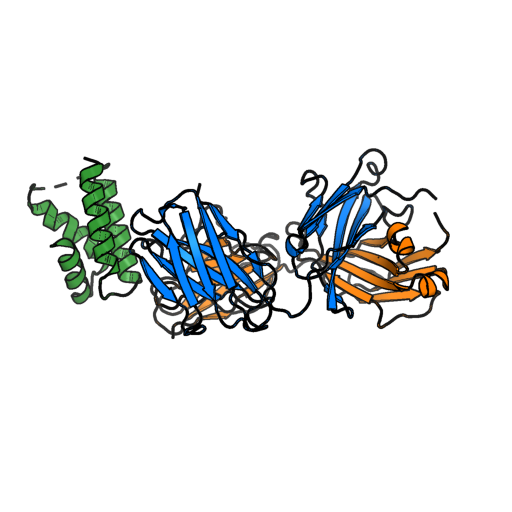OM 1687 O O . CYS A 1 231 ? 75.31834 -3.62438 27.25073 1.000 90.73708 231 CYS A O 1
ATOM 1690 N N . ASP B 2 9 ? 50.30561 -63.35522 1.70892 1.000 90.91952 9 ASP B N 1
ATOM 1691 C CA . ASP B 2 9 ? 49.15884 -62.52750 1.35892 1.000 95.86249 9 ASP B CA 1
ATOM 1692 C C . ASP B 2 9 ? 49.43905 -61.82213 0.03529 1.000 102.03889 9 ASP B C 1
ATOM 1693 O O . ASP B 2 9 ? 49.79754 -62.46429 -0.95254 1.000 110.00068 9 ASP B O 1
ATOM 1698 N N . ILE B 2 10 ? 49.26195 -60.50408 0.01496 1.000 98.22993 10 ILE B N 1
ATOM 1699 C CA . ILE B 2 10 ? 49.77385 -59.64869 -1.05115 1.000 102.52812 10 ILE B CA 1
ATOM 1700 C C . ILE B 2 10 ? 50.69523 -58.64102 -0.38296 1.000 97.54857 10 ILE B C 1
ATOM 1701 O O . ILE B 2 10 ? 50.22951 -57.72141 0.30279 1.000 101.12236 10 ILE B O 1
ATOM 1706 N N . GLN B 2 11 ? 52.00026 -58.82437 -0.55576 1.000 93.31405 11 GLN B N 1
ATOM 1707 C CA . GLN B 2 11 ? 52.98495 -57.98193 0.10200 1.000 96.70301 11 GLN B CA 1
ATOM 1708 C C . GLN B 2 11 ? 54.10562 -57.67477 -0.87761 1.000 98.38625 11 GLN B C 1
ATOM 1709 O O . GLN B 2 11 ? 54.44261 -58.49298 -1.73788 1.000 91.25749 11 GLN B O 1
ATOM 1715 N N . MET B 2 12 ? 54.67322 -56.47885 -0.74202 1.000 98.89942 12 MET B N 1
ATOM 1716 C CA . MET B 2 12 ? 55.57968 -55.92744 -1.73650 1.000 83.93683 12 MET B CA 1
ATOM 1717 C C . MET B 2 12 ? 56.85917 -55.43299 -1.07938 1.000 83.87571 12 MET B C 1
ATOM 1718 O O . MET B 2 12 ? 56.82597 -54.82505 -0.00450 1.000 69.24130 12 MET B O 1
ATOM 1723 N N . THR B 2 13 ? 57.98291 -55.69661 -1.73997 1.000 80.67218 13 THR B N 1
ATOM 1724 C CA . THR B 2 13 ? 59.28875 -55.19026 -1.33570 1.000 76.85816 13 THR B CA 1
ATOM 1725 C C . THR B 2 13 ? 59.70001 -54.08207 -2.29507 1.000 79.38171 13 THR B C 1
ATOM 1726 O O . THR B 2 13 ? 59.70009 -54.28231 -3.51678 1.000 87.51467 13 THR B O 1
ATOM 1730 N N . GLN B 2 14 ? 60.02449 -52.91481 -1.74760 1.000 68.65784 14 GLN B N 1
ATOM 1731 C CA . GLN B 2 14 ? 60.62195 -51.85140 -2.53774 1.000 58.30400 14 GLN B CA 1
ATOM 1732 C C . GLN B 2 14 ? 62.13666 -51.89463 -2.40749 1.000 73.23281 14 GLN B C 1
ATOM 1733 O O . GLN B 2 14 ? 62.68174 -52.27790 -1.36848 1.000 73.68664 14 GLN B O 1
ATOM 1739 N N . SER B 2 15 ? 62.81438 -51.50425 -3.48196 1.000 68.56706 15 SER B N 1
ATOM 1740 C CA . SER B 2 15 ? 64.25959 -51.33773 -3.43263 1.000 69.64883 15 SER B CA 1
ATOM 1741 C C . SER B 2 15 ? 64.65863 -50.22532 -4.39005 1.000 75.96885 15 SER B C 1
ATOM 1742 O O . SER B 2 15 ? 64.04656 -50.07645 -5.45674 1.000 83.46191 15 SER B O 1
ATOM 1745 N N . PRO B 2 16 ? 65.67086 -49.41468 -4.03436 1.000 63.93563 16 PRO B N 1
ATOM 1746 C CA . PRO B 2 16 ? 66.43111 -49.51472 -2.78283 1.000 72.45366 16 PRO B CA 1
ATOM 1747 C C . PRO B 2 16 ? 65.66242 -48.95389 -1.58935 1.000 75.92332 16 PRO B C 1
ATOM 1748 O O . PRO B 2 16 ? 64.71761 -48.19077 -1.78819 1.000 74.92867 16 PRO B O 1
ATOM 1752 N N . SER B 2 17 ? 66.04651 -49.34313 -0.37077 1.000 69.69687 17 SER B N 1
ATOM 1753 C CA . SER B 2 17 ? 65.39664 -48.78401 0.81028 1.000 68.02286 17 SER B CA 1
ATOM 1754 C C . SER B 2 17 ? 65.67813 -47.29174 0.92962 1.000 70.55678 17 SER B C 1
ATOM 1755 O O . SER B 2 17 ? 64.79996 -46.51351 1.31976 1.000 70.16437 17 SER B O 1
ATOM 1758 N N . THR B 2 18 ? 66.89764 -46.87696 0.59170 1.000 71.99233 18 THR B N 1
ATOM 1759 C CA . THR B 2 18 ? 67.29105 -45.47627 0.57018 1.000 66.56352 18 THR B CA 1
ATOM 1760 C C . THR B 2 18 ? 68.21850 -45.25288 -0.61726 1.000 72.14527 18 THR B C 1
ATOM 1761 O O . THR B 2 18 ? 68.79250 -46.19687 -1.16610 1.000 84.19155 18 THR B O 1
ATOM 1765 N N . LEU B 2 19 ? 68.36805 -43.99008 -1.01203 1.000 68.40450 19 LEU B N 1
ATOM 1766 C CA . LEU B 2 19 ? 69.18261 -43.67589 -2.17788 1.000 60.74455 19 LEU B CA 1
ATOM 1767 C C . LEU B 2 19 ? 69.56530 -42.20259 -2.17291 1.000 64.83535 19 LEU B C 1
ATOM 1768 O O . LEU B 2 19 ? 68.77937 -41.34938 -1.75210 1.000 64.75503 19 LEU B O 1
ATOM 1773 N N . SER B 2 20 ? 70.77546 -41.92123 -2.65222 1.000 58.23447 20 SER B N 1
ATOM 1774 C CA . SER B 2 20 ? 71.28293 -40.56660 -2.82343 1.000 57.72989 20 SER B CA 1
ATOM 1775 C C . SER B 2 20 ? 71.58250 -40.33822 -4.29772 1.000 58.30977 20 SER B C 1
ATOM 1776 O O . SER B 2 20 ? 72.20213 -41.18793 -4.94508 1.000 79.17353 20 SER B O 1
ATOM 1779 N N . ALA B 2 21 ? 71.14758 -39.19500 -4.82406 1.000 56.33518 21 ALA B N 1
ATOM 1780 C CA . ALA B 2 21 ? 71.37549 -38.86288 -6.22324 1.000 62.18516 21 ALA B CA 1
ATOM 1781 C C . ALA B 2 21 ? 71.41308 -37.35149 -6.38383 1.000 66.18400 21 ALA B C 1
ATOM 1782 O O . ALA B 2 21 ? 70.67823 -36.62950 -5.70477 1.000 68.53197 21 ALA B O 1
ATOM 1784 N N . SER B 2 22 ? 72.27498 -36.88332 -7.28416 1.000 72.52876 22 SER B N 1
ATOM 1785 C CA . SER B 2 22 ? 72.39077 -35.45781 -7.54435 1.000 64.74379 22 SER B CA 1
ATOM 1786 C C . SER B 2 22 ? 71.13351 -34.93481 -8.23118 1.000 57.87625 22 SER B C 1
ATOM 1787 O O . SER B 2 22 ? 70.31815 -35.69344 -8.76390 1.000 53.82979 22 SER B O 1
ATOM 1790 N N . VAL B 2 23 ? 70.98590 -33.60899 -8.21400 1.000 51.11641 23 VAL B N 1
ATOM 1791 C CA . VAL B 2 23 ? 69.86193 -32.98031 -8.89361 1.000 51.68400 23 VAL B CA 1
ATOM 1792 C C . VAL B 2 23 ? 69.99004 -33.20501 -10.39200 1.000 59.48567 23 VAL B C 1
ATOM 1793 O O . VAL B 2 23 ? 71.02679 -32.90482 -10.99732 1.000 62.99842 23 VAL B O 1
ATOM 1797 N N . GLY B 2 24 ? 68.93449 -33.75097 -10.99650 1.000 72.18039 24 GLY B N 1
ATOM 1798 C CA . GLY B 2 24 ? 68.87282 -33.98918 -12.42248 1.000 62.53648 24 GLY B CA 1
ATOM 1799 C C . GLY B 2 24 ? 68.97896 -35.44454 -12.82510 1.000 60.37657 24 GLY B C 1
ATOM 1800 O O . GLY B 2 24 ? 68.61307 -35.78584 -13.95797 1.000 87.29576 24 GLY B O 1
ATOM 1801 N N . ASP B 2 25 ? 69.45839 -36.31053 -11.93689 1.000 49.41000 25 ASP B N 1
ATOM 1802 C CA . ASP B 2 25 ? 69.66438 -37.70941 -12.28155 1.000 65.42468 25 ASP B CA 1
ATOM 1803 C C . ASP B 2 25 ? 68.33677 -38.43310 -12.47426 1.000 73.69031 25 ASP B C 1
ATOM 1804 O O . ASP B 2 25 ? 67.30352 -38.04164 -11.92573 1.000 63.89981 25 ASP B O 1
ATOM 1809 N N . ARG B 2 26 ? 68.37415 -39.50349 -13.26758 1.000 83.03815 26 ARG B N 1
ATOM 1810 C CA . ARG B 2 26 ? 67.24940 -40.42470 -13.34615 1.000 68.72798 26 ARG B CA 1
ATOM 1811 C C . ARG B 2 26 ? 67.31191 -41.38122 -12.16595 1.000 70.65365 26 ARG B C 1
ATOM 1812 O O . ARG B 2 26 ? 68.33880 -42.02764 -11.93683 1.000 65.66405 26 ARG B O 1
ATOM 1820 N N . VAL B 2 27 ? 66.22016 -41.47053 -11.41310 1.000 77.00831 27 VAL B N 1
ATOM 1821 C CA . VAL B 2 27 ? 66.14770 -42.35925 -10.25911 1.000 72.29717 27 VAL B CA 1
ATOM 1822 C C . VAL B 2 27 ? 64.92917 -43.25667 -10.40863 1.000 73.17950 27 VAL B C 1
ATOM 1823 O O . VAL B 2 27 ? 63.85588 -42.79707 -10.81084 1.000 76.86537 27 VAL B O 1
ATOM 1827 N N . THR B 2 28 ? 65.10121 -44.54557 -10.11297 1.000 62.47128 28 THR B N 1
ATOM 1828 C CA . THR B 2 28 ? 64.03358 -45.52903 -10.25437 1.000 70.17351 28 THR B CA 1
ATOM 1829 C C . THR B 2 28 ? 63.92930 -46.37568 -8.99368 1.000 73.03761 28 THR B C 1
ATOM 1830 O O . THR B 2 28 ? 64.92449 -46.94511 -8.53205 1.000 74.96094 28 THR B O 1
ATOM 1834 N N . ILE B 2 29 ? 62.71955 -46.45118 -8.44699 1.000 78.69491 29 ILE B N 1
ATOM 1835 C CA . ILE B 2 29 ? 62.38551 -47.26367 -7.28350 1.000 77.46256 29 ILE B CA 1
ATOM 1836 C C . ILE B 2 29 ? 61.51098 -48.41522 -7.75219 1.000 81.50250 29 ILE B C 1
ATOM 1837 O O . ILE B 2 29 ? 60.51379 -48.19458 -8.45109 1.000 74.22180 29 ILE B O 1
ATOM 1842 N N . THR B 2 30 ? 61.86354 -49.63696 -7.36369 1.000 85.51799 30 THR B N 1
ATOM 1843 C CA . THR B 2 30 ? 61.16649 -50.82447 -7.83600 1.000 81.69253 30 THR B CA 1
ATOM 1844 C C . THR B 2 30 ? 60.33590 -51.42018 -6.70900 1.000 88.63252 30 THR B C 1
ATOM 1845 O O . THR B 2 30 ? 60.87380 -51.76074 -5.64879 1.000 75.14733 30 THR B O 1
ATOM 1849 N N . CYS B 2 31 ? 59.03190 -51.54011 -6.94639 1.000 80.14287 31 CYS B N 1
ATOM 1850 C CA . CYS B 2 31 ? 58.10764 -52.21653 -6.04691 1.000 69.61860 31 CYS B CA 1
ATOM 1851 C C . CYS B 2 31 ? 57.74991 -53.56370 -6.66087 1.000 77.80600 31 CYS B C 1
ATOM 1852 O O . CYS B 2 31 ? 57.16731 -53.61513 -7.74965 1.000 93.80280 31 CYS B O 1
ATOM 1855 N N . SER B 2 32 ? 58.09273 -54.64854 -5.96952 1.000 75.76923 32 SER B N 1
ATOM 1856 C CA . SER B 2 32 ? 57.86825 -55.99871 -6.47074 1.000 85.93815 32 SER B CA 1
ATOM 1857 C C . SER B 2 32 ? 56.95826 -56.74669 -5.50959 1.000 82.19221 32 SER B C 1
ATOM 1858 O O . SER B 2 32 ? 57.25168 -56.82259 -4.31265 1.000 90.66889 32 SER B O 1
ATOM 1861 N N . ALA B 2 33 ? 55.86838 -57.30457 -6.03611 1.000 74.42496 33 ALA B N 1
ATOM 1862 C CA . ALA B 2 33 ? 54.83116 -57.90068 -5.21062 1.000 75.97859 33 ALA B CA 1
ATOM 1863 C C . ALA B 2 33 ? 55.10284 -59.38533 -4.98128 1.000 87.57230 33 ALA B C 1
ATOM 1864 O O . ALA B 2 33 ? 56.12348 -59.93373 -5.40373 1.000 86.38048 33 ALA B O 1
ATOM 1866 N N . SER B 2 34 ? 54.16617 -60.04062 -4.28984 1.000 102.35636 34 SER B N 1
ATOM 1867 C CA . SER B 2 34 ? 54.20310 -61.48060 -4.06102 1.000 101.58811 34 SER B CA 1
ATOM 1868 C C . SER B 2 34 ? 52.99463 -62.17252 -4.67960 1.000 91.44488 34 SER B C 1
ATOM 1869 O O . SER B 2 34 ? 52.70013 -63.32141 -4.34230 1.000 91.96999 34 SER B O 1
ATOM 1872 N N . SER B 2 35 ? 52.28517 -61.48505 -5.57046 1.000 95.98142 35 SER B N 1
ATOM 1873 C CA . SER B 2 35 ? 51.14665 -62.03922 -6.28948 1.000 92.21845 35 SER B CA 1
ATOM 1874 C C . SER B 2 35 ? 50.90682 -61.17102 -7.51164 1.000 87.81198 35 SER B C 1
ATOM 1875 O O . SER B 2 35 ? 51.24801 -59.98529 -7.51371 1.000 93.24811 35 SER B O 1
ATOM 1878 N N . ARG B 2 36 ? 50.33812 -61.77289 -8.55592 1.000 93.79830 36 ARG B N 1
ATOM 1879 C CA . ARG B 2 36 ? 49.91084 -60.98479 -9.70303 1.000 105.08272 36 ARG B CA 1
ATOM 1880 C C . ARG B 2 36 ? 48.84569 -59.99782 -9.25265 1.000 99.45816 36 ARG B C 1
ATOM 1881 O O . ARG B 2 36 ? 47.83670 -60.38431 -8.65724 1.000 112.96521 36 ARG B O 1
ATOM 1889 N N . VAL B 2 37 ? 49.08168 -58.72095 -9.52261 1.000 93.08912 37 VAL B N 1
ATOM 1890 C CA . VAL B 2 37 ? 48.23556 -57.64371 -9.03271 1.000 82.08639 37 VAL B CA 1
ATOM 1891 C C . VAL B 2 37 ? 47.88734 -56.73519 -10.20141 1.000 76.29000 37 VAL B C 1
ATOM 1892 O O . VAL B 2 37 ? 48.72787 -56.47475 -11.06932 1.000 72.29808 37 VAL B O 1
ATOM 1896 N N . GLY B 2 38 ? 46.63568 -56.28718 -10.24519 1.000 74.40883 38 GLY B N 1
ATOM 1897 C CA . GLY B 2 38 ? 46.15192 -55.51853 -11.37414 1.000 78.56825 38 GLY B CA 1
ATOM 1898 C C . GLY B 2 38 ? 46.87751 -54.20728 -11.57617 1.000 86.81872 38 GLY B C 1
ATOM 1899 O O . GLY B 2 38 ? 47.41302 -53.94499 -12.65809 1.000 86.00409 38 GLY B O 1
ATOM 1900 N N . TYR B 2 39 ? 46.91432 -53.38295 -10.53492 1.000 85.59310 39 TYR B N 1
ATOM 1901 C CA . TYR B 2 39 ? 47.50693 -52.05823 -10.60287 1.000 82.04158 39 TYR B CA 1
ATOM 1902 C C . TYR B 2 39 ? 48.45203 -51.86628 -9.42443 1.000 81.30610 39 TYR B C 1
ATOM 1903 O O . TYR B 2 39 ? 48.47918 -52.66234 -8.48202 1.000 86.56549 39 TYR B O 1
ATOM 1912 N N . MET B 2 40 ? 49.24247 -50.79712 -9.49252 1.000 70.57995 40 MET B N 1
ATOM 1913 C CA . MET B 2 40 ? 50.16821 -50.43826 -8.42343 1.000 71.69620 40 MET B CA 1
ATOM 1914 C C . MET B 2 40 ? 50.26260 -48.92641 -8.34101 1.000 73.47772 40 MET B C 1
ATOM 1915 O O . MET B 2 40 ? 50.75665 -48.28184 -9.27026 1.000 82.58578 40 MET B O 1
ATOM 1920 N N . HIS B 2 41 ? 49.80892 -48.37114 -7.22717 1.000 78.49686 41 HIS B N 1
ATOM 1921 C CA . HIS B 2 41 ? 49.78256 -46.93482 -7.01976 1.000 71.08858 41 HIS B CA 1
ATOM 1922 C C . HIS B 2 41 ? 51.00108 -46.51137 -6.20392 1.000 60.96114 41 HIS B C 1
ATOM 1923 O O . HIS B 2 41 ? 51.67580 -47.33153 -5.58431 1.000 61.57638 41 HIS B O 1
ATOM 1930 N N . TRP B 2 42 ? 51.28997 -45.21330 -6.22650 1.000 63.12482 42 TRP B N 1
ATOM 1931 C CA . TRP B 2 42 ? 52.46918 -44.66178 -5.57029 1.000 66.15572 42 TRP B CA 1
ATOM 1932 C C . TRP B 2 42 ? 52.12522 -43.38249 -4.82937 1.000 58.32851 42 TRP B C 1
ATOM 1933 O O . TRP B 2 42 ? 51.50887 -42.47944 -5.40600 1.000 58.76185 42 TRP B O 1
ATOM 1944 N N . TYR B 2 43 ? 52.56766 -43.30943 -3.57033 1.000 55.66633 43 TYR B N 1
ATOM 1945 C CA . TYR B 2 43 ? 52.39776 -42.16635 -2.68779 1.000 48.09677 43 TYR B CA 1
ATOM 1946 C C . TYR B 2 43 ? 53.75450 -41.55857 -2.36636 1.000 49.16384 43 TYR B C 1
ATOM 1947 O O . TYR B 2 43 ? 54.73950 -42.27711 -2.16015 1.000 41.45619 43 TYR B O 1
ATOM 1956 N N . GLN B 2 44 ? 53.79626 -40.23308 -2.33492 1.000 40.93402 44 GLN B N 1
ATOM 1957 C CA . GLN B 2 44 ? 54.95729 -39.48055 -1.88944 1.000 50.11884 44 GLN B CA 1
ATOM 1958 C C . GLN B 2 44 ? 54.60730 -38.81802 -0.56857 1.000 56.92502 44 GLN B C 1
ATOM 1959 O O . GLN B 2 44 ? 53.55685 -38.17776 -0.45690 1.000 57.63434 44 GLN B O 1
ATOM 1965 N N . GLN B 2 45 ? 55.46624 -38.98363 0.43478 1.000 52.33844 45 GLN B N 1
ATOM 1966 C CA . GLN B 2 45 ? 55.22406 -38.39897 1.74552 1.000 46.24716 45 GLN B CA 1
ATOM 1967 C C . GLN B 2 45 ? 56.43686 -37.57637 2.14897 1.000 53.31331 45 GLN B C 1
ATOM 1968 O O . GLN B 2 45 ? 57.55456 -38.10209 2.22582 1.000 49.04614 45 GLN B O 1
ATOM 1974 N N . LYS B 2 46 ? 56.21370 -36.28251 2.36152 1.000 50.63187 46 LYS B N 1
ATOM 1975 C CA . LYS B 2 46 ? 57.19940 -35.38186 2.92681 1.000 47.73973 46 LYS B CA 1
ATOM 1976 C C . LYS B 2 46 ? 57.26152 -35.59079 4.43731 1.000 60.52433 46 LYS B C 1
ATOM 1977 O O . LYS B 2 46 ? 56.34631 -36.17269 5.02409 1.000 71.99134 46 LYS B O 1
ATOM 1983 N N . PRO B 2 47 ? 58.33314 -35.14407 5.09490 1.000 78.98722 47 PRO B N 1
ATOM 1984 C CA . PRO B 2 47 ? 58.44986 -35.39179 6.53981 1.000 69.13732 47 PRO B CA 1
ATOM 1985 C C . PRO B 2 47 ? 57.34491 -34.69791 7.32266 1.000 68.54588 47 PRO B C 1
ATOM 1986 O O . PRO B 2 47 ? 57.05924 -33.51535 7.11866 1.000 61.88943 47 PRO B O 1
ATOM 1990 N N . GLY B 2 48 ? 56.71530 -35.45587 8.21655 1.000 67.33044 48 GLY B N 1
ATOM 1991 C CA . GLY B 2 48 ? 55.66710 -34.91351 9.06772 1.000 73.21816 48 GLY B CA 1
ATOM 1992 C C . GLY B 2 48 ? 54.49274 -34.33037 8.31019 1.000 63.69207 48 GLY B C 1
ATOM 1993 O O . GLY B 2 48 ? 53.90989 -33.33033 8.74475 1.000 60.08888 48 GLY B O 1
ATOM 1994 N N . LYS B 2 49 ? 54.14827 -34.92312 7.17163 1.000 60.30137 49 LYS B N 1
ATOM 1995 C CA . LYS B 2 49 ? 52.98603 -34.50496 6.40286 1.000 53.79184 49 LYS B CA 1
ATOM 1996 C C . LYS B 2 49 ? 52.25232 -35.74624 5.91621 1.000 52.80552 49 LYS B C 1
ATOM 1997 O O . LYS B 2 49 ? 52.80669 -36.84725 5.88208 1.000 45.75892 49 LYS B O 1
ATOM 2003 N N . ALA B 2 50 ? 50.98850 -35.55913 5.55079 1.000 50.80671 50 ALA B N 1
ATOM 2004 C CA . ALA B 2 50 ? 50.19013 -36.67332 5.07344 1.000 55.85706 50 ALA B CA 1
ATOM 2005 C C . ALA B 2 50 ? 50.70984 -37.16246 3.72150 1.000 58.76095 50 ALA B C 1
ATOM 2006 O O . ALA B 2 50 ? 51.26323 -36.38389 2.93952 1.000 62.39303 50 ALA B O 1
ATOM 2008 N N . PRO B 2 51 ? 50.56199 -38.45452 3.43227 1.000 48.02052 51 PRO B N 1
ATOM 2009 C CA . PRO B 2 51 ? 50.93806 -38.95389 2.10753 1.000 37.58526 51 PRO B CA 1
ATOM 2010 C C . PRO B 2 51 ? 50.11153 -38.28969 1.01868 1.000 52.24189 51 PRO B C 1
ATOM 2011 O O . PRO B 2 51 ? 48.95177 -37.92412 1.22013 1.000 51.49834 51 PRO B O 1
ATOM 2015 N N . LYS B 2 52 ? 50.73544 -38.11837 -0.14077 1.000 62.35883 52 LYS B N 1
ATOM 2016 C CA . LYS B 2 52 ? 50.09692 -37.53193 -1.30690 1.000 52.99742 52 LYS B CA 1
ATOM 2017 C C . LYS B 2 52 ? 50.11203 -38.55040 -2.43423 1.000 53.99616 52 LYS B C 1
ATOM 2018 O O . LYS B 2 52 ? 51.12208 -39.22671 -2.65540 1.000 45.12884 52 LYS B O 1
ATOM 2024 N N . LEU B 2 53 ? 48.98503 -38.67680 -3.12979 1.000 59.76920 53 LEU B N 1
ATOM 2025 C CA . LEU B 2 53 ? 48.92450 -39.58325 -4.26620 1.000 58.53182 53 LEU B CA 1
ATOM 2026 C C . LEU B 2 53 ? 49.79310 -39.04388 -5.39298 1.000 57.57158 53 LEU B C 1
ATOM 2027 O O . LEU B 2 53 ? 49.60966 -37.90870 -5.84525 1.000 53.69853 53 LEU B O 1
ATOM 2032 N N . LEU B 2 54 ? 50.75403 -39.85605 -5.82726 1.000 53.36906 54 LEU B N 1
ATOM 2033 C CA . LEU B 2 54 ? 51.69117 -39.48695 -6.87704 1.000 46.28014 54 LEU B CA 1
ATOM 2034 C C . LEU B 2 54 ? 51.34121 -40.15848 -8.19892 1.000 60.38299 54 LEU B C 1
ATOM 2035 O O . LEU B 2 54 ? 51.16665 -39.47941 -9.21480 1.000 55.40071 54 LEU B O 1
ATOM 2040 N N . ILE B 2 55 ? 51.22039 -41.48326 -8.20710 1.000 63.46826 55 ILE B N 1
ATOM 2041 C CA . ILE B 2 55 ? 50.90671 -42.23866 -9.41787 1.000 54.78034 55 ILE B CA 1
ATOM 2042 C C . ILE B 2 55 ? 49.68115 -43.08717 -9.12260 1.000 62.63746 55 ILE B C 1
ATOM 2043 O O . ILE B 2 55 ? 49.72497 -43.94588 -8.23610 1.000 60.48117 55 ILE B O 1
ATOM 2048 N N . TYR B 2 56 ? 48.59474 -42.86637 -9.85394 1.000 67.82285 56 TYR B N 1
ATOM 2049 C CA . TYR B 2 56 ? 47.41753 -43.69889 -9.65364 1.000 68.54060 56 TYR B CA 1
ATOM 2050 C C . TYR B 2 56 ? 47.24629 -44.65383 -10.82522 1.000 70.39891 56 TYR B C 1
ATOM 2051 O O . TYR B 2 56 ? 47.80902 -44.45725 -11.90428 1.000 76.01544 56 TYR B O 1
ATOM 2060 N N . ASP B 2 57 ? 46.45852 -45.69894 -10.58691 1.000 87.30782 57 ASP B N 1
ATOM 2061 C CA . ASP B 2 57 ? 46.45333 -46.89501 -11.42722 1.000 85.74005 57 ASP B CA 1
ATOM 2062 C C . ASP B 2 57 ? 47.88787 -47.39073 -11.54464 1.000 83.06052 57 ASP B C 1
ATOM 2063 O O . ASP B 2 57 ? 48.46131 -47.78887 -10.52597 1.000 86.00027 57 ASP B O 1
ATOM 2068 N N . THR B 2 58 ? 48.50022 -47.36690 -12.72957 1.000 44.83654 58 THR B N 1
ATOM 2069 C CA . THR B 2 58 ? 49.90720 -47.73320 -12.82205 1.000 46.78000 58 THR B CA 1
ATOM 2070 C C . THR B 2 58 ? 50.78734 -46.66136 -13.44591 1.000 64.76035 58 THR B C 1
ATOM 2071 O O . THR B 2 58 ? 51.97275 -46.59297 -13.10404 1.000 65.13192 58 THR B O 1
ATOM 2075 N N . SER B 2 59 ? 50.25084 -45.81723 -14.33292 1.000 67.55345 59 SER B N 1
ATOM 2076 C CA . SER B 2 59 ? 51.09758 -44.86297 -15.03760 1.000 54.81181 59 SER B CA 1
ATOM 2077 C C . SER B 2 59 ? 50.47992 -43.47238 -15.13474 1.000 62.52337 59 SER B C 1
ATOM 2078 O O . SER B 2 59 ? 50.95043 -42.65704 -15.93617 1.000 82.20246 59 SER B O 1
ATOM 2081 N N . LYS B 2 60 ? 49.45238 -43.17287 -14.34665 1.000 50.82373 60 LYS B N 1
ATOM 2082 C CA . LYS B 2 60 ? 48.70731 -41.92865 -14.48582 1.000 65.94158 60 LYS B CA 1
ATOM 2083 C C . LYS B 2 60 ? 49.12392 -40.94419 -13.40073 1.000 61.26812 60 LYS B C 1
ATOM 2084 O O . LYS B 2 60 ? 49.12911 -41.28716 -12.21380 1.000 64.77337 60 LYS B O 1
ATOM 2090 N N . LEU B 2 61 ? 49.46666 -39.72316 -13.81187 1.000 64.34793 61 LEU B N 1
ATOM 2091 C CA . LEU B 2 61 ? 49.89805 -38.69557 -12.87356 1.000 59.46618 61 LEU B CA 1
ATOM 2092 C C . LEU B 2 61 ? 48.70268 -38.13049 -12.12163 1.000 62.32233 61 LEU B C 1
ATOM 2093 O O . LEU B 2 61 ? 47.70209 -37.73957 -12.73211 1.000 57.89779 61 LEU B O 1
ATOM 2098 N N . ALA B 2 62 ? 48.81132 -38.08059 -10.79712 1.000 60.97404 62 ALA B N 1
ATOM 2099 C CA . ALA B 2 62 ? 47.80144 -37.39858 -10.00764 1.000 53.22264 62 ALA B CA 1
ATOM 2100 C C . ALA B 2 62 ? 47.95794 -35.88883 -10.16252 1.000 59.23509 62 ALA B C 1
ATOM 2101 O O . ALA B 2 62 ? 49.01330 -35.38729 -10.56010 1.000 70.18725 62 ALA B O 1
ATOM 2103 N N . SER B 2 63 ? 46.88466 -35.16466 -9.84567 1.000 61.05353 63 SER B N 1
ATOM 2104 C CA . SER B 2 63 ? 46.82499 -33.73222 -10.11687 1.000 71.42960 63 SER B CA 1
ATOM 2105 C C . SER B 2 63 ? 47.98577 -32.99290 -9.46434 1.000 76.51519 63 SER B C 1
ATOM 2106 O O . SER B 2 63 ? 48.24415 -33.14518 -8.26725 1.000 85.21308 63 SER B O 1
ATOM 2109 N N . GLY B 2 64 ? 48.69398 -32.19642 -10.26770 1.000 72.99822 64 GLY B N 1
ATOM 2110 C CA . GLY B 2 64 ? 49.78134 -31.36809 -9.80752 1.000 77.93112 64 GLY B CA 1
ATOM 2111 C C . GLY B 2 64 ? 51.15347 -32.00428 -9.92312 1.000 74.05616 64 GLY B C 1
ATOM 2112 O O . GLY B 2 64 ? 52.15309 -31.27878 -10.00758 1.000 73.66324 64 GLY B O 1
ATOM 2113 N N . VAL B 2 65 ? 51.22469 -33.33269 -9.92095 1.000 65.76325 65 VAL B N 1
ATOM 2114 C CA . VAL B 2 65 ? 52.51495 -34.02508 -10.00165 1.000 63.85408 65 VAL B CA 1
ATOM 2115 C C . VAL B 2 65 ? 53.22311 -33.62570 -11.29135 1.000 68.50630 65 VAL B C 1
ATOM 2116 O O . VAL B 2 65 ? 52.62361 -33.72508 -12.38278 1.000 67.85677 65 VAL B O 1
ATOM 2120 N N . PRO B 2 66 ? 54.46875 -33.15877 -11.24134 1.000 58.12175 66 PRO B N 1
ATOM 2121 C CA . PRO B 2 66 ? 55.14264 -32.70993 -12.46153 1.000 67.74098 66 PRO B CA 1
ATOM 2122 C C . PRO B 2 66 ? 55.48478 -33.87188 -13.38098 1.000 76.02480 66 PRO B C 1
ATOM 2123 O O . PRO B 2 66 ? 55.55818 -35.03257 -12.97043 1.000 71.29615 66 PRO B O 1
ATOM 2127 N N . SER B 2 67 ? 55.71393 -33.52820 -14.65187 1.000 74.17545 67 SER B N 1
ATOM 2128 C CA . SER B 2 67 ? 55.93032 -34.53527 -15.68545 1.000 65.35609 67 SER B CA 1
ATOM 2129 C C . SER B 2 67 ? 57.17461 -35.37867 -15.43793 1.000 68.89107 67 SER B C 1
ATOM 2130 O O . SER B 2 67 ? 57.34012 -36.41840 -16.08594 1.000 68.86520 67 SER B O 1
ATOM 2133 N N . ARG B 2 68 ? 58.05004 -34.96228 -14.51833 1.000 68.09773 68 ARG B N 1
ATOM 2134 C CA . ARG B 2 68 ? 59.25003 -35.73771 -14.22420 1.000 70.50745 68 ARG B CA 1
ATOM 2135 C C . ARG B 2 68 ? 58.92958 -37.11775 -13.66979 1.000 70.77744 68 ARG B C 1
ATOM 2136 O O . ARG B 2 68 ? 59.79432 -38.00115 -13.69983 1.000 67.73344 68 ARG B O 1
ATOM 2144 N N . PHE B 2 69 ? 57.71270 -37.32620 -13.17859 1.000 68.78056 69 PHE B N 1
ATOM 2145 C CA . PHE B 2 69 ? 57.32752 -38.57066 -12.52856 1.000 66.28571 69 PHE B CA 1
ATOM 2146 C C . PHE B 2 69 ? 56.63782 -39.47920 -13.53776 1.000 67.67706 69 PHE B C 1
ATOM 2147 O O . PHE B 2 69 ? 55.67970 -39.06765 -14.20098 1.000 65.97414 69 PHE B O 1
ATOM 2155 N N . SER B 2 70 ? 57.13643 -40.70380 -13.66064 1.000 56.31089 70 SER B N 1
ATOM 2156 C CA . SER B 2 70 ? 56.52421 -41.71705 -14.49934 1.000 60.11685 70 SER B CA 1
ATOM 2157 C C . SER B 2 70 ? 56.40863 -43.00570 -13.70217 1.000 76.08955 70 SER B C 1
ATOM 2158 O O . SER B 2 70 ? 57.19398 -43.25843 -12.78634 1.000 70.75136 70 SER B O 1
ATOM 2161 N N . GLY B 2 71 ? 55.40152 -43.79619 -14.03080 1.000 85.81434 71 GLY B N 1
ATOM 2162 C CA . GLY B 2 71 ? 55.19866 -45.07707 -13.37552 1.000 78.22088 71 GLY B CA 1
ATOM 2163 C C . GLY B 2 71 ? 54.88997 -46.13012 -14.39703 1.000 72.13106 71 GLY B C 1
ATOM 2164 O O . GLY B 2 71 ? 54.24482 -45.87811 -15.41925 1.000 69.86990 71 GLY B O 1
ATOM 2165 N N . SER B 2 72 ? 55.35494 -47.35561 -14.13192 1.000 81.20430 72 SER B N 1
ATOM 2166 C CA . SER B 2 72 ? 55.22756 -48.42749 -15.10558 1.000 65.03492 72 SER B CA 1
ATOM 2167 C C . SER B 2 72 ? 55.27260 -49.76698 -14.38321 1.000 82.76973 72 SER B C 1
ATOM 2168 O O . SER B 2 72 ? 55.44676 -49.82524 -13.16246 1.000 98.39231 72 SER B O 1
ATOM 2171 N N . GLY B 2 73 ? 55.12253 -50.84308 -15.14892 1.000 59.79250 73 GLY B N 1
ATOM 2172 C CA . GLY B 2 73 ? 55.19934 -52.19541 -14.63978 1.000 66.79174 73 GLY B CA 1
ATOM 2173 C C . GLY B 2 73 ? 53.95479 -52.99462 -14.95260 1.000 74.04990 73 GLY B C 1
ATOM 2174 O O . GLY B 2 73 ? 52.98076 -52.49101 -15.52499 1.000 75.60902 73 GLY B O 1
ATOM 2175 N N . SER B 2 74 ? 53.98910 -54.25994 -14.56471 1.000 77.46523 74 SER B N 1
ATOM 2176 C CA . SER B 2 74 ? 52.86772 -55.17201 -14.75395 1.000 72.26166 74 SER B CA 1
ATOM 2177 C C . SER B 2 74 ? 53.10952 -56.41600 -13.91091 1.000 81.47932 74 SER B C 1
ATOM 2178 O O . SER B 2 74 ? 54.20085 -56.61860 -13.36279 1.000 86.33190 74 SER B O 1
ATOM 2181 N N . GLY B 2 75 ? 52.07033 -57.24094 -13.81348 1.000 75.56017 75 GLY B N 1
ATOM 2182 C CA . GLY B 2 75 ? 52.11991 -58.46997 -13.04827 1.000 77.26642 75 GLY B CA 1
ATOM 2183 C C . GLY B 2 75 ? 52.61593 -58.31924 -11.62487 1.000 88.40492 75 GLY B C 1
ATOM 2184 O O . GLY B 2 75 ? 51.86198 -57.94061 -10.72199 1.000 90.59037 75 GLY B O 1
ATOM 2185 N N . THR B 2 76 ? 53.89731 -58.62676 -11.41252 1.000 95.63801 76 THR B N 1
ATOM 2186 C CA . THR B 2 76 ? 54.47429 -58.68862 -10.07580 1.000 88.77955 76 THR B CA 1
ATOM 2187 C C . THR B 2 76 ? 55.71245 -57.79331 -9.98878 1.000 88.93223 76 THR B C 1
ATOM 2188 O O . THR B 2 76 ? 56.48521 -57.87771 -9.03349 1.000 91.75239 76 THR B O 1
ATOM 2192 N N . GLU B 2 77 ? 55.90142 -56.89920 -10.95999 1.000 86.81112 77 GLU B N 1
ATOM 2193 C CA . GLU B 2 77 ? 57.03483 -55.98097 -10.93034 1.000 75.36000 77 GLU B CA 1
ATOM 2194 C C . GLU B 2 77 ? 56.59880 -54.61375 -11.43684 1.000 91.21829 77 GLU B C 1
ATOM 2195 O O . GLU B 2 77 ? 56.07323 -54.50688 -12.54997 1.000 88.77320 77 GLU B O 1
ATOM 2201 N N . PHE B 2 78 ? 56.83033 -53.57160 -10.63183 1.000 82.64869 78 PHE B N 1
ATOM 2202 C CA . PHE B 2 78 ? 56.44255 -52.21226 -10.98018 1.000 79.73985 78 PHE B CA 1
ATOM 2203 C C . PHE B 2 78 ? 57.58388 -51.27618 -10.61476 1.000 80.48693 78 PHE B C 1
ATOM 2204 O O . PHE B 2 78 ? 58.40478 -51.58632 -9.75055 1.000 84.11660 78 PHE B O 1
ATOM 2212 N N . THR B 2 79 ? 57.63342 -50.12195 -11.27773 1.000 65.52884 79 THR B N 1
ATOM 2213 C CA . THR B 2 79 ? 58.65665 -49.12503 -10.99593 1.000 70.85248 79 THR B CA 1
ATOM 2214 C C . THR B 2 79 ? 58.06283 -47.72460 -11.02762 1.000 74.27060 79 THR B C 1
ATOM 2215 O O . THR B 2 79 ? 57.16993 -47.42821 -11.82815 1.000 70.18959 79 THR B O 1
ATOM 2219 N N . LEU B 2 80 ? 58.56594 -46.87907 -10.13060 1.000 84.84870 80 LEU B N 1
ATOM 2220 C CA . LEU B 2 80 ? 58.37947 -45.43528 -10.15756 1.000 77.79039 80 LEU B CA 1
ATOM 2221 C C . LEU B 2 80 ? 59.70569 -44.80124 -10.55081 1.000 65.10162 80 LEU B C 1
ATOM 2222 O O . LEU B 2 80 ? 60.75389 -45.18767 -10.03227 1.000 56.04152 80 LEU B O 1
ATOM 2227 N N . THR B 2 81 ? 59.68003 -43.85666 -11.48648 1.000 51.09890 81 THR B N 1
ATOM 2228 C CA . THR B 2 81 ? 60.90863 -43.20610 -11.91888 1.000 67.10756 81 THR B CA 1
ATOM 2229 C C . THR B 2 81 ? 60.72516 -41.69677 -11.95770 1.000 71.02222 81 THR B C 1
ATOM 2230 O O . THR B 2 81 ? 59.65242 -41.19194 -12.30519 1.000 60.34264 81 THR B O 1
ATOM 2234 N N . ILE B 2 82 ? 61.78296 -40.98817 -11.57810 1.000 75.05918 82 ILE B N 1
ATOM 2235 C CA . ILE B 2 82 ? 61.90483 -39.55044 -11.77294 1.000 69.38924 82 ILE B CA 1
ATOM 2236 C C . ILE B 2 82 ? 62.96942 -39.33295 -12.83680 1.000 76.03773 82 ILE B C 1
ATOM 2237 O O . ILE B 2 82 ? 64.10549 -39.81277 -12.69672 1.000 77.08989 82 ILE B O 1
ATOM 2242 N N . SER B 2 83 ? 62.59337 -38.62933 -13.90682 1.000 73.78321 83 SER B N 1
ATOM 2243 C CA . SER B 2 83 ? 63.50298 -38.31622 -15.00151 1.000 66.79728 83 SER B CA 1
ATOM 2244 C C . SER B 2 83 ? 64.65354 -37.45367 -14.50231 1.000 71.93647 83 SER B C 1
ATOM 2245 O O . SER B 2 83 ? 65.79652 -37.91257 -14.43766 1.000 73.68545 83 SER B O 1
ATOM 2248 N N . SER B 2 84 ? 64.37051 -36.20648 -14.14324 1.000 69.41915 84 SER B N 1
ATOM 2249 C CA . SER B 2 84 ? 65.37508 -35.31493 -13.57728 1.000 70.68156 84 SER B CA 1
ATOM 2250 C C . SER B 2 84 ? 64.99180 -35.00665 -12.13695 1.000 75.86578 84 SER B C 1
ATOM 2251 O O . SER B 2 84 ? 63.93051 -34.42539 -11.88235 1.000 78.28213 84 SER B O 1
ATOM 2254 N N . LEU B 2 85 ? 65.85433 -35.40151 -11.20475 1.000 65.07230 85 LEU B N 1
ATOM 2255 C CA . LEU B 2 85 ? 65.58857 -35.20229 -9.78764 1.000 54.71155 85 LEU B CA 1
ATOM 2256 C C . LEU B 2 85 ? 65.66834 -33.72169 -9.43713 1.000 61.50382 85 LEU B C 1
ATOM 2257 O O . LEU B 2 85 ? 66.62949 -33.03721 -9.79932 1.000 68.70115 85 LEU B O 1
ATOM 2262 N N . GLN B 2 86 ? 64.66075 -33.22989 -8.73770 1.000 59.93843 86 GLN B N 1
ATOM 2263 C CA . GLN B 2 86 ? 64.64531 -31.85381 -8.27296 1.000 67.05030 86 GLN B CA 1
ATOM 2264 C C . GLN B 2 86 ? 64.94337 -31.80171 -6.78196 1.000 69.31087 86 GLN B C 1
ATOM 2265 O O . GLN B 2 86 ? 64.77564 -32.79723 -6.07251 1.000 71.55811 86 GLN B O 1
ATOM 2271 N N . PRO B 2 87 ? 65.40782 -30.65891 -6.26358 1.000 62.19468 87 PRO B N 1
ATOM 2272 C CA . PRO B 2 87 ? 65.68184 -30.59223 -4.81991 1.000 68.11947 87 PRO B CA 1
ATOM 2273 C C . PRO B 2 87 ? 64.44574 -30.81528 -3.96903 1.000 67.89102 87 PRO B C 1
ATOM 2274 O O . PRO B 2 87 ? 64.56491 -31.26302 -2.82121 1.000 73.69821 87 PRO B O 1
ATOM 2278 N N . ASP B 2 88 ? 63.26096 -30.53532 -4.51026 1.000 52.15673 88 ASP B N 1
ATOM 2279 C CA . ASP B 2 88 ? 61.98945 -30.70567 -3.82193 1.000 47.40971 88 ASP B CA 1
ATOM 2280 C C . ASP B 2 88 ? 61.48228 -32.14908 -3.86879 1.000 47.83945 88 ASP B C 1
ATOM 2281 O O . ASP B 2 88 ? 60.35800 -32.42220 -3.43804 1.000 60.21698 88 ASP B O 1
ATOM 228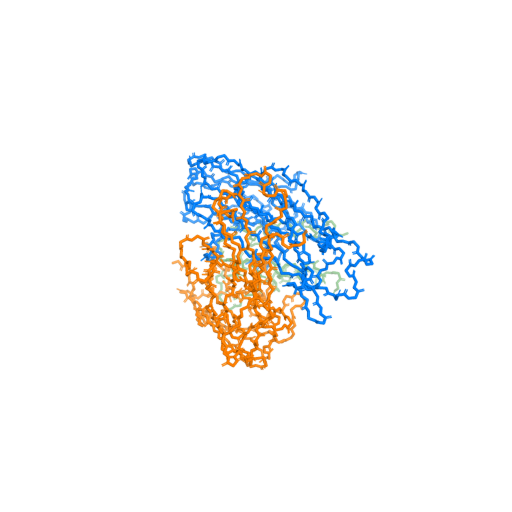6 N N . ASP B 2 89 ? 62.28462 -33.08767 -4.36271 1.000 51.54509 89 ASP B N 1
ATOM 2287 C CA . ASP B 2 89 ? 61.88182 -34.48558 -4.41614 1.000 58.86347 89 ASP B CA 1
ATOM 2288 C C . ASP B 2 89 ? 62.43045 -35.29843 -3.24952 1.000 61.82710 89 ASP B C 1
ATOM 2289 O O . ASP B 2 89 ? 62.27440 -36.52470 -3.23051 1.000 49.80053 89 ASP B O 1
ATOM 2294 N N . PHE B 2 90 ? 63.08206 -34.64524 -2.28819 1.000 66.37684 90 PHE B N 1
ATOM 2295 C CA . PHE B 2 90 ? 63.29398 -35.23525 -0.97376 1.000 57.69856 90 PHE B CA 1
ATOM 2296 C C . PHE B 2 90 ? 61.96289 -35.68368 -0.39047 1.000 54.89479 90 PHE B C 1
ATOM 2297 O O . PHE B 2 90 ? 61.10568 -34.84499 -0.09511 1.000 50.50389 90 PHE B O 1
ATOM 2305 N N . ALA B 2 91 ? 61.77910 -36.99111 -0.23051 1.000 44.04311 91 ALA B N 1
ATOM 2306 C CA . ALA B 2 91 ? 60.55805 -37.55278 0.33944 1.000 46.06196 91 ALA B CA 1
ATOM 2307 C C . ALA B 2 91 ? 60.76330 -39.05110 0.51797 1.000 47.36571 91 ALA B C 1
ATOM 2308 O O . ALA B 2 91 ? 61.78161 -39.61707 0.10474 1.000 39.46418 91 ALA B O 1
ATOM 2310 N N . THR B 2 92 ? 59.77647 -39.69484 1.13036 1.000 53.99172 92 THR B N 1
ATOM 2311 C CA . THR B 2 92 ? 59.70692 -41.14698 1.17090 1.000 54.52699 92 THR B CA 1
ATOM 2312 C C . THR B 2 92 ? 58.55493 -41.59654 0.28580 1.000 62.79304 92 THR B C 1
ATOM 2313 O O . THR B 2 92 ? 57.41910 -41.13902 0.45279 1.000 60.34629 92 THR B O 1
ATOM 2317 N N . TYR B 2 93 ? 58.86065 -42.46918 -0.66498 1.000 57.41128 93 TYR B N 1
ATOM 2318 C CA . TYR B 2 93 ? 57.89810 -42.95305 -1.64118 1.000 48.98390 93 TYR B CA 1
ATOM 2319 C C . TYR B 2 93 ? 57.48053 -44.36936 -1.26453 1.000 53.37017 93 TYR B C 1
ATOM 2320 O O . TYR B 2 93 ? 58.33262 -45.25097 -1.08966 1.000 52.73540 93 TYR B O 1
ATOM 2329 N N . TYR B 2 94 ? 56.17386 -44.56837 -1.11665 1.000 45.81403 94 TYR B N 1
ATOM 2330 C CA . TYR B 2 94 ? 55.58143 -45.85539 -0.78142 1.000 46.26785 94 TYR B CA 1
ATOM 2331 C C . TYR B 2 94 ? 54.73630 -46.33235 -1.95376 1.000 60.35012 94 TYR B C 1
ATOM 2332 O O . TYR B 2 94 ? 53.88768 -45.58581 -2.45242 1.000 59.47826 94 TYR B O 1
ATOM 2341 N N . CYS B 2 95 ? 54.95303 -47.56917 -2.39068 1.000 60.96086 95 CYS B N 1
ATOM 2342 C CA . CYS B 2 95 ? 53.99656 -48.16255 -3.31093 1.000 59.38984 95 CYS B CA 1
ATOM 2343 C C . CYS B 2 95 ? 52.82706 -48.73349 -2.51899 1.000 62.97284 95 CYS B C 1
ATOM 2344 O O . CYS B 2 95 ? 52.95980 -49.10085 -1.34930 1.000 67.72320 95 CYS B O 1
ATOM 2347 N N . PHE B 2 96 ? 51.67003 -48.78746 -3.16701 1.000 68.44826 96 PHE B N 1
ATOM 2348 C CA . PHE B 2 96 ? 50.42833 -49.19480 -2.53452 1.000 66.61188 96 PHE B CA 1
ATOM 2349 C C . PHE B 2 96 ? 49.64654 -50.05657 -3.51197 1.000 65.55014 96 PHE B C 1
ATOM 2350 O O . PHE B 2 96 ? 49.69454 -49.84444 -4.72640 1.000 71.17913 96 PHE B O 1
ATOM 2358 N N . GLN B 2 97 ? 48.93624 -51.04067 -2.97042 1.000 62.61391 97 GLN B N 1
ATOM 2359 C CA . GLN B 2 97 ? 48.14494 -51.96353 -3.76770 1.000 66.39045 97 GLN B CA 1
ATOM 2360 C C . GLN B 2 97 ? 46.72189 -51.99206 -3.23005 1.000 61.12771 97 GLN B C 1
ATOM 2361 O O . GLN B 2 97 ? 46.50313 -51.91322 -2.01737 1.000 72.15032 97 GLN B O 1
ATOM 2367 N N . GLY B 2 98 ? 45.75704 -52.08446 -4.14069 1.000 68.47124 98 GLY B N 1
ATOM 2368 C CA . GLY B 2 98 ? 44.35825 -52.09162 -3.76053 1.000 75.27483 98 GLY B CA 1
ATOM 2369 C C . GLY B 2 98 ? 43.55745 -53.17239 -4.45440 1.000 82.26728 98 GLY B C 1
ATOM 2370 O O . GLY B 2 98 ? 42.32366 -53.18253 -4.39365 1.000 74.97042 98 GLY B O 1
ATOM 2371 N N . SER B 2 99 ? 44.25953 -54.09203 -5.11438 1.000 78.84381 99 SER B N 1
ATOM 2372 C CA . SER B 2 99 ? 43.62832 -55.15069 -5.88897 1.000 96.64997 99 SER B CA 1
ATOM 2373 C C . SER B 2 99 ? 43.21254 -56.34772 -5.04721 1.000 94.95270 99 SER B C 1
ATOM 2374 O O . SER B 2 99 ? 42.42723 -57.17805 -5.51880 1.000 93.96134 99 SER B O 1
ATOM 2377 N N . GLY B 2 100 ? 43.72517 -56.46623 -3.82928 1.000 83.40356 100 GLY B N 1
ATOM 2378 C CA . GLY B 2 100 ? 43.35132 -57.56700 -2.96946 1.000 93.81557 100 GLY B CA 1
ATOM 2379 C C . GLY B 2 100 ? 43.42013 -57.20204 -1.50429 1.000 95.67712 100 GLY B C 1
ATOM 2380 O O . GLY B 2 100 ? 44.43289 -56.67238 -1.03668 1.000 98.49229 100 GLY B O 1
ATOM 2381 N N . TYR B 2 101 ? 42.34791 -57.47034 -0.76795 1.000 93.78963 101 TYR B N 1
ATOM 2382 C CA . TYR B 2 101 ? 42.36354 -57.20079 0.65888 1.000 81.84661 101 TYR B CA 1
ATOM 2383 C C . TYR B 2 101 ? 43.27778 -58.19391 1.36882 1.000 86.16916 101 TYR B C 1
ATOM 2384 O O . TYR B 2 101 ? 43.33448 -59.36973 0.99149 1.000 90.74040 101 TYR B O 1
ATOM 2393 N N . PRO B 2 102 ? 44.02928 -57.74972 2.38855 1.000 87.67274 102 PRO B N 1
ATOM 2394 C CA . PRO B 2 102 ? 44.02379 -56.36658 2.87430 1.000 82.06284 102 PRO B CA 1
ATOM 2395 C C . PRO B 2 102 ? 44.92129 -55.43759 2.05972 1.000 83.70928 102 PRO B C 1
ATOM 2396 O O . PRO B 2 102 ? 45.93356 -55.89385 1.52395 1.000 71.72142 102 PRO B O 1
ATOM 2400 N N . PHE B 2 103 ? 44.54455 -54.16102 1.96255 1.000 83.67448 103 PHE B N 1
ATOM 2401 C CA . PHE B 2 103 ? 45.42830 -53.16065 1.37601 1.000 73.04884 103 PHE B CA 1
ATOM 2402 C C . PHE B 2 103 ? 46.78100 -53.18921 2.07233 1.000 69.80876 103 PHE B C 1
ATOM 2403 O O . PHE B 2 103 ? 46.85991 -53.18967 3.30409 1.000 83.94570 103 PHE B O 1
ATOM 2411 N N . THR B 2 104 ? 47.84657 -53.22297 1.27898 1.000 59.89715 104 THR B N 1
ATOM 2412 C CA . THR B 2 104 ? 49.19968 -53.20358 1.80783 1.000 65.10142 104 THR B CA 1
ATOM 2413 C C . THR B 2 104 ? 50.02617 -52.15525 1.07871 1.000 65.17538 104 THR B C 1
ATOM 2414 O O . THR B 2 104 ? 49.83773 -51.90495 -0.11523 1.000 69.26101 104 THR B O 1
ATOM 2418 N N . PHE B 2 105 ? 50.93562 -51.53545 1.81938 1.000 67.06481 105 PHE B N 1
ATOM 2419 C CA . PHE B 2 105 ? 51.93020 -50.63691 1.25933 1.000 48.25000 105 PHE B CA 1
ATOM 2420 C C . PHE B 2 105 ? 53.25714 -51.36639 1.10763 1.000 54.96236 105 PHE B C 1
ATOM 2421 O O . PHE B 2 105 ? 53.47521 -52.43991 1.67496 1.000 57.04442 105 PHE B O 1
ATOM 2429 N N . GLY B 2 106 ? 54.14750 -50.76804 0.32723 1.000 67.00329 106 GLY B N 1
ATOM 2430 C CA . GLY B 2 106 ? 55.52118 -51.21287 0.31274 1.000 60.02699 106 GLY B CA 1
ATOM 2431 C C . GLY B 2 106 ? 56.23165 -50.81015 1.58878 1.000 65.84834 106 GLY B C 1
ATOM 2432 O O . GLY B 2 106 ? 55.71582 -50.06139 2.42060 1.000 56.75557 106 GLY B O 1
ATOM 2433 N N . GLY B 2 107 ? 57.44716 -51.33272 1.75047 1.000 74.70485 107 GLY B N 1
ATOM 2434 C CA . GLY B 2 107 ? 58.23915 -50.96651 2.91242 1.000 65.29405 107 GLY B CA 1
ATOM 2435 C C . GLY B 2 107 ? 58.54938 -49.48316 2.95479 1.000 57.86777 107 GLY B C 1
ATOM 2436 O O . GLY B 2 107 ? 58.50923 -48.85935 4.01765 1.000 69.50612 107 GLY B O 1
ATOM 2437 N N . GLY B 2 108 ? 58.84468 -48.89655 1.79865 1.000 63.38761 108 GLY B N 1
ATOM 2438 C CA . GLY B 2 108 ? 59.17956 -47.48962 1.72078 1.000 59.54373 108 GLY B CA 1
ATOM 2439 C C . GLY B 2 108 ? 60.52550 -47.24767 1.07018 1.000 62.31817 108 GLY B C 1
ATOM 2440 O O . GLY B 2 108 ? 61.39276 -48.12746 1.07896 1.000 53.72438 108 GLY B O 1
ATOM 2441 N N . THR B 2 109 ? 60.71526 -46.06077 0.49648 1.000 54.36832 109 THR B N 1
ATOM 2442 C CA . THR B 2 109 ? 61.98646 -45.70230 -0.12558 1.000 52.02524 109 THR B CA 1
ATOM 2443 C C . THR B 2 109 ? 62.28235 -44.23760 0.15062 1.000 54.74895 109 THR B C 1
ATOM 2444 O O . THR B 2 109 ? 61.54958 -43.36345 -0.31798 1.000 63.37432 109 THR B O 1
ATOM 2448 N N . LYS B 2 110 ? 63.35039 -43.96226 0.89531 1.000 50.80507 110 LYS B N 1
ATOM 2449 C CA . LYS B 2 110 ? 63.72904 -42.58613 1.18577 1.000 60.51617 110 LYS B CA 1
ATOM 2450 C C . LYS B 2 110 ? 64.66465 -42.07525 0.09854 1.000 56.68391 110 LYS B C 1
ATOM 2451 O O . LYS B 2 110 ? 65.69377 -42.69561 -0.18731 1.000 55.89977 110 LYS B O 1
ATOM 2457 N N . VAL B 2 111 ? 64.30582 -40.94699 -0.50488 1.000 58.02756 111 VAL B N 1
ATOM 2458 C CA . VAL B 2 111 ? 65.06354 -40.36336 -1.60292 1.000 54.74732 111 VAL B CA 1
ATOM 2459 C C . VAL B 2 111 ? 65.73633 -39.10958 -1.06509 1.000 63.24581 111 VAL B C 1
ATOM 2460 O O . VAL B 2 111 ? 65.06222 -38.12830 -0.72611 1.000 67.53202 111 VAL B O 1
ATOM 2464 N N . GLU B 2 112 ? 67.06150 -39.14151 -0.97242 1.000 61.69673 112 GLU B N 1
ATOM 2465 C CA . GLU B 2 112 ? 67.84237 -38.00888 -0.50238 1.000 72.18541 112 GLU B CA 1
ATOM 2466 C C . GLU B 2 112 ? 68.65322 -37.42852 -1.65445 1.000 59.44937 112 GLU B C 1
ATOM 2467 O O . GLU B 2 112 ? 69.05513 -38.14479 -2.57553 1.000 67.63153 112 GLU B O 1
ATOM 2473 N N . ILE B 2 113 ? 68.88879 -36.12145 -1.59393 1.000 57.38452 113 ILE B N 1
ATOM 2474 C CA . ILE B 2 113 ? 69.53905 -35.38478 -2.67188 1.000 49.93657 113 ILE B CA 1
ATOM 2475 C C . ILE B 2 113 ? 71.02832 -35.29278 -2.37167 1.000 55.22545 113 ILE B C 1
ATOM 2476 O O . ILE B 2 113 ? 71.43128 -34.71432 -1.35500 1.000 65.53923 113 ILE B O 1
ATOM 2481 N N . LYS B 2 114 ? 71.84491 -35.86711 -3.25155 1.000 64.25198 114 LYS B N 1
ATOM 2482 C CA . LYS B 2 114 ? 73.28613 -35.68945 -3.16166 1.000 46.68059 114 LYS B CA 1
ATOM 2483 C C . LYS B 2 114 ? 73.64468 -34.26861 -3.57258 1.000 50.43034 114 LYS B C 1
ATOM 2484 O O . LYS B 2 114 ? 73.07552 -33.71941 -4.51915 1.000 69.85271 114 LYS B O 1
ATOM 2490 N N . ARG B 2 115 ? 74.58419 -33.66425 -2.85049 1.000 48.94528 115 ARG B N 1
ATOM 2491 C CA . ARG B 2 115 ? 74.84722 -32.24223 -3.01068 1.000 49.69176 115 ARG B CA 1
ATOM 2492 C C . ARG B 2 115 ? 76.33374 -31.95287 -2.87535 1.000 55.92557 115 ARG B C 1
ATOM 2493 O O . ARG B 2 115 ? 77.07767 -32.69623 -2.22945 1.000 60.91557 115 ARG B O 1
ATOM 2501 N N . THR B 2 116 ? 76.75492 -30.86470 -3.51360 1.000 51.13044 116 THR B N 1
ATOM 2502 C CA . THR B 2 116 ? 78.07777 -30.30903 -3.26891 1.000 57.10294 116 THR B CA 1
ATOM 2503 C C . THR B 2 116 ? 78.19692 -29.83798 -1.82327 1.000 58.95142 116 THR B C 1
ATOM 2504 O O . THR B 2 116 ? 77.22706 -29.34439 -1.23312 1.000 50.91310 116 THR B O 1
ATOM 2508 N N . VAL B 2 117 ? 79.39579 -30.00311 -1.25316 1.000 51.53469 117 VAL B N 1
ATOM 2509 C CA . VAL B 2 117 ? 79.61600 -29.69217 0.15209 1.000 51.17666 117 VAL B CA 1
ATOM 2510 C C . VAL B 2 117 ? 79.33178 -28.21901 0.41686 1.000 55.48905 117 VAL B C 1
ATOM 2511 O O . VAL B 2 117 ? 79.57292 -27.35473 -0.43577 1.000 51.21445 117 VAL B O 1
ATOM 2515 N N . ALA B 2 118 ? 78.78583 -27.93315 1.59864 1.000 51.09135 118 ALA B N 1
ATOM 2516 C CA . ALA B 2 118 ? 78.49406 -26.57569 2.03402 1.000 55.60242 118 ALA B CA 1
ATOM 2517 C C . ALA B 2 118 ? 78.76408 -26.47519 3.52684 1.000 57.85700 118 ALA B C 1
ATOM 2518 O O . ALA B 2 118 ? 78.40094 -27.37504 4.28902 1.000 57.23925 118 ALA B O 1
ATOM 2520 N N . ALA B 2 119 ? 79.41282 -25.36462 3.94303 1.000 57.21232 119 ALA B N 1
ATOM 2521 C CA . ALA B 2 119 ? 79.81621 -25.12550 5.32271 1.000 53.51614 119 ALA B CA 1
ATOM 2522 C C . ALA B 2 119 ? 78.69946 -24.44170 6.10895 1.000 55.32316 119 ALA B C 1
ATOM 2523 O O . ALA B 2 119 ? 77.89190 -23.69783 5.53842 1.000 55.92454 119 ALA B O 1
ATOM 2525 N N . PRO B 2 120 ? 78.62849 -24.67327 7.42189 1.000 54.61703 120 PRO B N 1
ATOM 2526 C CA . PRO B 2 120 ? 77.51372 -24.15237 8.21812 1.000 56.34652 120 PRO B CA 1
ATOM 2527 C C . PRO B 2 120 ? 77.76282 -22.77209 8.80317 1.000 57.36117 120 PRO B C 1
ATOM 2528 O O . PRO B 2 120 ? 78.89172 -22.37699 9.10083 1.000 60.92694 120 PRO B O 1
ATOM 2532 N N . SER B 2 121 ? 76.66790 -22.03496 8.96868 1.000 50.82182 121 SER B N 1
ATOM 2533 C CA . SER B 2 121 ? 76.67586 -20.80534 9.75021 1.000 49.59086 121 SER B CA 1
ATOM 2534 C C . SER B 2 121 ? 76.39682 -21.17400 11.20081 1.000 61.47824 121 SER B C 1
ATOM 2535 O O . SER B 2 121 ? 75.37125 -21.79515 11.49417 1.000 64.11937 121 SER B O 1
ATOM 2538 N N . VAL B 2 122 ? 77.31100 -20.81396 12.09878 1.000 72.60808 122 VAL B N 1
ATOM 2539 C CA . VAL B 2 122 ? 77.24829 -21.22749 13.49719 1.000 56.96810 122 VAL B CA 1
ATOM 2540 C C . VAL B 2 122 ? 76.82016 -20.03653 14.34089 1.000 61.02624 122 VAL B C 1
ATOM 2541 O O . VAL B 2 122 ? 77.54153 -19.03625 14.43585 1.000 66.93726 122 VAL B O 1
ATOM 2545 N N . PHE B 2 123 ? 75.64725 -20.15196 14.95138 1.000 56.96071 123 PHE B N 1
ATOM 2546 C CA . PHE B 2 123 ? 75.08325 -19.16419 15.85023 1.000 62.51230 123 PHE B CA 1
ATOM 2547 C C . PHE B 2 123 ? 74.92215 -19.80453 17.22203 1.000 69.94148 123 PHE B C 1
ATOM 2548 O O . PHE B 2 123 ? 74.98473 -21.02646 17.37001 1.000 71.79122 123 PHE B O 1
ATOM 2556 N N . ILE B 2 124 ? 74.70130 -18.97386 18.23509 1.000 70.59114 124 ILE B N 1
ATOM 2557 C CA . ILE B 2 124 ? 74.63160 -19.46135 19.60819 1.000 51.00781 124 ILE B CA 1
ATOM 2558 C C . ILE B 2 124 ? 73.65856 -18.58817 20.38818 1.000 51.80219 124 ILE B C 1
ATOM 2559 O O . ILE B 2 124 ? 73.58949 -17.37156 20.18675 1.000 55.57996 124 ILE B O 1
ATOM 2564 N N . PHE B 2 125 ? 72.89173 -19.22444 21.26633 1.000 53.96640 125 PHE B N 1
ATOM 2565 C CA . PHE B 2 125 ? 71.81215 -18.56788 21.99945 1.000 67.20330 125 PHE B CA 1
ATOM 2566 C C . PHE B 2 125 ? 71.96793 -18.83635 23.48866 1.000 62.12068 125 PHE B C 1
ATOM 2567 O O . PHE B 2 125 ? 71.84285 -20.00341 23.91711 1.000 68.15188 125 PHE B O 1
ATOM 2575 N N . PRO B 2 126 ? 72.22476 -17.80803 24.29357 1.000 63.69210 126 PRO B N 1
ATOM 2576 C CA . PRO B 2 126 ? 72.23421 -17.97363 25.74260 1.000 73.32564 126 PRO B CA 1
ATOM 2577 C C . PRO B 2 126 ? 70.82629 -18.19419 26.26353 1.000 87.59579 126 PRO B C 1
ATOM 2578 O O . PRO B 2 126 ? 69.84495 -17.89628 25.56431 1.000 81.85858 126 PRO B O 1
ATOM 2582 N N . PRO B 2 127 ? 70.68218 -18.72772 27.47745 1.000 71.97356 127 PRO B N 1
ATOM 2583 C CA . PRO B 2 127 ? 69.34119 -19.03375 27.99002 1.000 54.83461 127 PRO B CA 1
ATOM 2584 C C . PRO B 2 127 ? 68.51328 -17.77490 28.18441 1.000 52.42370 127 PRO B C 1
ATOM 2585 O O . PRO B 2 127 ? 69.02119 -16.73077 28.59976 1.000 56.98160 127 PRO B O 1
ATOM 2589 N N . SER B 2 128 ? 67.22568 -17.88470 27.86898 1.000 58.76730 128 SER B N 1
ATOM 2590 C CA . SER B 2 128 ? 66.30244 -16.78611 28.10664 1.000 55.18042 128 SER B CA 1
ATOM 2591 C C . SER B 2 128 ? 66.19808 -16.50596 29.59965 1.000 75.42951 128 SER B C 1
ATOM 2592 O O . SER B 2 128 ? 66.39069 -17.39366 30.43512 1.000 81.17970 128 SER B O 1
ATOM 2595 N N . ASP B 2 129 ? 65.88867 -15.25199 29.93555 1.000 88.04796 129 ASP B N 1
ATOM 2596 C CA . ASP B 2 129 ? 65.71268 -14.89825 31.34017 1.000 86.92128 129 ASP B CA 1
ATOM 2597 C C . ASP B 2 129 ? 64.49468 -15.58451 31.94360 1.000 84.23379 129 ASP B C 1
ATOM 2598 O O . ASP B 2 129 ? 64.48641 -15.88546 33.14344 1.000 89.96951 129 ASP B O 1
ATOM 2603 N N . GLU B 2 130 ? 63.46378 -15.84511 31.13457 1.000 75.73220 130 GLU B N 1
ATOM 2604 C CA . GLU B 2 130 ? 62.29912 -16.56394 31.64094 1.000 66.54400 130 GLU B CA 1
ATOM 2605 C C . GLU B 2 130 ? 62.66422 -17.98575 32.04639 1.000 66.84555 130 GLU B C 1
ATOM 2606 O O . GLU B 2 130 ? 62.20168 -18.48503 33.07969 1.000 75.27210 130 GLU B O 1
ATOM 2612 N N . GLN B 2 131 ? 63.48670 -18.65854 31.23860 1.000 73.63634 131 GLN B N 1
ATOM 2613 C CA . GLN B 2 131 ? 63.93385 -19.99830 31.60004 1.000 74.52837 131 GLN B CA 1
ATOM 2614 C C . GLN B 2 131 ? 64.82585 -19.96855 32.83151 1.000 76.16686 131 GLN B C 1
ATOM 2615 O O . GLN B 2 131 ? 64.77091 -20.88586 33.65844 1.000 78.65129 131 GLN B O 1
ATOM 2621 N N . LEU B 2 132 ? 65.63924 -18.92062 32.97639 1.000 64.06141 132 LEU B N 1
ATOM 2622 C CA . LEU B 2 132 ? 66.45527 -18.78155 34.17650 1.000 73.74915 132 LEU B CA 1
ATOM 2623 C C . LEU B 2 132 ? 65.58222 -18.59136 35.41051 1.000 79.01474 132 LEU B C 1
ATOM 2624 O O . LEU B 2 132 ? 65.88788 -19.12349 36.48448 1.000 72.34140 132 LEU B O 1
ATOM 2629 N N . LYS B 2 133 ? 64.47716 -17.85358 35.26952 1.000 73.12522 133 LYS B N 1
ATOM 2630 C CA . LYS B 2 133 ? 63.50625 -17.71087 36.34896 1.000 71.19675 133 LYS B CA 1
ATOM 2631 C C . LYS B 2 133 ? 62.93010 -19.04573 36.80563 1.000 73.73999 133 LYS B C 1
ATOM 2632 O O . LYS B 2 133 ? 62.26213 -19.08734 37.84465 1.000 75.74722 133 LYS B O 1
ATOM 2638 N N . SER B 2 134 ? 63.16685 -20.12716 36.06139 1.000 77.60577 134 SER B N 1
ATOM 2639 C CA . SER B 2 134 ? 62.65242 -21.44970 36.38978 1.000 74.79328 134 SER B CA 1
ATOM 2640 C C . SER B 2 134 ? 63.74932 -22.42302 36.80609 1.000 70.39332 134 SER B C 1
ATOM 2641 O O . SER B 2 134 ? 63.50779 -23.63423 36.84077 1.000 92.61465 134 SER B O 1
ATOM 2644 N N . GLY B 2 135 ? 64.94945 -21.93174 37.10606 1.000 56.93000 135 GLY B N 1
ATOM 2645 C CA . GLY B 2 135 ? 66.00123 -22.77612 37.63152 1.000 75.94474 135 GLY B CA 1
ATOM 2646 C C . GLY B 2 135 ? 66.75721 -23.60952 36.61818 1.000 69.17314 135 GLY B C 1
ATOM 2647 O O . GLY B 2 135 ? 67.71745 -24.29083 37.00037 1.000 60.95957 135 GLY B O 1
ATOM 2648 N N . THR B 2 136 ? 66.36485 -23.58945 35.34780 1.000 78.63244 136 THR B N 1
ATOM 2649 C CA . THR B 2 136 ? 67.08247 -24.30305 34.30261 1.000 69.64154 136 THR B CA 1
ATOM 2650 C C . THR B 2 136 ? 67.61249 -23.31361 33.27378 1.000 65.85620 136 THR B C 1
ATOM 2651 O O . THR B 2 136 ? 67.04739 -22.23570 33.07085 1.000 60.81600 136 THR B O 1
ATOM 2655 N N . ALA B 2 137 ? 68.71242 -23.68691 32.62980 1.000 66.94924 137 ALA B N 1
ATOM 2656 C CA . ALA B 2 137 ? 69.33040 -22.86948 31.59832 1.000 71.55317 137 ALA B CA 1
ATOM 2657 C C . ALA B 2 137 ? 69.61076 -23.74427 30.38777 1.000 80.50011 137 ALA B C 1
ATOM 2658 O O . ALA B 2 137 ? 70.14649 -24.84935 30.52651 1.000 72.26643 137 ALA B O 1
ATOM 2660 N N . SER B 2 138 ? 69.23297 -23.26068 29.20675 1.000 71.20379 138 SER B N 1
ATOM 2661 C CA . SER B 2 138 ? 69.49180 -23.96525 27.95899 1.000 59.30413 138 SER B CA 1
ATOM 2662 C C . SER B 2 138 ? 70.26349 -23.06392 27.01040 1.000 66.54313 138 SER B C 1
ATOM 2663 O O . SER B 2 138 ? 69.82498 -21.95011 26.70592 1.000 68.61250 138 SER B O 1
ATOM 2666 N N . VAL B 2 139 ? 71.41090 -23.55029 26.55426 1.000 67.46004 139 VAL B N 1
ATOM 2667 C CA . VAL B 2 139 ? 72.24361 -22.86362 25.57772 1.000 58.78178 139 VAL B CA 1
ATOM 2668 C C . VAL B 2 139 ? 72.07811 -23.60410 24.25823 1.000 67.73526 139 VAL B C 1
ATOM 2669 O O . VAL B 2 139 ? 72.44501 -24.78013 24.14297 1.000 77.80063 139 VAL B O 1
ATOM 2673 N N . VAL B 2 140 ? 71.52338 -22.92201 23.26098 1.000 67.97625 140 VAL B N 1
ATOM 2674 C CA . VAL B 2 140 ? 71.20865 -23.54613 21.97667 1.000 46.70797 140 VAL B CA 1
ATOM 2675 C C . VAL B 2 140 ? 72.26725 -23.13428 20.96221 1.000 55.76366 140 VAL B C 1
ATOM 2676 O O . VAL B 2 140 ? 72.37031 -21.95542 20.60868 1.000 58.94633 140 VAL B O 1
ATOM 2680 N N . CYS B 2 141 ? 73.05719 -24.09297 20.48479 1.000 63.08481 141 CYS B N 1
ATOM 2681 C CA . CYS B 2 141 ? 73.97879 -23.85407 19.38120 1.000 54.77373 141 CYS B CA 1
ATOM 2682 C C . CYS B 2 141 ? 73.30019 -24.25896 18.07828 1.000 54.73446 141 CYS B C 1
ATOM 2683 O O . CYS B 2 141 ? 72.71609 -25.34319 17.99014 1.000 58.38844 141 CYS B O 1
ATOM 2686 N N . LEU B 2 142 ? 73.38237 -23.39422 17.06968 1.000 61.21029 142 LEU B N 1
ATOM 2687 C CA . LEU B 2 142 ? 72.65667 -23.56187 15.81629 1.000 50.55847 142 LEU B CA 1
ATOM 2688 C C . LEU B 2 142 ? 73.64224 -23.60148 14.65742 1.000 48.24836 142 LEU B C 1
ATOM 2689 O O . LEU B 2 142 ? 74.36352 -22.62927 14.42236 1.000 57.76528 142 LEU B O 1
ATOM 2694 N N . LEU B 2 143 ? 73.68116 -24.72285 13.94468 1.000 46.37468 143 LEU B N 1
ATOM 2695 C CA . LEU B 2 143 ? 74.41269 -24.83730 12.69228 1.000 52.53652 143 LEU B CA 1
ATOM 2696 C C . LEU B 2 143 ? 73.39191 -24.74287 11.57342 1.000 65.53879 143 LEU B C 1
ATOM 2697 O O . LEU B 2 143 ? 72.35698 -25.41378 11.62319 1.000 64.81169 143 LEU B O 1
ATOM 2702 N N . ASN B 2 144 ? 73.67788 -23.92533 10.56767 1.000 62.04619 144 ASN B N 1
ATOM 2703 C CA . ASN B 2 144 ? 72.66819 -23.58719 9.57819 1.000 56.89791 144 ASN B CA 1
ATOM 2704 C C . ASN B 2 144 ? 73.18975 -23.81281 8.16734 1.000 66.03496 144 ASN B C 1
ATOM 2705 O O . ASN B 2 144 ? 74.31436 -23.40974 7.84610 1.000 72.30476 144 ASN B O 1
ATOM 2710 N N . ASN B 2 145 ? 72.35135 -24.44019 7.33331 1.000 62.81353 145 ASN B N 1
ATOM 2711 C CA . ASN B 2 145 ? 72.58005 -24.62329 5.90463 1.000 57.74847 145 ASN B CA 1
ATOM 2712 C C . ASN B 2 145 ? 73.96645 -25.17623 5.60613 1.000 59.72903 145 ASN B C 1
ATOM 2713 O O . ASN B 2 145 ? 74.86340 -24.44195 5.18834 1.000 67.78587 145 ASN B O 1
ATOM 2718 N N . PHE B 2 146 ? 74.13026 -26.48109 5.82469 1.000 51.26041 146 PHE B N 1
ATOM 2719 C CA . PHE B 2 146 ? 75.38266 -27.17597 5.56770 1.000 50.28742 146 PHE B CA 1
ATOM 2720 C C . PHE B 2 146 ? 75.09773 -28.52909 4.93095 1.000 61.97936 146 PHE B C 1
ATOM 2721 O O . PHE B 2 146 ? 73.97450 -29.03662 4.98095 1.000 65.17822 146 PHE B O 1
ATOM 2729 N N . TYR B 2 147 ? 76.14384 -29.11310 4.33334 1.000 57.89448 147 TYR B N 1
ATOM 2730 C CA . TYR B 2 147 ? 76.10873 -30.44766 3.73272 1.000 43.42467 147 TYR B CA 1
ATOM 2731 C C . TYR B 2 147 ? 77.50679 -31.04991 3.78329 1.000 44.30814 147 TYR B C 1
ATOM 2732 O O . TYR B 2 147 ? 78.48252 -30.34785 3.48287 1.000 45.11839 147 TYR B O 1
ATOM 2741 N N . PRO B 2 148 ? 77.64610 -32.33746 4.15153 1.000 46.08477 148 PRO B N 1
ATOM 2742 C CA . PRO B 2 148 ? 76.59415 -33.29840 4.51009 1.000 47.80633 148 PRO B CA 1
ATOM 2743 C C . PRO B 2 148 ? 76.09529 -33.14340 5.94944 1.000 66.34492 148 PRO B C 1
ATOM 2744 O O . PRO B 2 148 ? 76.60475 -32.30254 6.68878 1.000 75.46797 148 PRO B O 1
ATOM 2748 N N . ARG B 2 149 ? 75.10977 -33.95637 6.34376 1.000 68.80449 149 ARG B N 1
ATOM 2749 C CA . ARG B 2 149 ? 74.53294 -33.80172 7.67679 1.000 69.70240 149 ARG B CA 1
ATOM 2750 C C . ARG B 2 149 ? 75.50113 -34.25330 8.76174 1.000 62.04569 149 ARG B C 1
ATOM 2751 O O . ARG B 2 149 ? 75.37099 -33.83171 9.91586 1.000 71.15571 149 ARG B O 1
ATOM 2759 N N . GLU B 2 150 ? 76.46936 -35.10123 8.41797 1.000 56.81589 150 GLU B N 1
ATOM 2760 C CA . GLU B 2 150 ? 77.49519 -35.49127 9.37504 1.000 55.21678 150 GLU B CA 1
ATOM 2761 C C . GLU B 2 150 ? 78.27975 -34.26466 9.82398 1.000 52.98347 150 GLU B C 1
ATOM 2762 O O . GLU B 2 150 ? 78.89544 -33.57254 9.00579 1.000 56.83919 150 GLU B O 1
ATOM 2768 N N . ALA B 2 151 ? 78.24127 -33.99141 11.12658 1.000 61.07461 151 ALA B N 1
ATOM 2769 C CA . ALA B 2 151 ? 78.92115 -32.83865 11.70150 1.000 52.28289 151 ALA B CA 1
ATOM 2770 C C . ALA B 2 151 ? 79.09998 -33.08839 13.18832 1.000 57.29570 151 ALA B C 1
ATOM 2771 O O . ALA B 2 151 ? 78.16726 -33.54953 13.85136 1.000 80.15825 151 ALA B O 1
ATOM 2773 N N . LYS B 2 152 ? 80.28727 -32.78674 13.71059 1.000 54.65797 152 LYS B N 1
ATOM 2774 C CA . LYS B 2 152 ? 80.59708 -33.06410 15.10957 1.000 69.76791 152 LYS B CA 1
ATOM 2775 C C . LYS B 2 152 ? 80.57558 -31.75643 15.88977 1.000 69.08864 152 LYS B C 1
ATOM 2776 O O . LYS B 2 152 ? 81.44423 -30.89926 15.70118 1.000 70.97006 152 LYS B O 1
ATOM 2782 N N . VAL B 2 153 ? 79.59328 -31.60525 16.77117 1.000 66.50798 153 VAL B N 1
ATOM 2783 C CA . VAL B 2 153 ? 79.51505 -30.45219 17.65704 1.000 68.82367 153 VAL B CA 1
ATOM 2784 C C . VAL B 2 153 ? 79.91777 -30.88753 19.05870 1.000 75.45360 153 VAL B C 1
ATOM 2785 O O . VAL B 2 153 ? 79.59460 -31.99861 19.50098 1.000 69.59143 153 VAL B O 1
ATOM 2789 N N . GLN B 2 154 ? 80.66991 -30.02494 19.73501 1.000 74.96972 154 GLN B N 1
ATOM 2790 C CA . GLN B 2 154 ? 81.19516 -30.29244 21.06301 1.000 68.85565 154 GLN B CA 1
ATOM 2791 C C . GLN B 2 154 ? 81.00459 -29.05742 21.92803 1.000 74.40124 154 GLN B C 1
ATOM 2792 O O . GLN B 2 154 ? 81.14051 -27.92252 21.45333 1.000 75.18504 154 GLN B O 1
ATOM 2798 N N . TRP B 2 155 ? 80.68435 -29.28328 23.19737 1.000 63.90017 155 TRP B N 1
ATOM 2799 C CA . TRP B 2 155 ? 80.47244 -28.20763 24.15282 1.000 65.89123 155 TRP B CA 1
ATOM 2800 C C . TRP B 2 155 ? 81.68152 -28.06644 25.06297 1.000 63.01857 155 TRP B C 1
ATOM 2801 O O . TRP B 2 155 ? 82.20525 -29.06559 25.57233 1.000 72.60362 155 TRP B O 1
ATOM 2812 N N . LYS B 2 156 ? 82.12317 -26.82514 25.26825 1.000 58.29296 156 LYS B N 1
ATOM 2813 C CA . LYS B 2 156 ? 83.25549 -26.52959 26.14244 1.000 61.30508 156 LYS B CA 1
ATOM 2814 C C . LYS B 2 156 ? 82.85644 -25.39400 27.07510 1.000 79.02479 156 LYS B C 1
ATOM 2815 O O . LYS B 2 156 ? 82.70721 -24.24621 26.64248 1.000 82.27230 156 LYS B O 1
ATOM 2821 N N . VAL B 2 157 ? 82.66805 -25.72122 28.34723 1.000 82.63661 157 VAL B N 1
ATOM 2822 C CA . VAL B 2 157 ? 82.31672 -24.74293 29.36849 1.000 74.69438 157 VAL B CA 1
ATOM 2823 C C . VAL B 2 157 ? 83.58442 -24.39258 30.13021 1.000 82.18123 157 VAL B C 1
ATOM 2824 O O . VAL B 2 157 ? 84.20156 -25.26597 30.75382 1.000 89.50043 157 VAL B O 1
ATOM 2828 N N . ASP B 2 158 ? 83.97252 -23.11736 30.08221 1.000 83.67400 158 ASP B N 1
ATOM 2829 C CA . ASP B 2 158 ? 85.23515 -22.65547 30.66114 1.000 78.44424 158 ASP B CA 1
ATOM 2830 C C . ASP B 2 158 ? 86.39508 -23.52654 30.18554 1.000 82.84201 158 ASP B C 1
ATOM 2831 O O . ASP B 2 158 ? 87.28275 -23.90048 30.95540 1.000 76.72894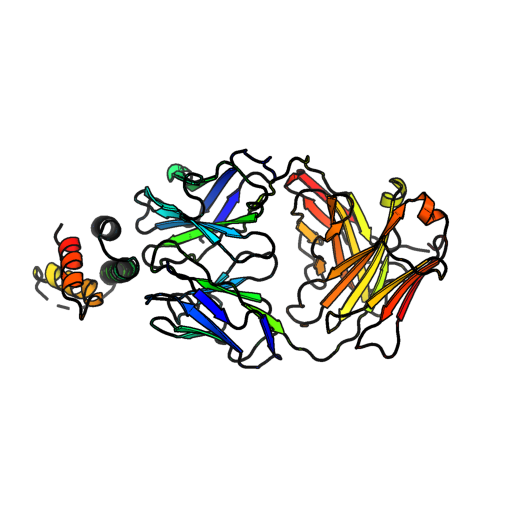 158 ASP B O 1
ATOM 2836 N N . ASN B 2 159 ? 86.36504 -23.86463 28.89473 1.000 90.13816 159 ASN B N 1
ATOM 2837 C CA . ASN B 2 159 ? 87.38859 -24.65450 28.21839 1.000 87.05185 159 ASN B CA 1
ATOM 2838 C C . ASN B 2 159 ? 87.48857 -26.07687 28.75870 1.000 80.87094 159 ASN B C 1
ATOM 2839 O O . ASN B 2 159 ? 88.51917 -26.73637 28.58542 1.000 82.61367 159 ASN B O 1
ATOM 2844 N N . ALA B 2 160 ? 86.43633 -26.56899 29.40701 1.000 72.06500 160 ALA B N 1
ATOM 2845 C CA . ALA B 2 160 ? 86.35055 -27.95761 29.83794 1.000 77.36493 160 ALA B CA 1
ATOM 2846 C C . ALA B 2 160 ? 85.30717 -28.67283 28.99093 1.000 81.64717 160 ALA B C 1
ATOM 2847 O O . ALA B 2 160 ? 84.19646 -28.16055 28.81275 1.000 73.84401 160 ALA B O 1
ATOM 2849 N N . LEU B 2 161 ? 85.66439 -29.85153 28.47846 1.000 78.09100 161 LEU B N 1
ATOM 2850 C CA . LEU B 2 161 ? 84.80432 -30.57775 27.55338 1.000 62.11000 161 LEU B CA 1
ATOM 2851 C C . LEU B 2 161 ? 83.52411 -31.03137 28.25475 1.000 59.05833 161 LEU B C 1
ATOM 2852 O O . LEU B 2 161 ? 83.45029 -31.11237 29.48330 1.000 79.11032 161 LEU B O 1
ATOM 2857 N N . GLN B 2 162 ? 82.49826 -31.31734 27.45338 1.000 68.25009 162 GLN B N 1
ATOM 2858 C CA . GLN B 2 162 ? 81.19228 -31.67223 27.98855 1.000 57.39000 162 GLN B CA 1
ATOM 2859 C C . GLN B 2 162 ? 80.64744 -32.92189 27.31283 1.000 74.63009 162 GLN B C 1
ATOM 2860 O O . GLN B 2 162 ? 80.73439 -33.05973 26.08810 1.000 105.10058 162 GLN B O 1
ATOM 2866 N N . SER B 2 163 ? 80.07834 -33.82193 28.11401 1.000 68.37444 163 SER B N 1
ATOM 2867 C CA . SER B 2 163 ? 79.28260 -34.94203 27.62900 1.000 83.56018 163 SER B CA 1
ATOM 2868 C C . SER B 2 163 ? 78.05788 -35.08889 28.52462 1.000 60.80865 163 SER B C 1
ATOM 2869 O O . SER B 2 163 ? 77.94190 -34.43862 29.56764 1.000 73.38833 163 SER B O 1
ATOM 2872 N N . GLY B 2 164 ? 77.13219 -35.94596 28.10505 1.000 66.94493 164 GLY B N 1
ATOM 2873 C CA . GLY B 2 164 ? 75.98723 -36.28674 28.92491 1.000 64.36716 164 GLY B CA 1
ATOM 2874 C C . GLY B 2 164 ? 74.81728 -35.32305 28.87660 1.000 64.28493 164 GLY B C 1
ATOM 2875 O O . GLY B 2 164 ? 73.66223 -35.75418 28.94678 1.000 74.22082 164 GLY B O 1
ATOM 2876 N N . ASN B 2 165 ? 75.08837 -34.02343 28.73386 1.000 52.14000 165 ASN B N 1
ATOM 2877 C CA . ASN B 2 165 ? 74.10338 -32.99089 29.03762 1.000 65.13735 165 ASN B CA 1
ATOM 2878 C C . ASN B 2 165 ? 73.61006 -32.22857 27.80932 1.000 70.04422 165 ASN B C 1
ATOM 2879 O O . ASN B 2 165 ? 73.19041 -31.07382 27.93853 1.000 63.75994 165 ASN B O 1
ATOM 2884 N N . SER B 2 166 ? 73.63936 -32.83433 26.62544 1.000 83.79384 166 SER B N 1
ATOM 2885 C CA . SER B 2 166 ? 73.21708 -32.11278 25.43300 1.000 64.75983 166 SER B CA 1
ATOM 2886 C C . SER B 2 166 ? 72.57712 -33.07785 24.44637 1.000 54.28777 166 SER B C 1
ATOM 2887 O O . SER B 2 166 ? 72.80827 -34.28885 24.49286 1.000 62.51996 166 SER B O 1
ATOM 2890 N N . GLN B 2 167 ? 71.75862 -32.52275 23.55265 1.000 54.70550 167 GLN B N 1
ATOM 2891 C CA . GLN B 2 167 ? 71.13820 -33.30192 22.48559 1.000 60.38185 167 GLN B CA 1
ATOM 2892 C C . GLN B 2 167 ? 71.13029 -32.53211 21.17305 1.000 57.31014 167 GLN B C 1
ATOM 2893 O O . GLN B 2 167 ? 70.92921 -31.31534 21.15332 1.000 53.84868 167 GLN B O 1
ATOM 2899 N N . GLU B 2 168 ? 71.32750 -33.26050 20.07594 1.000 60.48567 168 GLU B N 1
ATOM 2900 C CA . GLU B 2 168 ? 71.22673 -32.69965 18.73765 1.000 52.84930 168 GLU B CA 1
ATOM 2901 C C . GLU B 2 168 ? 69.84120 -32.93530 18.14628 1.000 54.39092 168 GLU B C 1
ATOM 2902 O O . GLU B 2 168 ? 69.07330 -33.78716 18.59919 1.000 50.89882 168 GLU B O 1
ATOM 2908 N N . SER B 2 169 ? 69.53732 -32.15509 17.11274 1.000 67.36254 169 SER B N 1
ATOM 2909 C CA . SER B 2 169 ? 68.36817 -32.37375 16.27018 1.000 61.41853 169 SER B CA 1
ATOM 2910 C C . SER B 2 169 ? 68.66268 -31.78757 14.89892 1.000 54.87521 169 SER B C 1
ATOM 2911 O O . SER B 2 169 ? 69.09542 -30.63637 14.80249 1.000 57.87007 169 SER B O 1
ATOM 2914 N N . VAL B 2 170 ? 68.43092 -32.56885 13.84705 1.000 54.55572 170 VAL B N 1
ATOM 2915 C CA . VAL B 2 170 ? 68.72561 -32.14653 12.48330 1.000 57.98781 170 VAL B CA 1
ATOM 2916 C C . VAL B 2 170 ? 67.42275 -32.05539 11.70203 1.000 56.41479 170 VAL B C 1
ATOM 2917 O O . VAL B 2 170 ? 66.55635 -32.92971 11.81445 1.000 59.76021 170 VAL B O 1
ATOM 2921 N N . THR B 2 171 ? 67.28604 -30.99133 10.91459 1.000 46.44296 171 THR B N 1
ATOM 2922 C CA . THR B 2 171 ? 66.09788 -30.80697 10.10060 1.000 59.73141 171 THR B CA 1
ATOM 2923 C C . THR B 2 171 ? 66.10190 -31.77765 8.92241 1.000 67.67362 171 THR B C 1
ATOM 2924 O O . THR B 2 171 ? 67.07767 -32.48685 8.65864 1.000 56.81590 171 THR B O 1
ATOM 2928 N N . GLU B 2 172 ? 64.98122 -31.80258 8.20918 1.000 76.19513 172 GLU B N 1
ATOM 2929 C CA . GLU B 2 172 ? 64.94589 -32.44637 6.90978 1.000 72.99848 172 GLU B CA 1
ATOM 2930 C C . GLU B 2 172 ? 65.81092 -31.66193 5.92544 1.000 70.98397 172 GLU B C 1
ATOM 2931 O O . GLU B 2 172 ? 66.23436 -30.53147 6.18903 1.000 69.07074 172 GLU B O 1
ATOM 2937 N N . GLN B 2 173 ? 66.07798 -32.27568 4.77675 1.000 67.14715 173 GLN B N 1
ATOM 2938 C CA . GLN B 2 173 ? 66.83709 -31.59164 3.74089 1.000 59.85175 173 GLN B CA 1
ATOM 2939 C C . GLN B 2 173 ? 66.02873 -30.42830 3.18282 1.000 54.29772 173 GLN B C 1
ATOM 2940 O O . GLN B 2 173 ? 64.81113 -30.52662 3.00189 1.000 62.91358 173 GLN B O 1
ATOM 2946 N N . ASP B 2 174 ? 66.71363 -29.31625 2.92473 1.000 42.09127 174 ASP B N 1
ATOM 2947 C CA . ASP B 2 174 ? 66.04260 -28.12169 2.43066 1.000 53.63596 174 ASP B CA 1
ATOM 2948 C C . ASP B 2 174 ? 65.46895 -28.37531 1.04086 1.000 71.11216 174 ASP B C 1
ATOM 2949 O O . ASP B 2 174 ? 66.14392 -28.92308 0.16365 1.000 72.80502 174 ASP B O 1
ATOM 2954 N N . SER B 2 175 ? 64.21144 -27.97446 0.84367 1.000 69.67068 175 SER B N 1
ATOM 2955 C CA . SER B 2 175 ? 63.52241 -28.29418 -0.40043 1.000 60.51567 175 SER B CA 1
ATOM 2956 C C . SER B 2 175 ? 64.07623 -27.50176 -1.57915 1.000 69.69826 175 SER B C 1
ATOM 2957 O O . SER B 2 175 ? 63.95637 -27.94313 -2.72759 1.000 86.37900 175 SER B O 1
ATOM 2960 N N . LYS B 2 176 ? 64.66750 -26.33593 -1.32587 1.000 64.05746 176 LYS B N 1
ATOM 2961 C CA . LYS B 2 176 ? 65.33520 -25.55934 -2.36495 1.000 72.03774 176 LYS B CA 1
ATOM 2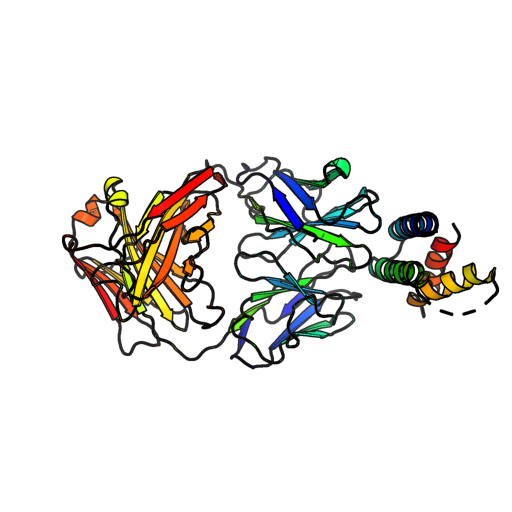962 C C . LYS B 2 176 ? 66.84924 -25.69812 -2.32461 1.000 54.28311 176 LYS B C 1
ATOM 2963 O O . LYS B 2 176 ? 67.49990 -25.63552 -3.37252 1.000 60.55467 176 LYS B O 1
ATOM 2969 N N . ASP B 2 177 ? 67.41350 -25.90469 -1.13715 1.000 59.40384 177 ASP B N 1
ATOM 2970 C CA . ASP B 2 177 ? 68.85120 -25.86231 -0.91878 1.000 60.86325 177 ASP B CA 1
ATOM 2971 C C . ASP B 2 177 ? 69.49639 -27.23918 -0.84285 1.000 57.95313 177 ASP B C 1
ATOM 2972 O O . ASP B 2 177 ? 70.70662 -27.35038 -1.07172 1.000 44.38341 177 ASP B O 1
ATOM 2977 N N . SER B 2 178 ? 68.72197 -28.27863 -0.52274 1.000 66.73993 178 SER B N 1
ATOM 2978 C CA . SER B 2 178 ? 69.25065 -29.62185 -0.27148 1.000 57.64306 178 SER B CA 1
ATOM 2979 C C . SER B 2 178 ? 70.31502 -29.60871 0.82338 1.000 57.33301 178 SER B C 1
ATOM 2980 O O . SER B 2 178 ? 71.18978 -30.47819 0.87001 1.000 55.93991 178 SER B O 1
ATOM 2983 N N . THR B 2 179 ? 70.24362 -28.62287 1.71735 1.000 59.19015 179 THR B N 1
ATOM 2984 C CA . THR B 2 179 ? 71.17683 -28.50911 2.82419 1.000 64.11472 179 THR B CA 1
ATOM 2985 C C . THR B 2 179 ? 70.53190 -29.05760 4.09309 1.000 65.82465 179 THR B C 1
ATOM 2986 O O . THR B 2 179 ? 69.46904 -29.68567 4.06251 1.000 63.60035 179 THR B O 1
ATOM 2990 N N . TYR B 2 180 ? 71.16988 -28.79690 5.22841 1.000 58.02324 180 TYR B N 1
ATOM 2991 C CA . TYR B 2 180 ? 70.71515 -29.27739 6.52094 1.000 52.59116 180 TYR B CA 1
ATOM 2992 C C . TYR B 2 180 ? 70.84842 -28.17328 7.55778 1.000 63.47071 180 TYR B C 1
ATOM 2993 O O . TYR B 2 180 ? 71.58000 -27.19884 7.37759 1.000 68.81917 180 TYR B O 1
ATOM 3002 N N . SER B 2 181 ? 70.14191 -28.34594 8.66698 1.000 59.37026 181 SER B N 1
ATOM 3003 C CA . SER B 2 181 ? 70.32007 -27.49049 9.82601 1.000 46.66825 181 SER B CA 1
ATOM 3004 C C . SER B 2 181 ? 70.30846 -28.36461 11.06725 1.000 56.05633 181 SER B C 1
ATOM 3005 O O . SER B 2 181 ? 69.57326 -29.35205 11.14118 1.000 61.37708 181 SER B O 1
ATOM 3008 N N . LEU B 2 182 ? 71.14494 -28.00248 12.03421 1.000 55.96190 182 LEU B N 1
ATOM 3009 C CA . LEU B 2 182 ? 71.30801 -28.78335 13.24880 1.000 57.72660 182 LEU B CA 1
ATOM 3010 C C . LEU B 2 182 ? 71.24478 -27.84680 14.44358 1.000 55.96373 182 LEU B C 1
ATOM 3011 O O . LEU B 2 182 ? 71.69796 -26.70259 14.37048 1.000 52.36577 182 LEU B O 1
ATOM 3016 N N . SER B 2 183 ? 70.65559 -28.32621 15.53238 1.000 60.29495 183 SER B N 1
ATOM 3017 C CA . SER B 2 183 ? 70.63848 -27.59789 16.79160 1.000 56.71982 183 SER B CA 1
ATOM 3018 C C . SER B 2 183 ? 71.12299 -28.53189 17.88437 1.000 52.81755 183 SER B C 1
ATOM 3019 O O . SER B 2 183 ? 70.57511 -29.62448 18.05737 1.000 50.81960 183 SER B O 1
ATOM 3022 N N . SER B 2 184 ? 72.15987 -28.11184 18.59656 1.000 55.02808 184 SER B N 1
ATOM 3023 C CA . SER B 2 184 ? 72.65506 -28.82210 19.76748 1.000 58.16189 184 SER B CA 1
ATOM 3024 C C . SER B 2 184 ? 72.26636 -27.99797 20.98623 1.000 62.36300 184 SER B C 1
ATOM 3025 O O . SER B 2 184 ? 72.78738 -26.89705 21.19317 1.000 70.73333 184 SER B O 1
ATOM 3028 N N . THR B 2 185 ? 71.32727 -28.51091 21.76759 1.000 56.14516 185 THR B N 1
ATOM 3029 C CA . THR B 2 185 ? 70.88680 -27.84671 22.98279 1.000 58.34615 185 THR B CA 1
ATOM 3030 C C . THR B 2 185 ? 71.62191 -28.45793 24.16687 1.000 65.87104 185 THR B C 1
ATOM 3031 O O . THR B 2 185 ? 71.60593 -29.68273 24.34671 1.000 68.17049 185 THR B O 1
ATOM 3035 N N . LEU B 2 186 ? 72.29001 -27.60836 24.94690 1.000 74.70477 186 LEU B N 1
ATOM 3036 C CA . LEU B 2 186 ? 72.95179 -28.00650 26.18288 1.000 71.69207 186 LEU B CA 1
ATOM 3037 C C . LEU B 2 186 ? 72.16404 -27.46085 27.36311 1.000 64.51082 186 LEU B C 1
ATOM 3038 O O . LEU B 2 186 ? 71.85212 -26.26742 27.40779 1.000 63.31239 186 LEU B O 1
ATOM 3043 N N . THR B 2 187 ? 71.84799 -28.33071 28.31624 1.000 70.29779 187 THR B N 1
ATOM 3044 C CA . THR B 2 187 ? 70.92654 -28.00088 29.39295 1.000 67.86557 187 THR B CA 1
ATOM 3045 C C . THR B 2 187 ? 71.60885 -28.19480 30.73781 1.000 64.15678 187 THR B C 1
ATOM 3046 O O . THR B 2 187 ? 72.25811 -29.22173 30.96761 1.000 58.99136 187 THR B O 1
ATOM 3050 N N . LEU B 2 188 ? 71.45958 -27.20436 31.61789 1.000 68.68762 188 LEU B N 1
ATOM 3051 C CA . LEU B 2 188 ? 72.01099 -27.24152 32.96399 1.000 70.10036 188 LEU B CA 1
ATOM 3052 C C . LEU B 2 188 ? 70.99066 -26.66027 33.93100 1.000 71.71964 188 LEU B C 1
ATOM 3053 O O . LEU B 2 188 ? 69.95727 -26.11916 33.53008 1.000 65.75145 188 LEU B O 1
ATOM 3058 N N . SER B 2 189 ? 71.29215 -26.77293 35.21906 1.000 71.80810 189 SER B N 1
ATOM 3059 C CA . SER B 2 189 ? 70.53041 -26.05849 36.22950 1.000 68.27092 189 SER B CA 1
ATOM 3060 C C . SER B 2 189 ? 70.99422 -24.60896 36.29396 1.000 72.08493 189 SER B C 1
ATOM 3061 O O . SER B 2 189 ? 72.12468 -24.28401 35.91973 1.000 79.57337 189 SER B O 1
ATOM 3064 N N . LYS B 2 190 ? 70.10137 -23.72962 36.76119 1.000 66.68898 190 LYS B N 1
ATOM 3065 C CA . LYS B 2 190 ? 70.49026 -22.33994 36.98936 1.000 66.39064 190 LYS B CA 1
ATOM 3066 C C . LYS B 2 190 ? 71.71069 -22.26727 37.89380 1.000 70.84196 190 LYS B C 1
ATOM 3067 O O . LYS B 2 190 ? 72.57806 -21.40579 37.71809 1.000 77.91539 190 LYS B O 1
ATOM 3073 N N . ALA B 2 191 ? 71.80498 -23.18861 38.84893 1.000 67.60239 191 ALA B N 1
ATOM 3074 C CA . ALA B 2 191 ? 72.95547 -23.30467 39.73241 1.000 79.51582 191 ALA B CA 1
ATOM 3075 C C . ALA B 2 191 ? 74.23511 -23.58363 38.95355 1.000 86.78773 191 ALA B C 1
ATOM 3076 O O . ALA B 2 191 ? 75.14757 -22.74664 38.91762 1.000 90.05715 191 ALA B O 1
ATOM 3078 N N . ASP B 2 192 ? 74.30865 -24.77094 38.34291 1.000 70.57475 192 ASP B N 1
ATOM 3079 C CA . ASP B 2 192 ? 75.48212 -25.14666 37.55979 1.000 81.02213 192 ASP B CA 1
ATOM 3080 C C . ASP B 2 192 ? 75.80855 -24.09135 36.51280 1.000 82.02847 192 ASP B C 1
ATOM 3081 O O . ASP B 2 192 ? 76.97617 -23.74065 36.30711 1.000 75.83375 192 ASP B O 1
ATOM 3086 N N . TYR B 2 193 ? 74.77893 -23.56771 35.84563 1.000 82.95745 193 TYR B N 1
ATOM 3087 C CA . TYR B 2 193 ? 75.00005 -22.56639 34.80820 1.000 94.27886 193 TYR B CA 1
ATOM 3088 C C . TYR B 2 193 ? 75.65660 -21.31960 35.38339 1.000 91.73688 193 TYR B C 1
ATOM 3089 O O . TYR B 2 193 ? 76.62990 -20.80827 34.81951 1.000 88.60067 193 TYR B O 1
ATOM 3098 N N . GLU B 2 194 ? 75.15089 -20.82637 36.51609 1.000 81.49808 194 GLU B N 1
ATOM 3099 C CA . GLU B 2 194 ? 75.71793 -19.64625 37.15404 1.000 72.90877 194 GLU B CA 1
ATOM 3100 C C . GLU B 2 194 ? 77.04069 -19.92308 37.85814 1.000 74.31979 194 GLU B C 1
ATOM 3101 O O . GLU B 2 194 ? 77.67443 -18.97315 38.32661 1.000 65.34827 194 GLU B O 1
ATOM 3107 N N . LYS B 2 195 ? 77.46989 -21.18380 37.95003 1.000 85.14908 195 LYS B N 1
ATOM 3108 C CA . LYS B 2 195 ? 78.80677 -21.49759 38.45126 1.000 80.40336 195 LYS B CA 1
ATOM 3109 C C . LYS B 2 195 ? 79.91525 -21.29293 37.42379 1.000 70.82121 195 LYS B C 1
ATOM 3110 O O . LYS B 2 195 ? 81.08513 -21.50097 37.76030 1.000 76.27983 195 LYS B O 1
ATOM 3116 N N . HIS B 2 196 ? 79.59833 -20.91371 36.18719 1.000 83.00998 196 HIS B N 1
ATOM 3117 C CA . HIS B 2 196 ? 80.60976 -20.85766 35.13889 1.000 86.18206 196 HIS B CA 1
ATOM 3118 C C . HIS B 2 196 ? 80.41480 -19.60901 34.29109 1.000 75.86336 196 HIS B C 1
ATOM 3119 O O . HIS B 2 196 ? 79.38142 -18.94518 34.36072 1.000 69.16552 196 HIS B O 1
ATOM 3126 N N . LYS B 2 197 ? 81.43049 -19.28484 33.48785 1.000 58.47000 197 LYS B N 1
ATOM 3127 C CA . LYS B 2 197 ? 81.39351 -18.03522 32.72571 1.000 81.15619 197 LYS B CA 1
ATOM 3128 C C . LYS B 2 197 ? 81.26312 -18.25914 31.23680 1.000 84.93826 197 LYS B C 1
ATOM 3129 O O . LYS B 2 197 ? 80.18330 -18.04994 30.66350 1.000 71.10009 197 LYS B O 1
ATOM 3135 N N . VAL B 2 198 ? 82.35015 -18.65914 30.56832 1.000 86.54167 198 VAL B N 1
ATOM 3136 C CA . VAL B 2 198 ? 82.34606 -18.75273 29.11517 1.000 78.47078 198 VAL B CA 1
ATOM 3137 C C . VAL B 2 198 ? 81.72031 -20.07464 28.69607 1.000 78.58201 198 VAL B C 1
ATOM 3138 O O . VAL B 2 198 ? 81.95370 -21.12344 29.31724 1.000 77.13772 198 VAL B O 1
ATOM 3142 N N . TYR B 2 199 ? 80.88091 -20.01853 27.67122 1.000 82.21789 199 TYR B N 1
ATOM 3143 C CA . TYR B 2 199 ? 80.20184 -21.17980 27.11183 1.000 84.73260 199 TYR B CA 1
ATOM 3144 C C . TYR B 2 199 ? 80.48527 -21.19624 25.61977 1.000 86.21785 199 TYR B C 1
ATOM 3145 O O . TYR B 2 199 ? 80.17433 -20.22230 24.92102 1.000 84.12625 199 TYR B O 1
ATOM 3154 N N . ALA B 2 200 ? 81.07247 -22.29719 25.14141 1.000 78.70599 200 ALA B N 1
ATOM 3155 C CA . ALA B 2 200 ? 81.60809 -22.38265 23.79538 1.000 57.68829 200 ALA B CA 1
ATOM 3156 C C . ALA B 2 200 ? 81.04727 -23.59114 23.06285 1.000 66.62935 200 ALA B C 1
ATOM 3157 O O . ALA B 2 200 ? 80.93604 -24.68654 23.62789 1.000 67.35271 200 ALA B O 1
ATOM 3159 N N . CYS B 2 201 ? 80.71828 -23.37587 21.79231 1.000 85.44474 201 CYS B N 1
ATOM 3160 C CA . CYS B 2 201 ? 80.25817 -24.40421 20.87421 1.000 67.59378 201 CYS B CA 1
ATOM 3161 C C . CYS B 2 201 ? 81.30657 -24.54075 19.78275 1.000 56.71787 201 CYS B C 1
ATOM 3162 O O . CYS B 2 201 ? 81.55992 -23.58065 19.04432 1.000 73.35094 201 CYS B O 1
ATOM 3165 N N . GLU B 2 202 ? 81.93679 -25.71005 19.70096 1.000 52.91388 202 GLU B N 1
ATOM 3166 C CA . GLU B 2 202 ? 82.94613 -25.99103 18.68841 1.000 57.66925 202 GLU B CA 1
ATOM 3167 C C . GLU B 2 202 ? 82.35597 -26.96248 17.67407 1.000 66.80245 202 GLU B C 1
ATOM 3168 O O . GLU B 2 202 ? 81.93739 -28.06425 18.03929 1.000 69.15589 202 GLU B O 1
ATOM 3174 N N . VAL B 2 203 ? 82.33711 -26.57308 16.40392 1.000 69.28621 203 VAL B N 1
ATOM 3175 C CA . VAL B 2 203 ? 81.84141 -27.43477 15.33764 1.000 73.58854 203 VAL B CA 1
ATOM 3176 C C . VAL B 2 203 ? 82.98736 -27.82744 14.42085 1.000 66.10389 203 VAL B C 1
ATOM 3177 O O . VAL B 2 203 ? 83.85746 -27.00617 14.09482 1.000 55.04637 203 VAL B O 1
ATOM 3181 N N . THR B 2 204 ? 83.00144 -29.10029 14.04036 1.000 75.48643 204 THR B N 1
ATOM 3182 C CA . THR B 2 204 ? 83.88261 -29.65200 13.02746 1.000 62.4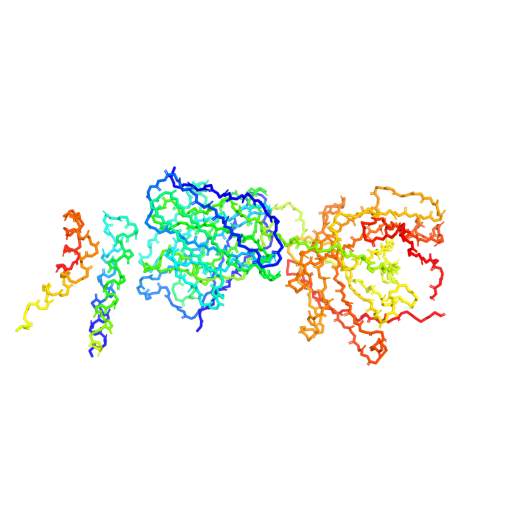2124 204 THR B CA 1
ATOM 3183 C C . THR B 2 204 ? 83.00904 -30.20824 11.91864 1.000 70.18942 204 THR B C 1
ATOM 3184 O O . THR B 2 204 ? 82.13367 -31.05072 12.17045 1.000 70.23101 204 THR B O 1
ATOM 3188 N N . HIS B 2 205 ? 83.25888 -29.74730 10.70013 1.000 72.95974 205 HIS B N 1
ATOM 3189 C CA . HIS B 2 205 ? 82.46053 -30.13478 9.55593 1.000 66.39624 205 HIS B CA 1
ATOM 3190 C C . HIS B 2 205 ? 83.35340 -30.30483 8.33958 1.000 66.99049 205 HIS B C 1
ATOM 3191 O O . HIS B 2 205 ? 84.48845 -29.82233 8.29449 1.000 59.85500 205 HIS B O 1
ATOM 3198 N N . GLN B 2 206 ? 82.80346 -31.00596 7.34635 1.000 62.10035 206 GLN B N 1
ATOM 3199 C CA . GLN B 2 206 ? 83.52960 -31.27668 6.11208 1.000 71.55714 206 GLN B CA 1
ATOM 3200 C C . GLN B 2 206 ? 83.79537 -30.00479 5.32261 1.000 68.21197 206 GLN B C 1
ATOM 3201 O O . GLN B 2 206 ? 84.78457 -29.92819 4.58358 1.000 60.40429 206 GLN B O 1
ATOM 3207 N N . GLY B 2 207 ? 82.92896 -29.00542 5.46160 1.000 69.15426 207 GLY B N 1
ATOM 3208 C CA . GLY B 2 207 ? 83.01305 -27.77479 4.70905 1.000 66.75318 207 GLY B CA 1
ATOM 3209 C C . GLY B 2 207 ? 83.84400 -26.68289 5.33333 1.000 64.96754 207 GLY B C 1
ATOM 3210 O O . GLY B 2 207 ? 84.00262 -25.61836 4.72804 1.000 73.04227 207 GLY B O 1
ATOM 3211 N N . LEU B 2 208 ? 84.38027 -26.89968 6.52907 1.000 53.40110 208 LEU B N 1
ATOM 3212 C CA . LEU B 2 208 ? 85.20073 -25.90422 7.20041 1.000 56.95149 208 LEU B CA 1
ATOM 3213 C C . LEU B 2 208 ? 86.66427 -26.31198 7.11997 1.000 59.71201 208 LEU B C 1
ATOM 3214 O O . LEU B 2 208 ? 86.99775 -27.49163 7.26502 1.000 53.78950 208 LEU B O 1
ATOM 3219 N N . SER B 2 209 ? 87.53329 -25.33019 6.86531 1.000 67.63041 209 SER B N 1
ATOM 3220 C CA . SER B 2 209 ? 88.96585 -25.60918 6.80234 1.000 68.22474 209 SER B CA 1
ATOM 3221 C C . SER B 2 209 ? 89.46783 -26.19566 8.11293 1.000 69.60307 209 SER B C 1
ATOM 3222 O O . SER B 2 209 ? 90.34325 -27.06976 8.12178 1.000 67.24797 209 SER B O 1
ATOM 3225 N N . SER B 2 210 ? 88.92939 -25.71997 9.23157 1.000 90.29397 210 SER B N 1
ATOM 3226 C CA . SER B 2 210 ? 89.29374 -26.18998 10.56195 1.000 67.90995 210 SER B CA 1
ATOM 3227 C C . SER B 2 210 ? 88.20319 -25.72894 11.53000 1.000 70.52531 210 SER B C 1
ATOM 3228 O O . SER B 2 210 ? 87.46588 -24.78922 11.22008 1.000 72.16583 210 SER B O 1
ATOM 3231 N N . PRO B 2 211 ? 88.07027 -26.37474 12.68988 1.000 70.41045 211 PRO B N 1
ATOM 3232 C CA . PRO B 2 211 ? 86.83090 -26.23542 13.47392 1.000 62.85195 211 PRO B CA 1
ATOM 3233 C C . PRO B 2 211 ? 86.54601 -24.81337 13.94182 1.000 63.29836 211 PRO B C 1
ATOM 3234 O O . PRO B 2 211 ? 87.45087 -24.02621 14.23013 1.000 75.00996 211 PRO B O 1
ATOM 3238 N N . VAL B 2 212 ? 85.24086 -24.49257 14.02478 1.000 62.19343 212 VAL B N 1
ATOM 3239 C CA . VAL B 2 212 ? 84.72069 -23.17427 14.37789 1.000 66.88469 212 VAL B CA 1
ATOM 3240 C C . VAL B 2 212 ? 84.31335 -23.18442 15.84348 1.000 71.34547 212 VAL B C 1
ATOM 3241 O O . VAL B 2 212 ? 83.92677 -24.22088 16.38360 1.000 76.58877 212 VAL B O 1
ATOM 3245 N N . THR B 2 213 ? 84.41043 -22.03296 16.50702 1.000 68.43776 213 THR B N 1
ATOM 3246 C CA . THR B 2 213 ? 83.96691 -21.90765 17.89378 1.000 60.07445 213 THR B CA 1
ATOM 3247 C C . THR B 2 213 ? 83.18197 -20.61381 18.05709 1.000 62.45006 213 THR B C 1
ATOM 3248 O O . THR B 2 213 ? 83.74606 -19.52344 17.93170 1.000 75.47903 213 THR B O 1
ATOM 3252 N N . LYS B 2 214 ? 81.88870 -20.73576 18.34232 1.000 60.00852 214 LYS B N 1
ATOM 3253 C CA . LYS B 2 214 ? 81.06486 -19.60417 18.75493 1.000 69.59865 214 LYS B CA 1
ATOM 3254 C C . LYS B 2 214 ? 80.80396 -19.70195 20.25127 1.000 78.33937 214 LYS B C 1
ATOM 3255 O O . LYS B 2 214 ? 80.39925 -20.75671 20.74374 1.000 73.31434 214 LYS B O 1
ATOM 3261 N N . SER B 2 215 ? 81.02223 -18.60378 20.97318 1.000 83.20345 215 SER B N 1
ATOM 3262 C CA . SER B 2 215 ? 80.95616 -18.65248 22.42758 1.000 56.93000 215 SER B CA 1
ATOM 3263 C C . SER B 2 215 ? 80.46267 -17.32120 22.97483 1.000 64.70989 215 SER B C 1
ATOM 3264 O O . SER B 2 215 ? 80.39120 -16.31686 22.26169 1.000 75.20035 215 SER B O 1
ATOM 3267 N N . PHE B 2 216 ? 80.12842 -17.32481 24.26499 1.000 72.82143 216 PHE B N 1
ATOM 3268 C CA . PHE B 2 216 ? 79.77034 -16.08474 24.94587 1.000 80.46462 216 PHE B CA 1
ATOM 3269 C C . PHE B 2 216 ? 80.17940 -16.16393 26.40973 1.000 89.36307 216 PHE B C 1
ATOM 3270 O O . PHE B 2 216 ? 80.55484 -17.22291 26.91946 1.000 98.34639 216 PHE B O 1
ATOM 3278 N N . ASN B 2 217 ? 80.09182 -15.01924 27.08358 1.000 89.60317 217 ASN B N 1
ATOM 3279 C CA . ASN B 2 217 ? 80.25731 -14.92434 28.52541 1.000 82.23996 217 ASN B CA 1
ATOM 3280 C C . ASN B 2 217 ? 78.89495 -14.71341 29.17474 1.000 87.69111 217 ASN B C 1
ATOM 3281 O O . ASN B 2 217 ? 77.96900 -14.18238 28.55497 1.000 88.67797 217 ASN B O 1
ATOM 3286 N N . ARG B 2 218 ? 78.77826 -15.13979 30.43292 1.000 73.82443 218 ARG B N 1
ATOM 3287 C CA . ARG B 2 218 ? 77.46645 -15.19765 31.07055 1.000 80.94111 218 ARG B CA 1
ATOM 3288 C C . ARG B 2 218 ? 76.88855 -13.81041 31.32124 1.000 85.78423 218 ARG B C 1
ATOM 3289 O O . ARG B 2 218 ? 75.69803 -13.57655 31.07976 1.000 86.23938 218 ARG B O 1
ATOM 3297 N N . GLY B 2 219 ? 77.70837 -12.87823 31.80691 1.000 76.10000 219 GLY B N 1
ATOM 3298 C CA . GLY B 2 219 ? 77.18828 -11.57982 32.19459 1.000 84.86204 219 GLY B CA 1
ATOM 3299 C C . GLY B 2 219 ? 76.89040 -10.64832 31.03903 1.000 110.87463 219 GLY B C 1
ATOM 3300 O O . GLY B 2 219 ? 76.10777 -9.70664 31.20790 1.000 99.40070 219 GLY B O 1
ATOM 3301 N N . GLU B 2 220 ? 77.48259 -10.89182 29.87028 1.000 134.62134 220 GLU B N 1
ATOM 3302 C CA . GLU B 2 220 ? 77.40703 -9.92421 28.78281 1.000 119.05219 220 GLU B CA 1
ATOM 3303 C C . GLU B 2 220 ? 75.97320 -9.79054 28.27894 1.000 120.66804 220 GLU B C 1
ATOM 3304 O O . GLU B 2 220 ? 75.25994 -10.78818 28.12419 1.000 121.32032 220 GLU B O 1
ATOM 3310 N N . CYS B 2 221 ? 75.55736 -8.54074 28.05857 1.000 115.83745 221 CYS B N 1
ATOM 3311 C CA . CYS B 2 221 ? 74.18492 -8.14541 27.71756 1.000 118.34929 221 CYS B CA 1
ATOM 3312 C C . CYS B 2 221 ? 73.26554 -8.28837 28.92648 1.000 124.31427 221 CYS B C 1
ATOM 3313 O O . CYS B 2 221 ? 73.146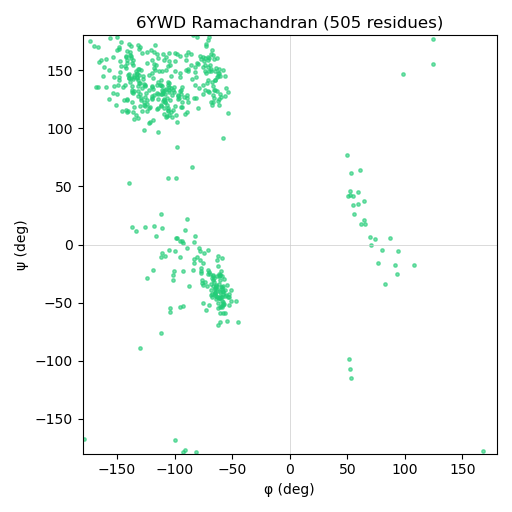12 -7.36572 29.73387 1.000 116.54551 221 CYS B O 1
ATOM 3316 N N . VAL C 3 3 ? 15.54220 -36.59222 -16.79220 1.000 130.68003 3 VAL C N 1
ATOM 3317 C CA . VAL C 3 3 ? 16.03226 -37.94010 -17.05280 1.000 144.08450 3 VAL C CA 1
ATOM 3318 C C . VAL C 3 3 ? 17.22996 -38.21626 -16.12554 1.000 151.28419 3 VAL C C 1
ATOM 3319 O O . VAL C 3 3 ? 17.61352 -39.36748 -15.92590 1.000 146.90260 3 VAL C O 1
ATOM 3323 N N . GLU C 3 4 ? 17.78672 -37.14881 -15.53316 1.000 151.52419 4 GLU C N 1
ATOM 3324 C CA . GLU C 3 4 ? 18.95458 -37.31141 -14.66449 1.000 146.88010 4 GLU C CA 1
ATOM 3325 C C . GLU C 3 4 ? 18.64276 -38.21484 -13.47943 1.000 148.71113 4 GLU C C 1
ATOM 3326 O O . GLU C 3 4 ? 19.41942 -39.11902 -13.14577 1.000 144.68672 4 GLU C O 1
ATOM 3332 N N . ARG C 3 5 ? 17.48826 -38.00747 -12.85769 1.000 149.97384 5 ARG C N 1
ATOM 3333 C CA . ARG C 3 5 ? 17.06742 -38.84242 -11.73847 1.000 154.97840 5 ARG C CA 1
ATOM 3334 C C . ARG C 3 5 ? 16.94457 -40.30725 -12.14391 1.000 154.16818 5 ARG C C 1
ATOM 3335 O O . ARG C 3 5 ? 17.43545 -41.20346 -11.44220 1.000 151.02811 5 ARG C O 1
ATOM 3343 N N . GLU C 3 6 ? 16.31898 -40.57022 -13.29188 1.000 155.47756 6 GLU C N 1
ATOM 3344 C CA . GLU C 3 6 ? 16.11530 -41.93680 -13.76940 1.000 146.58436 6 GLU C CA 1
ATOM 3345 C C . GLU C 3 6 ? 17.43957 -42.68929 -13.93924 1.000 135.92033 6 GLU C C 1
ATOM 3346 O O . GLU C 3 6 ? 17.65282 -43.75578 -13.32915 1.000 125.72380 6 GLU C O 1
ATOM 3352 N N . LEU C 3 7 ? 18.34326 -42.16894 -14.78558 1.000 129.28526 7 LEU C N 1
ATOM 3353 C CA . LEU C 3 7 ? 19.58494 -42.90535 -15.01121 1.000 118.76928 7 LEU C CA 1
ATOM 3354 C C . LEU C 3 7 ? 20.45510 -42.95462 -13.76125 1.000 116.67524 7 LEU C C 1
ATOM 3355 O O . LEU C 3 7 ? 21.20711 -43.91647 -13.58194 1.000 98.00000 7 LEU C O 1
ATOM 3360 N N . ARG C 3 8 ? 20.35031 -41.96842 -12.86461 1.000 137.94899 8 ARG C N 1
ATOM 3361 C CA . ARG C 3 8 ? 21.16266 -42.04244 -11.65023 1.000 126.81819 8 ARG C CA 1
ATOM 3362 C C . ARG C 3 8 ? 20.65107 -43.12693 -10.70217 1.000 111.36857 8 ARG C C 1
ATOM 3363 O O . ARG C 3 8 ? 21.44768 -43.79902 -10.02960 1.000 97.63306 8 ARG C O 1
ATOM 3371 N N . ASN C 3 9 ? 19.32917 -43.32564 -10.64034 1.000 117.38571 9 ASN C N 1
ATOM 3372 C CA . ASN C 3 9 ? 18.80703 -44.47140 -9.89700 1.000 108.43597 9 ASN C CA 1
ATOM 3373 C C . ASN C 3 9 ? 19.37281 -45.77351 -10.44938 1.000 102.67637 9 ASN C C 1
ATOM 3374 O O . ASN C 3 9 ? 19.87646 -46.61996 -9.69267 1.000 89.44776 9 ASN C O 1
ATOM 3379 N N . TRP C 3 10 ? 19.30706 -45.94414 -11.77666 1.000 117.85057 10 TRP C N 1
ATOM 3380 C CA . TRP C 3 10 ? 19.89372 -47.14212 -12.38631 1.000 107.12157 10 TRP C CA 1
ATOM 3381 C C . TRP C 3 10 ? 21.36813 -47.29774 -12.02031 1.000 102.24577 10 TRP C C 1
ATOM 3382 O O . TRP C 3 10 ? 21.83559 -48.40618 -11.71398 1.000 90.57135 10 TRP C O 1
ATOM 3393 N N . LEU C 3 11 ? 22.11191 -46.19014 -12.06459 1.000 107.47266 11 LEU C N 1
ATOM 3394 C CA . LEU C 3 11 ? 23.54334 -46.18969 -11.77964 1.000 95.80292 11 LEU C CA 1
ATOM 3395 C C . LEU C 3 11 ? 23.83018 -46.70245 -10.37370 1.000 101.03323 11 LEU C C 1
ATOM 3396 O O . LEU C 3 11 ? 24.65126 -47.60957 -10.17976 1.000 93.50315 11 LEU C O 1
ATOM 3401 N N . SER C 3 12 ? 23.17760 -46.10475 -9.37271 1.000 99.44201 12 SER C N 1
ATOM 3402 C CA . SER C 3 12 ? 23.41306 -46.52118 -7.99321 1.000 79.91000 12 SER C CA 1
ATOM 3403 C C . SER C 3 12 ? 23.05496 -47.98661 -7.79697 1.000 90.90660 12 SER C C 1
ATOM 3404 O O . SER C 3 12 ? 23.78057 -48.72878 -7.11528 1.000 92.61038 12 SER C O 1
ATOM 3407 N N . GLU C 3 13 ? 21.94407 -48.42566 -8.39998 1.000 96.39717 13 GLU C N 1
ATOM 3408 C CA . GLU C 3 13 ? 21.55102 -49.82684 -8.28820 1.000 98.12302 13 GLU C CA 1
ATOM 3409 C C . GLU C 3 13 ? 22.64909 -50.75006 -8.80525 1.000 94.31360 13 GLU C C 1
ATOM 3410 O O . GLU C 3 13 ? 23.07173 -51.68994 -8.11214 1.000 84.19272 13 GLU C O 1
ATOM 3416 N N . VAL C 3 14 ? 23.13588 -50.48998 -10.02205 1.000 91.90368 14 VAL C N 1
ATOM 3417 C CA . VAL C 3 14 ? 24.09306 -51.42376 -10.60577 1.000 88.58051 14 VAL C CA 1
ATOM 3418 C C . VAL C 3 14 ? 25.41689 -51.37762 -9.85125 1.000 85.81434 14 VAL C C 1
ATOM 3419 O O . VAL C 3 14 ? 26.08056 -52.40751 -9.70404 1.000 77.43369 14 VAL C O 1
ATOM 3423 N N . LEU C 3 15 ? 25.81968 -50.21016 -9.33340 1.000 89.89272 15 LEU C N 1
ATOM 3424 C CA . LEU C 3 15 ? 27.06225 -50.16622 -8.55968 1.000 84.73386 15 LEU C CA 1
ATOM 3425 C C . LEU C 3 15 ? 26.95352 -51.00370 -7.28891 1.000 89.70852 15 LEU C C 1
ATOM 3426 O O . LEU C 3 15 ? 27.86601 -51.77993 -6.95601 1.000 76.08390 15 LEU C O 1
ATOM 3431 N N . SER C 3 16 ? 25.84782 -50.84542 -6.55238 1.000 86.28546 16 SER C N 1
ATOM 3432 C CA . SER C 3 16 ? 25.63619 -51.68036 -5.37413 1.000 83.42257 16 SER C CA 1
ATOM 3433 C C . SER C 3 16 ? 25.68886 -53.15750 -5.74090 1.000 87.34606 16 SER C C 1
ATOM 3434 O O . SER C 3 16 ? 26.25333 -53.97235 -5.00024 1.000 87.44129 16 SER C O 1
ATOM 3437 N N . LYS C 3 17 ? 25.11793 -53.51808 -6.89482 1.000 87.93114 17 LYS C N 1
ATOM 3438 C CA . LYS C 3 17 ? 25.19736 -54.90495 -7.34951 1.000 93.58675 17 LYS C CA 1
ATOM 3439 C C . LYS C 3 17 ? 26.63297 -55.31316 -7.66850 1.000 85.54000 17 LYS C C 1
ATOM 3440 O O . LYS C 3 17 ? 27.00022 -56.48339 -7.50065 1.000 70.77424 17 LYS C O 1
ATOM 3446 N N . ILE C 3 18 ? 27.45038 -54.36671 -8.13512 1.000 88.74738 18 ILE C N 1
ATOM 3447 C CA . ILE C 3 18 ? 28.84230 -54.67032 -8.45586 1.000 87.94527 18 ILE C CA 1
ATOM 3448 C C . ILE C 3 18 ? 29.62203 -54.99790 -7.19209 1.000 89.74452 18 ILE C C 1
ATOM 3449 O O . ILE C 3 18 ? 30.42347 -55.94084 -7.17134 1.000 80.53715 18 ILE C O 1
ATOM 3454 N N . ASN C 3 19 ? 29.40620 -54.23016 -6.11903 1.000 95.12622 19 ASN C N 1
ATOM 3455 C CA . ASN C 3 19 ? 30.18295 -54.46455 -4.90166 1.000 92.42815 19 ASN C CA 1
ATOM 3456 C C . ASN C 3 19 ? 29.93696 -55.86118 -4.33542 1.000 85.16999 19 ASN C C 1
ATOM 3457 O O . ASN C 3 19 ? 30.85281 -56.48404 -3.78423 1.000 75.18614 19 ASN C O 1
ATOM 3462 N N . ASP C 3 20 ? 28.71345 -56.37614 -4.47495 1.000 81.75845 20 ASP C N 1
ATOM 3463 C CA . ASP C 3 20 ? 28.35220 -57.67419 -3.91546 1.000 85.42494 20 ASP C CA 1
ATOM 3464 C C . ASP C 3 20 ? 28.85292 -58.85013 -4.74480 1.000 70.57887 20 ASP C C 1
ATOM 3465 O O . ASP C 3 20 ? 28.71300 -59.99784 -4.30631 1.000 62.42000 20 ASP C O 1
ATOM 3470 N N . ALA C 3 21 ? 29.43742 -58.59690 -5.91260 1.000 75.95944 21 ALA C N 1
ATOM 3471 C CA . ALA C 3 21 ? 29.77850 -59.67198 -6.82980 1.000 80.15959 21 ALA C CA 1
ATOM 3472 C C . ALA C 3 21 ? 30.99401 -60.45602 -6.33353 1.000 68.43107 21 ALA C C 1
ATOM 3473 O O . ALA C 3 21 ? 31.87617 -59.90100 -5.67282 1.000 84.63478 21 ALA C O 1
ATOM 3475 N N . PRO C 3 22 ? 31.06058 -61.76048 -6.64021 1.000 68.00766 22 PRO C N 1
ATOM 3476 C CA . PRO C 3 22 ? 32.21862 -62.59532 -6.25041 1.000 79.81174 22 PRO C CA 1
ATOM 3477 C C . PRO C 3 22 ? 33.36480 -62.51140 -7.25539 1.000 84.74284 22 PRO C C 1
ATOM 3478 O O . PRO C 3 22 ? 33.71813 -63.47725 -7.94659 1.000 80.76307 22 PRO C O 1
ATOM 3482 N N . VAL C 3 23 ? 33.96614 -61.32524 -7.34492 1.000 83.06708 23 VAL C N 1
ATOM 3483 C CA . VAL C 3 23 ? 35.09202 -61.07284 -8.23500 1.000 79.24461 23 VAL C CA 1
ATOM 3484 C C . VAL C 3 23 ? 36.06859 -60.15472 -7.51330 1.000 82.07738 23 VAL C C 1
ATOM 3485 O O . VAL C 3 23 ? 35.70502 -59.44598 -6.57341 1.000 78.91745 23 VAL C O 1
ATOM 3489 N N . THR C 3 24 ? 37.32226 -60.16753 -7.96401 1.000 70.86285 24 THR C N 1
ATOM 3490 C CA . THR C 3 24 ? 38.33267 -59.35678 -7.30068 1.000 72.93022 24 THR C CA 1
ATOM 3491 C C . THR C 3 24 ? 38.04904 -57.86767 -7.49647 1.000 81.61888 24 THR C C 1
ATOM 3492 O O . THR C 3 24 ? 37.29088 -57.45841 -8.38033 1.000 77.72393 24 THR C O 1
ATOM 3496 N N . ASN C 3 25 ? 38.68489 -57.05232 -6.64877 1.000 88.50758 25 ASN C N 1
ATOM 3497 C CA . ASN C 3 25 ? 38.45356 -55.61176 -6.67654 1.000 82.46130 25 ASN C CA 1
ATOM 3498 C C . ASN C 3 25 ? 38.84084 -54.99916 -8.01603 1.000 88.79252 25 ASN C C 1
ATOM 3499 O O . ASN C 3 25 ? 38.30622 -53.95667 -8.40499 1.000 79.73825 25 ASN C O 1
ATOM 3504 N N . ASP C 3 26 ? 39.79094 -55.61667 -8.72468 1.000 95.96780 26 ASP C N 1
ATOM 3505 C CA . ASP C 3 26 ? 40.15896 -55.14545 -10.05637 1.000 90.68186 26 ASP C CA 1
ATOM 3506 C C . ASP C 3 26 ? 38.98114 -55.21855 -11.01585 1.000 79.84541 26 ASP C C 1
ATOM 3507 O O . ASP C 3 26 ? 38.70338 -54.26717 -11.75514 1.000 73.36764 26 ASP C O 1
ATOM 3512 N N . ILE C 3 27 ? 38.27171 -56.34982 -11.01232 1.000 75.01587 27 ILE C N 1
ATOM 3513 C CA . ILE C 3 27 ? 37.11960 -56.51096 -11.89477 1.000 78.77811 27 ILE C CA 1
ATOM 3514 C C . ILE C 3 27 ? 36.02140 -55.52379 -11.51751 1.000 87.16558 27 ILE C C 1
ATOM 3515 O O . ILE C 3 27 ? 35.37676 -54.92370 -12.38820 1.000 80.97152 27 ILE C O 1
ATOM 3520 N N . LYS C 3 28 ? 35.79676 -55.33896 -10.21207 1.000 80.61180 28 LYS C N 1
ATOM 3521 C CA . LYS C 3 28 ? 34.82546 -54.35521 -9.73992 1.000 73.92689 28 LYS C CA 1
ATOM 3522 C C . LYS C 3 28 ? 35.18668 -52.95822 -10.22448 1.000 76.16900 28 LYS C C 1
ATOM 3523 O O . LYS C 3 28 ? 34.33645 -52.22010 -10.73074 1.000 70.45213 28 LYS C O 1
ATOM 3529 N N . LYS C 3 29 ? 36.44918 -52.57873 -10.04142 1.000 80.99191 29 LYS C N 1
ATOM 3530 C CA . LYS C 3 29 ? 36.98294 -51.30942 -10.51528 1.000 73.22001 29 LYS C CA 1
ATOM 3531 C C . LYS C 3 29 ? 36.69929 -51.10330 -11.99980 1.000 74.49561 29 LYS C C 1
ATOM 3532 O O . LYS C 3 29 ? 36.15717 -50.06238 -12.40933 1.000 71.17727 29 LYS C O 1
ATOM 3538 N N . ALA C 3 30 ? 37.05331 -52.10009 -12.81707 1.000 68.89165 30 ALA C N 1
ATOM 3539 C CA . ALA C 3 30 ? 36.86365 -51.99610 -14.25940 1.000 66.81454 30 ALA C CA 1
ATOM 3540 C C . ALA C 3 30 ? 35.39203 -51.78512 -14.59931 1.000 68.51893 30 ALA C C 1
ATOM 3541 O O . ALA C 3 30 ? 35.03004 -50.82671 -15.29617 1.000 77.10836 30 ALA C O 1
ATOM 3543 N N . ILE C 3 31 ? 34.52837 -52.66537 -14.08752 1.000 61.61956 31 ILE C N 1
ATOM 3544 C CA . ILE C 3 31 ? 33.11089 -52.59862 -14.42862 1.000 67.03524 31 ILE C CA 1
ATOM 3545 C C . ILE C 3 31 ? 32.49303 -51.30205 -13.92799 1.000 69.17371 31 ILE C C 1
ATOM 3546 O O . ILE C 3 31 ? 31.61761 -50.72830 -14.58141 1.000 71.92803 31 ILE C O 1
ATOM 3551 N N . SER C 3 32 ? 32.94849 -50.80825 -12.77478 1.000 69.26948 32 SER C N 1
ATOM 3552 C CA . SER C 3 32 ? 32.39001 -49.57997 -12.22278 1.000 62.02710 32 SER C CA 1
ATOM 3553 C C . SER C 3 32 ? 32.74643 -48.38243 -13.08863 1.000 82.10816 32 SER C C 1
ATOM 3554 O O . SER C 3 32 ? 31.89119 -47.53534 -13.37857 1.000 91.52950 32 SER C O 1
ATOM 3557 N N . ASN C 3 33 ? 34.00914 -48.29107 -13.51200 1.000 83.01277 33 ASN C N 1
ATOM 3558 C CA . ASN C 3 33 ? 34.39011 -47.19533 -14.39820 1.000 83.76807 33 ASN C CA 1
ATOM 3559 C C . ASN C 3 33 ? 33.66250 -47.28758 -15.73456 1.000 80.37657 33 ASN C C 1
ATOM 3560 O O . ASN C 3 33 ? 33.28644 -46.26190 -16.31619 1.000 88.31104 33 ASN C O 1
ATOM 3565 N N . GLN C 3 34 ? 33.43779 -48.50771 -16.22833 1.000 78.16221 34 GLN C N 1
ATOM 3566 C CA . GLN C 3 34 ? 32.67674 -48.67387 -17.46551 1.000 76.30340 34 GLN C CA 1
ATOM 3567 C C . GLN C 3 34 ? 31.24308 -48.17612 -17.31234 1.000 76.75000 34 GLN C C 1
ATOM 3568 O O . GLN C 3 34 ? 30.71465 -47.48092 -18.19221 1.000 93.08171 34 GLN C O 1
ATOM 3574 N N . VAL C 3 35 ? 30.59039 -48.53535 -16.20289 1.000 81.08219 35 VAL C N 1
ATOM 3575 C CA . VAL C 3 35 ? 29.22182 -48.07962 -15.96424 1.000 83.04304 35 VAL C CA 1
ATOM 3576 C C . VAL C 3 35 ? 29.18232 -46.56065 -15.83257 1.000 88.62248 35 VAL C C 1
ATOM 3577 O O . VAL C 3 35 ? 28.24528 -45.90600 -16.31053 1.000 94.25949 35 VAL C O 1
ATOM 3581 N N . LEU C 3 36 ? 30.19705 -45.97713 -15.18661 1.000 84.40467 36 LEU C N 1
ATOM 3582 C CA . LEU C 3 36 ? 30.30471 -44.52016 -15.13250 1.000 87.52707 36 LEU C CA 1
ATOM 3583 C C . LEU C 3 36 ? 30.35808 -43.92082 -16.52823 1.000 94.61164 36 LEU C C 1
ATOM 3584 O O . LEU C 3 36 ? 29.60079 -42.99679 -16.84929 1.000 99.48498 36 LEU C O 1
ATOM 3589 N N . LYS C 3 37 ? 31.26501 -44.42714 -17.36657 1.000 99.36760 37 LYS C N 1
ATOM 3590 C CA . LYS C 3 37 ? 31.40492 -43.89722 -18.71823 1.000 103.16278 37 LYS C CA 1
ATOM 3591 C C . LYS C 3 37 ? 30.09393 -43.99066 -19.48654 1.000 105.54632 37 LYS C C 1
ATOM 3592 O O . LYS C 3 37 ? 29.70102 -43.04228 -20.17553 1.000 117.89292 37 LYS C O 1
ATOM 3598 N N . VAL C 3 38 ? 29.39495 -45.12092 -19.36867 1.000 101.07877 38 VAL C N 1
ATOM 3599 C CA . VAL C 3 38 ? 28.15712 -45.29809 -20.12397 1.000 103.06425 38 VAL C CA 1
ATOM 3600 C C . VAL C 3 38 ? 27.06876 -44.35836 -19.61316 1.000 104.37425 38 VAL C C 1
ATOM 3601 O O . VAL C 3 38 ? 26.30070 -43.79193 -20.40172 1.000 105.36432 38 VAL C O 1
ATOM 3605 N N . ALA C 3 39 ? 26.99114 -44.16029 -18.29543 1.000 114.98947 39 ALA C N 1
ATOM 3606 C CA . ALA C 3 39 ? 25.97178 -43.28323 -17.73286 1.000 122.50713 39 ALA C CA 1
ATOM 3607 C C . ALA C 3 39 ? 26.31004 -41.80296 -17.86969 1.000 123.80090 39 ALA C C 1
ATOM 3608 O O . ALA C 3 39 ? 25.43186 -40.96282 -17.65471 1.000 137.69862 39 ALA C O 1
ATOM 3610 N N . GLU C 3 40 ? 27.54933 -41.45506 -18.21189 1.000 112.41083 40 GLU C N 1
ATOM 3611 C CA . GLU C 3 40 ? 27.90172 -40.06443 -18.46053 1.000 109.23784 40 GLU C CA 1
ATOM 3612 C C . GLU C 3 40 ? 28.14692 -39.75738 -19.93046 1.000 123.08096 40 GLU C C 1
ATOM 3613 O O . GLU C 3 40 ? 28.28618 -38.58058 -20.28300 1.000 128.50592 40 GLU C O 1
ATOM 3619 N N . GLN C 3 41 ? 28.21520 -40.77141 -20.79099 1.000 127.05372 41 GLN C N 1
ATOM 3620 C CA . GLN C 3 41 ? 28.19658 -40.56116 -22.23090 1.000 123.04491 41 GLN C CA 1
ATOM 3621 C C . GLN C 3 41 ? 26.79753 -40.70580 -22.81235 1.000 128.59068 41 GLN C C 1
ATOM 3622 O O . GLN C 3 41 ? 26.63302 -40.62366 -24.03356 1.000 131.71049 41 GLN C O 1
ATOM 3628 N N . VAL C 3 42 ? 25.79002 -40.92803 -21.96374 1.000 134.24975 42 VAL C N 1
ATOM 3629 C CA . VAL C 3 42 ? 24.41353 -40.64097 -22.35536 1.000 144.10234 42 VAL C CA 1
ATOM 3630 C C . VAL C 3 42 ? 24.25295 -39.14485 -22.58754 1.000 157.03548 42 VAL C C 1
ATOM 3631 O O . VAL C 3 42 ? 23.53536 -38.70886 -23.49791 1.000 154.69417 42 VAL C O 1
ATOM 3635 N N . TRP C 3 43 ? 24.93675 -38.33763 -21.77110 1.000 153.13450 43 TRP C N 1
ATOM 3636 C CA . TRP C 3 43 ? 25.00462 -36.89728 -21.99473 1.000 152.70524 43 TRP C CA 1
ATOM 3637 C C . TRP C 3 43 ? 25.57519 -36.58686 -23.37484 1.000 156.91476 43 TRP C C 1
ATOM 3638 O O . TRP C 3 43 ? 24.98844 -35.81942 -24.14670 1.000 149.40707 43 TRP C O 1
ATOM 3649 N N . ASN C 3 44 ? 26.72003 -37.18055 -23.70152 1.000 161.44833 44 ASN C N 1
ATOM 3650 C CA . ASN C 3 44 ? 27.35078 -36.99161 -25.00424 1.000 146.32928 44 ASN C CA 1
ATOM 3651 C C . ASN C 3 44 ? 27.18791 -38.23078 -25.88108 1.000 132.79081 44 ASN C C 1
ATOM 3652 O O . ASN C 3 44 ? 28.14478 -38.69684 -26.50164 1.000 132.72592 44 ASN C O 1
ATOM 3657 N N . SER C 3 47 ? 16.94917 -49.83831 -33.64443 1.000 136.36899 47 SER C N 1
ATOM 3658 C CA . SER C 3 47 ? 18.07167 -50.10131 -32.75178 1.000 132.19081 47 SER C CA 1
ATOM 3659 C C . SER C 3 47 ? 17.79031 -49.56576 -31.35423 1.000 130.39346 47 SER C C 1
ATOM 3660 O O . SER C 3 47 ? 18.69065 -49.05795 -30.68562 1.000 135.30353 47 SER C O 1
ATOM 3663 N N . LYS C 3 48 ? 16.53755 -49.68362 -30.91125 1.000 135.75852 48 LYS C N 1
ATOM 3664 C CA . LYS C 3 48 ? 16.11412 -49.08912 -29.65172 1.000 150.95402 48 LYS C CA 1
ATOM 3665 C C . LYS C 3 48 ? 15.79642 -50.10277 -28.55971 1.000 147.38523 48 LYS C C 1
ATOM 3666 O O . LYS C 3 48 ? 15.56266 -49.69701 -27.41554 1.000 131.73049 48 LYS C O 1
ATOM 3672 N N . GLU C 3 49 ? 15.78289 -51.39933 -28.87027 1.000 151.83920 49 GLU C N 1
ATOM 3673 C CA . GLU C 3 49 ? 15.75396 -52.42854 -27.83840 1.000 140.51586 49 GLU C CA 1
ATOM 3674 C C . GLU C 3 49 ? 17.12343 -53.05115 -27.60184 1.000 140.63765 49 GLU C C 1
ATOM 3675 O O . GLU C 3 49 ? 17.39860 -53.51182 -26.48741 1.000 140.50636 49 GLU C O 1
ATOM 3681 N N . GLU C 3 50 ? 17.99617 -53.03810 -28.60956 1.000 143.06971 50 GLU C N 1
ATOM 3682 C CA . GLU C 3 50 ? 19.33283 -53.60032 -28.48433 1.000 133.40687 50 GLU C CA 1
ATOM 3683 C C . GLU C 3 50 ? 20.25699 -52.77877 -27.59500 1.000 134.99101 50 GLU C C 1
ATOM 3684 O O . GLU C 3 50 ? 21.38618 -53.21872 -27.36939 1.000 131.56867 50 GLU C O 1
ATOM 3690 N N . LEU C 3 51 ? 19.83353 -51.61261 -27.09559 1.000 135.70152 51 LEU C N 1
ATOM 3691 C CA . LEU C 3 51 ? 20.69467 -50.87640 -26.17486 1.000 126.57288 51 LEU C CA 1
ATOM 3692 C C . LEU C 3 51 ? 21.00889 -51.70819 -24.94248 1.000 118.72275 51 LEU C C 1
ATOM 3693 O O . LEU C 3 51 ? 22.12787 -51.65029 -24.41748 1.000 119.15429 51 LEU C O 1
ATOM 3698 N N . GLN C 3 52 ? 20.03465 -52.49633 -24.47438 1.000 131.77848 52 GLN C N 1
ATOM 3699 C CA . GLN C 3 52 ? 20.27291 -53.39290 -23.34880 1.000 129.73544 52 GLN C CA 1
ATOM 3700 C C . GLN C 3 52 ? 21.39280 -54.38254 -23.64608 1.000 119.72534 52 GLN C C 1
ATOM 3701 O O . GLN C 3 52 ? 22.06164 -54.85445 -22.71924 1.000 115.26166 52 GLN C O 1
ATOM 3707 N N . GLU C 3 53 ? 21.61207 -54.71138 -24.92015 1.000 111.95631 53 GLU C N 1
ATOM 3708 C CA . GLU C 3 53 ? 22.77124 -55.50134 -25.30764 1.000 104.81732 53 GLU C CA 1
ATOM 3709 C C . GLU C 3 53 ? 23.97400 -54.65359 -25.70356 1.000 109.36414 53 GLU C C 1
ATOM 3710 O O . GLU C 3 53 ? 25.10258 -55.14919 -25.64012 1.000 106.33836 53 GLU C O 1
ATOM 3716 N N . ARG C 3 54 ? 23.77941 -53.39530 -26.10187 1.000 110.35565 54 ARG C N 1
ATOM 3717 C CA . ARG C 3 54 ? 24.93815 -52.55358 -26.38510 1.000 104.89166 54 ARG C CA 1
ATOM 3718 C C . ARG C 3 54 ? 25.63435 -52.15276 -25.09050 1.000 107.24289 54 ARG C C 1
ATOM 3719 O O . ARG C 3 54 ? 26.82521 -52.44092 -24.89616 1.000 86.33000 54 ARG C O 1
ATOM 3727 N N . VAL C 3 55 ? 24.89100 -51.52313 -24.17251 1.000 117.31312 55 VAL C N 1
ATOM 3728 C CA . VAL C 3 55 ? 25.43942 -51.16748 -22.86352 1.000 93.59663 55 VAL C CA 1
ATOM 3729 C C . VAL C 3 55 ? 26.09555 -52.39102 -22.22600 1.000 85.75663 55 VAL C C 1
ATOM 3730 O O . VAL C 3 55 ? 27.26909 -52.35532 -21.82953 1.000 94.71890 55 VAL C O 1
ATOM 3734 N N . ARG C 3 56 ? 25.37262 -53.51627 -22.21993 1.000 83.19000 56 ARG C N 1
ATOM 3735 C CA . ARG C 3 56 ? 25.89052 -54.74821 -21.63575 1.000 95.27013 56 ARG C CA 1
ATOM 3736 C C . ARG C 3 56 ? 27.21787 -55.14131 -22.25942 1.000 97.44939 56 ARG C C 1
ATOM 3737 O O . ARG C 3 56 ? 28.15775 -55.52375 -21.55244 1.000 97.84121 56 ARG C O 1
ATOM 3745 N N . LYS C 3 57 ? 27.31784 -55.06180 -23.58578 1.000 103.12211 57 LYS C N 1
ATOM 3746 C CA . LYS C 3 57 ? 28.55186 -55.50602 -24.21227 1.000 98.52565 57 LYS C CA 1
ATOM 3747 C C . LYS C 3 57 ? 29.66044 -54.47742 -24.05542 1.000 96.36055 57 LYS C C 1
ATOM 3748 O O . LYS C 3 57 ? 30.84172 -54.84454 -24.07892 1.000 92.26481 57 LYS C O 1
ATOM 3754 N N . GLU C 3 58 ? 29.31874 -53.19771 -23.87467 1.000 89.41208 58 GLU C N 1
ATOM 3755 C CA . GLU C 3 58 ? 30.38023 -52.20934 -23.71481 1.000 91.28102 58 GLU C CA 1
ATOM 3756 C C . GLU C 3 58 ? 31.00230 -52.30195 -22.33095 1.000 96.19876 58 GLU C C 1
ATOM 3757 O O . GLU C 3 58 ? 32.22878 -52.37827 -22.19365 1.000 91.94708 58 GLU C O 1
ATOM 3763 N N . VAL C 3 59 ? 30.16673 -52.30525 -21.29080 1.000 105.00502 59 VAL C N 1
ATOM 3764 C CA . VAL C 3 59 ? 30.69005 -52.24815 -19.93229 1.000 95.04276 59 VAL C CA 1
ATOM 3765 C C . VAL C 3 59 ? 31.39877 -53.54196 -19.56020 1.000 86.83960 59 VAL C C 1
ATOM 3766 O O . VAL C 3 59 ? 32.28449 -53.54400 -18.69698 1.000 89.75229 59 VAL C O 1
ATOM 3770 N N . CYS C 3 60 ? 31.04148 -54.65280 -20.19741 1.000 79.52895 60 CYS C N 1
ATOM 3771 C CA . CYS C 3 60 ? 31.60473 -55.94615 -19.84666 1.000 86.75903 60 CYS C CA 1
ATOM 3772 C C . CYS C 3 60 ? 32.74139 -56.35924 -20.76887 1.000 99.24429 60 CYS C C 1
ATOM 3773 O O . CYS C 3 60 ? 33.23594 -57.48553 -20.65596 1.000 94.04427 60 CYS C O 1
ATOM 3776 N N . SER C 3 61 ? 33.16064 -55.47509 -21.67719 1.000 96.83654 61 SER C N 1
ATOM 3777 C CA . SER C 3 61 ? 34.32695 -55.75061 -22.50619 1.000 93.00409 61 SER C CA 1
ATOM 3778 C C . SER C 3 61 ? 35.57818 -55.94378 -21.65865 1.000 91.33190 61 SER C C 1
ATOM 3779 O O . SER C 3 61 ? 36.50536 -56.64954 -22.07327 1.000 78.33487 61 SER C O 1
ATOM 3782 N N . VAL C 3 62 ? 35.61175 -55.33611 -20.46727 1.000 88.75547 62 VAL C N 1
ATOM 3783 C CA . VAL C 3 62 ? 36.78881 -55.38797 -19.60133 1.000 86.97709 62 VAL C CA 1
ATOM 3784 C C . VAL C 3 62 ? 37.17033 -56.82416 -19.28234 1.000 79.79301 62 VAL C C 1
ATOM 3785 O O . VAL C 3 62 ? 38.34758 -57.13111 -19.06374 1.000 83.75864 62 VAL C O 1
ATOM 3789 N N . CYS C 3 63 ? 36.18952 -57.72425 -19.24876 1.000 84.71801 63 CYS C N 1
ATOM 3790 C CA . CYS C 3 63 ? 36.49266 -59.13036 -19.02057 1.000 92.05738 63 CYS C CA 1
ATOM 3791 C C . CYS C 3 63 ? 37.32551 -59.69006 -20.16440 1.000 96.81567 63 CYS C C 1
ATOM 3792 O O . CYS C 3 63 ? 38.31871 -60.38990 -19.93639 1.000 97.01225 63 CYS C O 1
ATOM 3795 N N . SER C 3 64 ? 36.94794 -59.36059 -21.40042 1.000 96.29056 64 SER C N 1
ATOM 3796 C CA . SER C 3 64 ? 37.63417 -59.78881 -22.61475 1.000 96.46757 64 SER C CA 1
ATOM 3797 C C . SER C 3 64 ? 37.83219 -61.30033 -22.65861 1.000 104.44498 64 SER C C 1
ATOM 3798 O O . SER C 3 64 ? 36.87163 -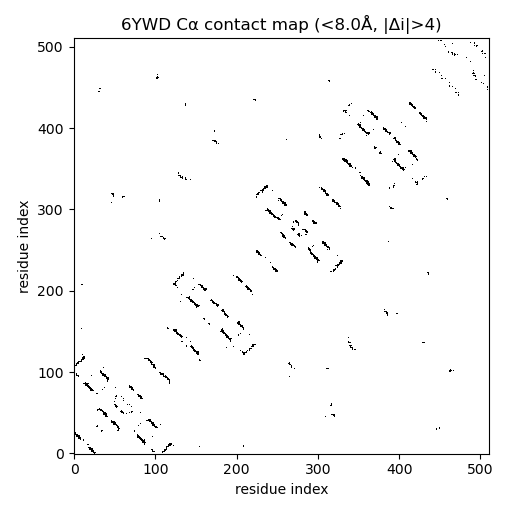62.05157 -22.85712 1.000 101.02267 64 SER C O 1
ATOM 3801 N N . ASN C 3 65 ? 39.07617 -61.74276 -22.45712 1.000 104.86515 65 ASN C N 1
ATOM 3802 C CA . ASN C 3 65 ? 39.44771 -63.14303 -22.64488 1.000 99.92995 65 ASN C CA 1
ATOM 3803 C C . ASN C 3 65 ? 38.58367 -64.07447 -21.80070 1.000 117.14436 65 ASN C C 1
ATOM 3804 O O . ASN C 3 65 ? 37.89643 -64.95630 -22.32815 1.000 120.69723 65 ASN C O 1
ATOM 3809 N N . VAL C 3 66 ? 38.60889 -63.88782 -20.48450 1.000 118.22802 66 VAL C N 1
ATOM 3810 C CA . VAL C 3 66 ? 37.95970 -64.79619 -19.54055 1.000 111.06625 66 VAL C CA 1
ATOM 3811 C C . VAL C 3 66 ? 36.45339 -64.82020 -19.78094 1.000 115.82617 66 VAL C C 1
ATOM 3812 O O . VAL C 3 66 ? 35.80300 -63.76522 -19.74951 1.000 103.92897 66 VAL C O 1
ATOM 3816 N N . PRO C 3 67 ? 35.85970 -65.99506 -20.03111 1.000 119.12896 67 PRO C N 1
ATOM 3817 C CA . PRO C 3 67 ? 34.39831 -66.07641 -20.19371 1.000 108.31198 67 PRO C CA 1
ATOM 3818 C C . PRO C 3 67 ? 33.66101 -65.97689 -18.86386 1.000 102.32684 67 PRO C C 1
ATOM 3819 O O . PRO C 3 67 ? 32.55504 -65.41350 -18.75930 1.000 97.58895 67 PRO C O 1
ATOM 3823 N N . ALA C 3 68 ? 34.29964 -66.54460 -17.83755 1.000 96.82583 68 ALA C N 1
ATOM 3824 C CA . ALA C 3 68 ? 33.79530 -66.46966 -16.47253 1.000 89.75815 68 ALA C CA 1
ATOM 3825 C C . ALA C 3 68 ? 33.37788 -65.05637 -16.10031 1.000 97.28533 68 ALA C C 1
ATOM 3826 O O . ALA C 3 68 ? 32.27847 -64.83834 -15.58617 1.000 96.83394 68 ALA C O 1
ATOM 3828 N N . CYS C 3 69 ? 34.24420 -64.07862 -16.36720 1.000 96.11460 69 CYS C N 1
ATOM 3829 C CA . CYS C 3 69 ? 33.95815 -62.70449 -15.96726 1.000 93.64851 69 CYS C CA 1
ATOM 3830 C C . CYS C 3 69 ? 32.74947 -62.15098 -16.71467 1.000 93.51784 69 CYS C C 1
ATOM 3831 O O . CYS C 3 69 ? 31.91022 -61.44737 -16.13024 1.000 92.06744 69 CYS C O 1
ATOM 3834 N N . TRP C 3 70 ? 32.67663 -62.41532 -18.02316 1.000 91.10604 70 TRP C N 1
ATOM 3835 C CA . TRP C 3 70 ? 31.49747 -62.04662 -18.79621 1.000 96.83558 70 TRP C CA 1
ATOM 3836 C C . TRP C 3 70 ? 30.22453 -62.54087 -18.12826 1.000 87.54932 70 TRP C C 1
ATOM 3837 O O . TRP C 3 70 ? 29.21171 -61.82827 -18.10434 1.000 76.61292 70 TRP C O 1
ATOM 3848 N N . ALA C 3 71 ? 30.26426 -63.75239 -17.56527 1.000 80.39492 71 ALA C N 1
ATOM 3849 C CA . ALA C 3 71 ? 29.11108 -64.28687 -16.84099 1.000 90.87288 71 ALA C CA 1
ATOM 3850 C C . ALA C 3 71 ? 28.61227 -63.35700 -15.73432 1.000 95.39959 71 ALA C C 1
ATOM 3851 O O . ALA C 3 71 ? 27.49387 -62.83331 -15.81729 1.000 91.99422 71 ALA C O 1
ATOM 3853 N N . ILE C 3 72 ? 29.43235 -63.14570 -14.69889 1.000 78.56296 72 ILE C N 1
ATOM 3854 C CA . ILE C 3 72 ? 29.00396 -62.33252 -13.55937 1.000 70.88490 72 ILE C CA 1
ATOM 3855 C C . ILE C 3 72 ? 28.62058 -60.92980 -14.01224 1.000 84.53337 72 ILE C C 1
ATOM 3856 O O . ILE C 3 72 ? 27.65764 -60.34229 -13.50441 1.000 90.84097 72 ILE C O 1
ATOM 3861 N N . CYS C 3 73 ? 29.35709 -60.36916 -14.97421 1.000 78.19822 73 CYS C N 1
ATOM 3862 C CA . CYS C 3 73 ? 29.05036 -59.02316 -15.46172 1.000 87.80120 73 CYS C CA 1
ATOM 3863 C C . CYS C 3 73 ? 27.64420 -58.93898 -16.06369 1.000 90.33278 73 CYS C C 1
ATOM 3864 O O . CYS C 3 73 ? 26.82642 -58.07337 -15.68953 1.000 85.80783 73 CYS C O 1
ATOM 3867 N N . GLY C 3 74 ? 27.34633 -59.82064 -17.01613 1.000 83.04273 74 GLY C N 1
ATOM 3868 C CA . GLY C 3 74 ? 26.01021 -59.83157 -17.57765 1.000 83.18908 74 GLY C CA 1
ATOM 3869 C C . GLY C 3 74 ? 24.94753 -60.05907 -16.52108 1.000 92.01203 74 GLY C C 1
ATOM 3870 O O . GLY C 3 74 ? 23.88058 -59.43721 -16.55699 1.000 97.55914 74 GLY C O 1
ATOM 3871 N N . GLY C 3 75 ? 25.22179 -60.95700 -15.56677 1.000 94.35472 75 GLY C N 1
ATOM 3872 C CA . GLY C 3 75 ? 24.28139 -61.17696 -14.47789 1.000 91.02248 75 GLY C 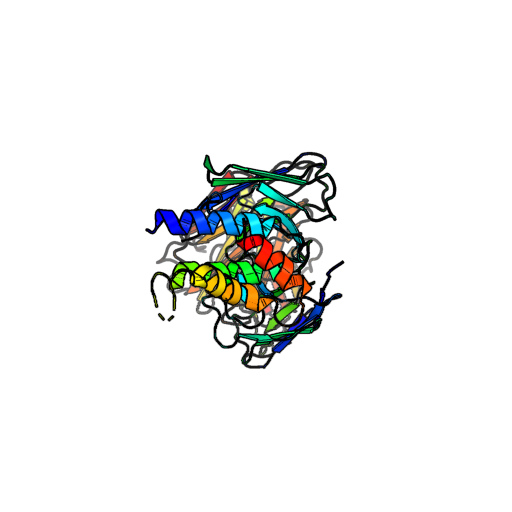CA 1
ATOM 3873 C C . GLY C 3 75 ? 23.99796 -59.91556 -13.69220 1.000 97.03626 75 GLY C C 1
ATOM 3874 O O . GLY C 3 75 ? 22.85471 -59.65302 -13.31293 1.000 112.79601 75 GLY C O 1
ATOM 3875 N N . LEU C 3 76 ? 25.03839 -59.11885 -13.43164 1.000 100.19786 76 LEU C N 1
ATOM 3876 C CA . LEU C 3 76 ? 24.85177 -57.79016 -12.85610 1.000 98.29658 76 LEU C CA 1
ATOM 3877 C C . LEU C 3 76 ? 23.86394 -56.96345 -13.66174 1.000 93.61606 76 LEU C C 1
ATOM 3878 O O . LEU C 3 76 ? 22.98786 -56.30093 -13.09370 1.000 73.29803 76 LEU C O 1
ATOM 3883 N N . LEU C 3 77 ? 23.99426 -56.97381 -14.98842 1.000 91.47675 77 LEU C N 1
ATOM 3884 C CA . LEU C 3 77 ? 23.11002 -56.07745 -15.73766 1.000 81.75971 77 LEU C CA 1
ATOM 3885 C C . LEU C 3 77 ? 21.70931 -56.62994 -16.00706 1.000 93.41114 77 LEU C C 1
ATOM 3886 O O . LEU C 3 77 ? 20.83956 -55.85192 -16.41487 1.000 85.62260 77 LEU C O 1
ATOM 3891 N N . GLU C 3 78 ? 21.45284 -57.92447 -15.79655 1.000 95.28296 78 GLU C N 1
ATOM 3892 C CA . GLU C 3 78 ? 20.09733 -58.43438 -16.01635 1.000 86.65316 78 GLU C CA 1
ATOM 3893 C C . GLU C 3 78 ? 19.12250 -57.91767 -14.96250 1.000 96.11612 78 GLU C C 1
ATOM 3894 O O . GLU C 3 78 ? 18.05608 -57.38816 -15.29761 1.000 86.68587 78 GLU C O 1
ATOM 3900 N N . VAL C 3 79 ? 19.46477 -58.07028 -13.68591 1.000 119.49717 79 VAL C N 1
ATOM 3901 C CA . VAL C 3 79 ? 18.57753 -57.67165 -12.59703 1.000 128.56651 79 VAL C CA 1
ATOM 3902 C C . VAL C 3 79 ? 18.47255 -56.15268 -12.50871 1.000 118.52585 79 VAL C C 1
ATOM 3903 O O . VAL C 3 79 ? 17.65940 -55.53366 -13.19644 1.000 104.93427 79 VAL C O 1
#

Foldseek 3Di:
DKAKAKDWAQEDAAQAKTKIKIAIDPDFQQDAFKKKWKWWAFVPGDIGTAKMAHNVRDIDGDCVLPPQWDKDDDRVRRMIMIMGGRDDQRRFTWMKMFMGGNVGRDGDHIHPTDTHGHHPDAWDFWDKDWQAQEPPPADDQKGKIWIKTDFTDDDDKDKDKPNPPDDPQKDWDDWDQDPVRGTITMIMGIGGPVCQVVDWIWMWIADVNVRDTDIDIHHHDDD/DKAWAKPDQEDEEAFFAKDKIKIFIPWFAQFKWKWWAAPPGDTDTAGPRFFHGDPPRDPQWGKDDGTGMIMIMGRGHALQSQTKMWMWGDRDPPTDIYPIYGYAYDDDWDFWDWDKDWADVVVLVVFKTKIKIKTHFGPDPDKDKWKAFVNHTDDDFKDKDKDGQDSHRSTIMMIIIGMDTNVVVVVGFKIWMWMDDPHDPGIDIDIGTDPDD/DLVVLVVVLVQLLVLLVPFPDDVVLSVQLNVLSVCVSVCVVVVVVCVLVVSLCRSQCVCPPDVVSSVRSNVSSPD

Nearest PDB structures (foldseek):
  4jlr-assembly2_B  TM=9.938E-01  e=1.921E-37  Homo sapiens
  7sjp-assembly1_L  TM=9.937E-01  e=4.791E-37  Homo sapiens
  4kaq-assembly1_L  TM=9.921E-01  e=1.060E-35  unclassified
  8vvl-assembly1_L  TM=9.806E-01  e=5.659E-35  Mus musculus
  8fxj-assembly1_L  TM=9.219E-01  e=1.562E-34  Mus musculus